Protein 2E3G (pdb70)

InterPro domains:
  IPR001542 Defensin, invertebrate/fungal [PF01097] (70-101)
  IPR001542 Defensin, invertebrate/fungal [PS51378] (62-102)
  IPR036574 Knottin, scorpion toxin-like superfamily [G3DSA:3.30.30.10] (63-102)
  IPR036574 Knottin, scorpion toxin-like superfamily [SSF57095] (63-102)

Foldseek 3Di:
DAADDCPVYHCWVVPQQVVLVVVVAPGFDQPHVSDGDGHD

Structure (mmCIF, N/CA/C/O backbone):
data_2E3G
#
_entry.id   2E3G
#
loop_
_atom_site.group_PDB
_atom_site.id
_atom_site.type_symbol
_atom_site.label_atom_id
_atom_site.label_alt_id
_atom_site.label_comp_id
_atom_site.label_asym_id
_atom_site.label_entity_id
_atom_site.label_seq_id
_atom_site.pdbx_PDB_ins_code
_atom_site.Cartn_x
_atom_site.Cartn_y
_atom_site.Cartn_z
_atom_site.occupancy
_atom_site.B_iso_or_equiv
_atom_site.auth_seq_id
_atom_site.auth_comp_id
_atom_site.auth_asym_id
_atom_site.auth_atom_id
_atom_site.pdbx_PDB_model_num
ATOM 1 N N . ALA A 1 1 ? 0.711 9.137 -12.645 1.00 0.00 1 ALA A N 1
ATOM 2 C CA . ALA A 1 1 ? 1.545 9.299 -11.434 1.00 0.00 1 ALA A CA 1
ATOM 3 C C . ALA A 1 1 ? 1.242 10.623 -10.747 1.00 0.00 1 ALA A C 1
ATOM 4 O O . ALA A 1 1 ? 2.094 11.512 -10.685 1.00 0.00 1 ALA A O 1
ATOM 13 N N . THR A 1 2 ? 0.020 10.746 -10.243 1.00 0.00 2 THR A N 1
ATOM 14 C CA . THR A 1 2 ? -0.420 11.954 -9.559 1.00 0.00 2 THR A CA 1
ATOM 15 C C . THR A 1 2 ? 0.396 12.192 -8.290 1.00 0.00 2 THR A C 1
ATOM 16 O O . THR A 1 2 ? 0.077 11.661 -7.224 1.00 0.00 2 THR A O 1
ATOM 27 N N . CYS A 1 3 ? 1.444 12.992 -8.416 1.00 0.00 3 CYS A N 1
ATOM 28 C CA . CYS A 1 3 ? 2.322 13.317 -7.297 1.00 0.00 3 CYS A CA 1
ATOM 29 C C . CYS A 1 3 ? 3.395 14.295 -7.747 1.00 0.00 3 CYS A C 1
ATOM 30 O O . CYS A 1 3 ? 3.732 15.238 -7.029 1.00 0.00 3 CYS A O 1
ATOM 37 N N . ASP A 1 4 ? 3.919 14.064 -8.948 1.00 0.00 4 ASP A N 1
ATOM 38 C CA . ASP A 1 4 ? 4.956 14.919 -9.524 1.00 0.00 4 ASP A CA 1
ATOM 39 C C . ASP A 1 4 ? 5.296 14.449 -10.935 1.00 0.00 4 ASP A C 1
ATOM 40 O O . ASP A 1 4 ? 5.376 15.253 -11.864 1.00 0.00 4 ASP A O 1
ATOM 49 N N . LEU A 1 5 ? 5.464 13.133 -11.082 1.00 0.00 5 LEU A N 1
ATOM 50 C CA . LEU A 1 5 ? 5.771 12.512 -12.376 1.00 0.00 5 LEU A CA 1
ATOM 51 C C . LEU A 1 5 ? 7.108 13.010 -12.949 1.00 0.00 5 LEU A C 1
ATOM 52 O O . LEU A 1 5 ? 7.216 13.328 -14.134 1.00 0.00 5 LEU A O 1
ATOM 68 N N . ALA A 1 6 ? 8.134 13.061 -12.105 1.00 0.00 6 ALA A N 1
ATOM 69 C CA . ALA A 1 6 ? 9.456 13.501 -12.545 1.00 0.00 6 ALA A CA 1
ATOM 70 C C . ALA A 1 6 ? 10.125 12.408 -13.369 1.00 0.00 6 ALA A C 1
ATOM 71 O O . ALA A 1 6 ? 10.737 12.668 -14.404 1.00 0.00 6 ALA A O 1
ATOM 78 N N . SER A 1 7 ? 9.989 11.179 -12.896 1.00 0.00 7 SER A N 1
ATOM 79 C CA . SER A 1 7 ? 10.554 10.013 -13.558 1.00 0.00 7 SER A CA 1
ATOM 80 C C . SER A 1 7 ? 9.707 8.795 -13.213 1.00 0.00 7 SER A C 1
ATOM 81 O O . SER A 1 7 ? 9.961 8.114 -12.217 1.00 0.00 7 SER A O 1
ATOM 89 N N . LYS A 1 8 ? 8.659 8.579 -14.015 1.00 0.00 8 LYS A N 1
ATOM 90 C CA . LYS A 1 8 ? 7.687 7.495 -13.816 1.00 0.00 8 LYS A CA 1
ATOM 91 C C . LYS A 1 8 ? 6.771 7.845 -12.651 1.00 0.00 8 LYS A C 1
ATOM 92 O O . LYS A 1 8 ? 5.553 7.853 -12.793 1.00 0.00 8 LYS A O 1
ATOM 111 N N . TRP A 1 9 ? 7.377 8.183 -11.524 1.00 0.00 9 TRP A N 1
ATOM 112 C CA . TRP A 1 9 ? 6.660 8.600 -10.333 1.00 0.00 9 TRP A CA 1
ATOM 113 C C . TRP A 1 9 ? 7.632 9.129 -9.291 1.00 0.00 9 TRP A C 1
ATOM 114 O O . TRP A 1 9 ? 8.275 8.364 -8.573 1.00 0.00 9 TRP A O 1
ATOM 135 N N . ASN A 1 10 ? 7.720 10.455 -9.210 1.00 0.00 10 ASN A N 1
ATOM 136 C CA . ASN A 1 10 ? 8.593 11.115 -8.240 1.00 0.00 10 ASN A CA 1
ATOM 137 C C . ASN A 1 10 ? 8.076 10.806 -6.842 1.00 0.00 10 ASN A C 1
ATOM 138 O O . ASN A 1 10 ? 6.936 10.353 -6.714 1.00 0.00 10 ASN A O 1
ATOM 149 N N . TRP A 1 11 ? 8.902 10.993 -5.807 1.00 0.00 11 TRP A N 1
ATOM 150 C CA . TRP A 1 11 ? 8.477 10.661 -4.453 1.00 0.00 11 TRP A CA 1
ATOM 151 C C . TRP A 1 11 ? 8.362 9.133 -4.421 1.00 0.00 11 TRP A C 1
ATOM 152 O O . TRP A 1 11 ? 9.365 8.452 -4.637 1.00 0.00 11 TRP A O 1
ATOM 173 N N . ASN A 1 12 ? 7.164 8.596 -4.245 1.00 0.00 12 ASN A N 1
ATOM 174 C CA . ASN A 1 12 ? 6.948 7.153 -4.285 1.00 0.00 12 ASN A CA 1
ATOM 175 C C . ASN A 1 12 ? 7.942 6.380 -3.396 1.00 0.00 12 ASN A C 1
ATOM 176 O O . ASN A 1 12 ? 7.759 6.288 -2.175 1.00 0.00 12 ASN A O 1
ATOM 187 N N . HIS A 1 13 ? 8.983 5.822 -4.026 1.00 0.00 13 HIS A N 1
ATOM 188 C CA . HIS A 1 13 ? 10.019 5.034 -3.361 1.00 0.00 13 HIS A CA 1
ATOM 189 C C . HIS A 1 13 ? 10.707 5.818 -2.257 1.00 0.00 13 HIS A C 1
ATOM 190 O O . HIS A 1 13 ? 11.322 5.224 -1.373 1.00 0.00 13 HIS A O 1
ATOM 205 N N . THR A 1 14 ? 10.637 7.145 -2.348 1.00 0.00 14 THR A N 1
ATOM 206 C CA . THR A 1 14 ? 11.286 8.034 -1.395 1.00 0.00 14 THR A CA 1
ATOM 207 C C . THR A 1 14 ? 11.172 7.544 0.051 1.00 0.00 14 THR A C 1
ATOM 208 O O . THR A 1 14 ? 12.168 7.480 0.773 1.00 0.00 14 THR A O 1
ATOM 219 N N . LEU A 1 15 ? 9.965 7.180 0.460 1.00 0.00 15 LEU A N 1
ATOM 220 C CA . LEU A 1 15 ? 9.739 6.687 1.812 1.00 0.00 15 LEU A CA 1
ATOM 221 C C . LEU A 1 15 ? 8.372 6.036 1.925 1.00 0.00 15 LEU A C 1
ATOM 222 O O . LEU A 1 15 ? 8.200 5.053 2.639 1.00 0.00 15 LEU A O 1
ATOM 238 N N . CYS A 1 16 ? 7.401 6.596 1.222 1.00 0.00 16 CYS A N 1
ATOM 239 C CA . CYS A 1 16 ? 6.043 6.077 1.253 1.00 0.00 16 CYS A CA 1
ATOM 240 C C . CYS A 1 16 ? 6.006 4.645 0.715 1.00 0.00 16 CYS A C 1
ATOM 241 O O . CYS A 1 16 ? 5.466 3.744 1.358 1.00 0.00 16 CYS A O 1
ATOM 248 N N . ALA A 1 17 ? 6.599 4.433 -0.457 1.00 0.00 17 ALA A N 1
ATOM 249 C CA . ALA A 1 17 ? 6.632 3.105 -1.060 1.00 0.00 17 ALA A CA 1
ATOM 250 C C . ALA A 1 17 ? 7.527 2.165 -0.270 1.00 0.00 17 ALA A C 1
ATOM 251 O O . ALA A 1 17 ? 7.301 0.958 -0.254 1.00 0.00 17 ALA A O 1
ATOM 258 N N . ALA A 1 18 ? 8.544 2.732 0.384 1.00 0.00 18 ALA A N 1
ATOM 259 C CA . ALA A 1 18 ? 9.486 1.951 1.185 1.00 0.00 18 ALA A CA 1
ATOM 260 C C . ALA A 1 18 ? 8.754 1.065 2.190 1.00 0.00 18 ALA A C 1
ATOM 261 O O . ALA A 1 18 ? 9.176 -0.062 2.460 1.00 0.00 18 ALA A O 1
ATOM 268 N N . HIS A 1 19 ? 7.642 1.570 2.719 1.00 0.00 19 HIS A N 1
ATOM 269 C CA . HIS A 1 19 ? 6.833 0.817 3.670 1.00 0.00 19 HIS A CA 1
ATOM 270 C C . HIS A 1 19 ? 6.295 -0.452 3.012 1.00 0.00 19 HIS A C 1
ATOM 271 O O . HIS A 1 19 ? 6.353 -1.540 3.583 1.00 0.00 19 HIS A O 1
ATOM 286 N N . CYS A 1 20 ? 5.780 -0.299 1.801 1.00 0.00 20 CYS A N 1
ATOM 287 C CA . CYS A 1 20 ? 5.236 -1.421 1.051 1.00 0.00 20 CYS A CA 1
ATOM 288 C C . CYS A 1 20 ? 6.346 -2.387 0.646 1.00 0.00 20 CYS A C 1
ATOM 289 O O . CYS A 1 20 ? 6.134 -3.602 0.608 1.00 0.00 20 CYS A O 1
ATOM 296 N N . ILE A 1 21 ? 7.526 -1.841 0.358 1.00 0.00 21 ILE A N 1
ATOM 297 C CA . ILE A 1 21 ? 8.676 -2.653 -0.029 1.00 0.00 21 ILE A CA 1
ATOM 298 C C . ILE A 1 21 ? 9.055 -3.593 1.109 1.00 0.00 21 ILE A C 1
ATOM 299 O O . ILE A 1 21 ? 9.307 -4.779 0.891 1.00 0.00 21 ILE A O 1
ATOM 315 N N . ALA A 1 22 ? 9.070 -3.053 2.325 1.00 0.00 22 ALA A N 1
ATOM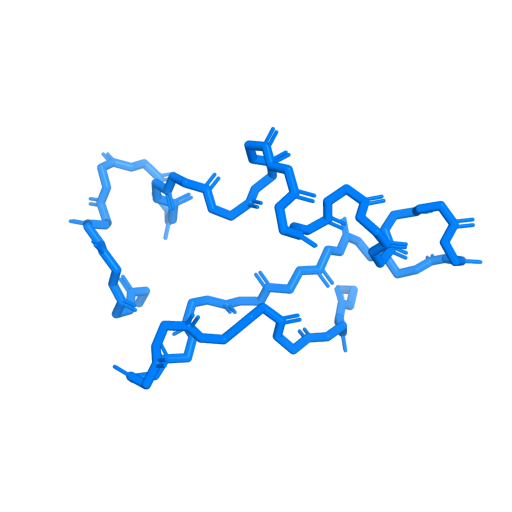 316 C CA . ALA A 1 22 ? 9.393 -3.836 3.511 1.00 0.00 22 ALA A CA 1
ATOM 317 C C . ALA A 1 22 ? 8.365 -4.943 3.699 1.00 0.00 22 ALA A C 1
ATOM 318 O O . ALA A 1 22 ? 8.685 -6.040 4.158 1.00 0.00 22 ALA A O 1
ATOM 325 N N . ARG A 1 23 ? 7.131 -4.638 3.323 1.00 0.00 23 ARG A N 1
ATOM 326 C CA . ARG A 1 23 ? 6.040 -5.591 3.422 1.00 0.00 23 ARG A CA 1
ATOM 327 C C . ARG A 1 23 ? 6.286 -6.762 2.473 1.00 0.00 23 ARG A C 1
ATOM 328 O O . ARG A 1 23 ? 6.411 -7.902 2.922 1.00 0.00 23 ARG A O 1
ATOM 349 N N . ARG A 1 24 ? 6.388 -6.454 1.171 1.00 0.00 24 ARG A N 1
ATOM 350 C CA . ARG A 1 24 ? 6.656 -7.453 0.121 1.00 0.00 24 ARG A CA 1
ATOM 351 C C . ARG A 1 24 ? 6.330 -6.890 -1.261 1.00 0.00 24 ARG A C 1
ATOM 352 O O . ARG A 1 24 ? 6.755 -7.433 -2.278 1.00 0.00 24 ARG A O 1
ATOM 373 N N . TYR A 1 25 ? 5.557 -5.812 -1.291 1.00 0.00 25 TYR A N 1
ATOM 374 C CA . TYR A 1 25 ? 5.157 -5.185 -2.545 1.00 0.00 25 TYR A CA 1
ATOM 375 C C . TYR A 1 25 ? 6.290 -4.367 -3.140 1.00 0.00 25 TYR A C 1
ATOM 376 O O . TYR A 1 25 ? 7.247 -4.021 -2.448 1.00 0.00 25 TYR A O 1
ATOM 394 N N . ARG A 1 26 ? 6.154 -4.034 -4.421 1.00 0.00 26 ARG A N 1
ATOM 395 C CA . ARG A 1 26 ? 7.148 -3.222 -5.106 1.00 0.00 26 ARG A CA 1
ATOM 396 C C . ARG A 1 26 ? 7.222 -1.863 -4.446 1.00 0.00 26 ARG A C 1
ATOM 397 O O . ARG A 1 26 ? 8.298 -1.309 -4.231 1.00 0.00 26 ARG A O 1
ATOM 418 N N . GLY A 1 27 ? 6.056 -1.344 -4.142 1.00 0.00 27 GLY A N 1
ATOM 419 C CA . GLY A 1 27 ? 5.935 -0.060 -3.519 1.00 0.00 27 GLY A CA 1
ATOM 420 C C . GLY A 1 27 ? 4.503 0.385 -3.547 1.00 0.00 27 GLY A C 1
ATOM 421 O O . GLY A 1 27 ? 3.625 -0.313 -3.043 1.00 0.00 27 GLY A O 1
ATOM 425 N N . GLY A 1 28 ? 4.258 1.512 -4.168 1.00 0.00 28 GLY A N 1
ATOM 426 C CA . GLY A 1 28 ? 2.915 2.012 -4.281 1.00 0.00 28 GLY A CA 1
ATOM 427 C C . GLY A 1 28 ? 2.840 3.153 -5.255 1.00 0.00 28 GLY A C 1
ATOM 428 O O . GLY A 1 28 ? 3.630 4.088 -5.173 1.00 0.00 28 GLY A O 1
ATOM 432 N N . TYR A 1 29 ? 1.902 3.069 -6.186 1.00 0.00 29 TYR A N 1
ATOM 433 C CA . TYR A 1 29 ? 1.734 4.101 -7.198 1.00 0.00 29 TYR A CA 1
ATOM 434 C C . TYR A 1 29 ? 1.282 5.418 -6.562 1.00 0.00 29 TYR A C 1
ATOM 435 O O . TYR A 1 29 ? 0.806 5.437 -5.423 1.00 0.00 29 TYR A O 1
ATOM 453 N N . CYS A 1 30 ? 1.418 6.508 -7.297 1.00 0.00 30 CYS A N 1
ATOM 454 C CA . CYS A 1 30 ? 1.011 7.815 -6.802 1.00 0.00 30 CYS A CA 1
ATOM 455 C C . CYS A 1 30 ? -0.501 7.995 -6.904 1.00 0.00 30 CYS A C 1
ATOM 456 O O . CYS A 1 30 ? -1.025 8.283 -7.983 1.00 0.00 30 CYS A O 1
ATOM 463 N N . ASN A 1 31 ? -1.198 7.855 -5.783 1.00 0.00 31 ASN A N 1
ATOM 464 C CA . ASN A 1 31 ? -2.647 8.042 -5.761 1.00 0.00 31 ASN A CA 1
ATOM 465 C C . ASN A 1 31 ? -2.939 9.527 -5.931 1.00 0.00 31 ASN A C 1
ATOM 466 O O . ASN A 1 31 ? -2.100 10.362 -5.590 1.00 0.00 31 ASN A O 1
ATOM 477 N N . SER A 1 32 ? -4.114 9.858 -6.439 1.00 0.00 32 SER A N 1
ATOM 478 C CA . SER A 1 32 ? -4.496 11.249 -6.629 1.00 0.00 32 SER A CA 1
ATOM 479 C C . SER A 1 32 ? -4.385 12.011 -5.310 1.00 0.00 32 SER A C 1
ATOM 480 O O . SER A 1 32 ? -3.951 13.162 -5.270 1.00 0.00 32 SER A O 1
ATOM 488 N N . LYS A 1 33 ? -4.764 11.338 -4.235 1.00 0.00 33 LYS A N 1
ATOM 489 C CA . LYS A 1 33 ? -4.710 11.910 -2.894 1.00 0.00 33 LYS A CA 1
ATOM 490 C C . LYS A 1 33 ? -3.339 11.707 -2.237 1.00 0.00 33 LYS A C 1
ATOM 491 O O . LYS A 1 33 ? -3.230 11.680 -1.011 1.00 0.00 33 LYS A O 1
ATOM 510 N N . ALA A 1 34 ? -2.302 11.588 -3.066 1.00 0.00 34 ALA A N 1
ATOM 511 C CA . ALA A 1 34 ? -0.919 11.413 -2.605 1.00 0.00 34 ALA A CA 1
ATOM 512 C C . ALA A 1 34 ? -0.762 10.231 -1.646 1.00 0.00 34 ALA A C 1
ATOM 513 O O . ALA A 1 34 ? -0.117 10.345 -0.601 1.00 0.00 34 ALA A O 1
ATOM 520 N N . VAL A 1 35 ? -1.337 9.093 -2.008 1.00 0.00 35 VAL A N 1
ATOM 521 C CA . VAL A 1 35 ? -1.242 7.895 -1.183 1.00 0.00 35 VAL A CA 1
ATOM 522 C C . VAL A 1 35 ? -0.494 6.794 -1.929 1.00 0.00 35 VAL A C 1
ATOM 523 O O . VAL A 1 35 ? -0.776 6.525 -3.095 1.00 0.00 35 VAL A O 1
ATOM 536 N N . CYS A 1 36 ? 0.455 6.163 -1.259 1.00 0.00 36 CYS A N 1
ATOM 537 C CA . CYS A 1 36 ? 1.233 5.094 -1.866 1.00 0.00 36 CYS A CA 1
ATOM 538 C C . CYS A 1 36 ? 0.569 3.744 -1.626 1.00 0.00 36 CYS A C 1
ATOM 539 O O . CYS A 1 36 ? 0.929 3.014 -0.701 1.00 0.00 36 CYS A O 1
ATOM 546 N N . VAL A 1 37 ? -0.409 3.417 -2.457 1.00 0.00 37 VAL A N 1
ATOM 547 C CA . VAL A 1 37 ? -1.119 2.154 -2.332 1.00 0.00 37 VAL A CA 1
ATOM 548 C C . VAL A 1 37 ? -0.180 1.000 -2.657 1.00 0.00 37 VAL A C 1
ATOM 549 O O . VAL A 1 37 ? 0.316 0.904 -3.779 1.00 0.00 37 VAL A O 1
ATOM 562 N N . CYS A 1 38 ? 0.065 0.142 -1.668 1.00 0.00 38 CYS A N 1
ATOM 563 C CA . CYS A 1 38 ? 0.958 -1.002 -1.832 1.00 0.00 38 CYS A CA 1
ATOM 564 C C . CYS A 1 38 ? 0.598 -1.810 -3.062 1.00 0.00 38 CYS A C 1
ATOM 565 O O . CYS A 1 38 ? -0.530 -2.297 -3.201 1.00 0.00 38 CYS A O 1
ATOM 572 N N . ARG A 1 39 ? 1.565 -1.935 -3.959 1.00 0.00 39 ARG A N 1
ATOM 573 C CA . ARG A 1 39 ? 1.370 -2.663 -5.191 1.00 0.00 39 ARG A CA 1
ATOM 574 C C . ARG A 1 39 ? 2.712 -3.060 -5.771 1.00 0.00 39 ARG A C 1
ATOM 575 O O . ARG A 1 39 ? 3.717 -2.373 -5.575 1.00 0.00 39 ARG A O 1
ATOM 596 N N . ASN A 1 40 ? 2.719 -4.160 -6.479 1.00 0.00 40 ASN A N 1
ATOM 597 C CA . ASN A 1 40 ? 3.926 -4.653 -7.109 1.00 0.00 40 ASN A CA 1
ATOM 598 C C . ASN A 1 40 ? 3.890 -4.336 -8.599 1.00 0.00 40 ASN A C 1
ATOM 599 O O . ASN A 1 40 ? 3.228 -5.080 -9.350 1.00 0.00 40 ASN A O 1
ATOM 611 N N . ALA A 1 1 ? 2.112 8.071 -14.388 1.00 0.00 1 ALA A N 2
ATOM 612 C CA . ALA A 1 1 ? 2.687 8.440 -13.074 1.00 0.00 1 ALA A CA 2
ATOM 613 C C . ALA A 1 1 ? 2.205 9.818 -12.654 1.00 0.00 1 ALA A C 2
ATOM 614 O O . ALA A 1 1 ? 2.214 10.759 -13.445 1.00 0.00 1 ALA A O 2
ATOM 623 N N . THR A 1 2 ? 1.769 9.922 -11.414 1.00 0.00 2 THR A N 2
ATOM 624 C CA . THR A 1 2 ? 1.266 11.174 -10.878 1.00 0.00 2 THR A CA 2
ATOM 625 C C . THR A 1 2 ? 2.285 11.821 -9.943 1.00 0.00 2 THR A C 2
ATOM 626 O O . THR A 1 2 ? 3.445 11.403 -9.891 1.00 0.00 2 THR A O 2
ATOM 637 N N . CYS A 1 3 ? 1.822 12.817 -9.189 1.00 0.00 3 CYS A N 2
ATOM 638 C CA . CYS A 1 3 ? 2.638 13.521 -8.205 1.00 0.00 3 CYS A CA 2
ATOM 639 C C . CYS A 1 3 ? 3.840 14.229 -8.831 1.00 0.00 3 CYS A C 2
ATOM 640 O O . CYS A 1 3 ? 4.895 14.327 -8.209 1.00 0.00 3 CYS A O 2
ATOM 647 N N . ASP A 1 4 ? 3.658 14.749 -10.047 1.00 0.00 4 ASP A N 2
ATOM 648 C CA . ASP A 1 4 ? 4.712 15.487 -10.757 1.00 0.00 4 ASP A CA 2
ATOM 649 C C . ASP A 1 4 ? 5.951 14.626 -11.010 1.00 0.00 4 ASP A C 2
ATOM 650 O O . ASP A 1 4 ? 7.047 14.998 -10.601 1.00 0.00 4 ASP A O 2
ATOM 659 N N . LEU A 1 5 ? 5.743 13.486 -11.677 1.00 0.00 5 LEU A N 2
ATOM 660 C CA . LEU A 1 5 ? 6.788 12.504 -12.025 1.00 0.00 5 LEU A CA 2
ATOM 661 C C . LEU A 1 5 ? 8.146 13.101 -12.442 1.00 0.00 5 LEU A C 2
ATOM 662 O O . LEU A 1 5 ? 8.482 13.148 -13.625 1.00 0.00 5 LEU A O 2
ATOM 678 N N . ALA A 1 6 ? 8.936 13.517 -11.463 1.00 0.00 6 ALA A N 2
ATOM 679 C CA . ALA A 1 6 ? 10.263 14.066 -11.731 1.00 0.00 6 ALA A CA 2
ATOM 680 C C . ALA A 1 6 ? 11.141 12.981 -12.343 1.00 0.00 6 ALA A C 2
ATOM 681 O O . ALA A 1 6 ? 11.765 13.174 -13.383 1.00 0.00 6 ALA A O 2
ATOM 688 N N . SER A 1 7 ? 11.130 11.824 -11.703 1.00 0.00 7 SER A N 2
ATOM 689 C CA . SER A 1 7 ? 11.863 10.664 -12.174 1.00 0.00 7 SER A CA 2
ATOM 690 C C . SER A 1 7 ? 10.861 9.711 -12.821 1.00 0.00 7 SER A C 2
ATOM 691 O O . SER A 1 7 ? 10.086 10.129 -13.684 1.00 0.00 7 SER A O 2
ATOM 699 N N . LYS A 1 8 ? 10.818 8.461 -12.369 1.00 0.00 8 LYS A N 2
ATOM 700 C CA . LYS A 1 8 ? 9.835 7.518 -12.885 1.00 0.00 8 LYS A CA 2
ATOM 701 C C . LYS A 1 8 ? 8.479 7.968 -12.382 1.00 0.00 8 LYS A C 2
ATOM 702 O O . LYS A 1 8 ? 7.486 7.979 -13.105 1.00 0.00 8 LYS A O 2
ATOM 721 N N . TRP A 1 9 ? 8.499 8.393 -11.133 1.00 0.00 9 TRP A N 2
ATOM 722 C CA . TRP A 1 9 ? 7.347 8.927 -10.442 1.00 0.00 9 TRP A CA 2
ATOM 723 C C . TRP A 1 9 ? 7.839 9.609 -9.179 1.00 0.00 9 TRP A C 2
ATOM 724 O O . TRP A 1 9 ? 8.399 8.965 -8.289 1.00 0.00 9 TRP A O 2
ATOM 745 N N . ASN A 1 10 ? 7.665 10.923 -9.142 1.00 0.00 10 ASN A N 2
ATOM 746 C CA . ASN A 1 10 ? 8.111 11.746 -8.017 1.00 0.00 10 ASN A CA 2
ATOM 747 C C . ASN A 1 10 ? 7.559 11.219 -6.700 1.00 0.00 10 ASN A C 2
ATOM 748 O O . ASN A 1 10 ? 6.445 10.689 -6.664 1.00 0.00 10 ASN A O 2
ATOM 759 N N . TRP A 1 11 ? 8.357 11.337 -5.631 1.00 0.00 11 TRP A N 2
ATOM 760 C CA . TRP A 1 11 ? 7.960 10.840 -4.321 1.00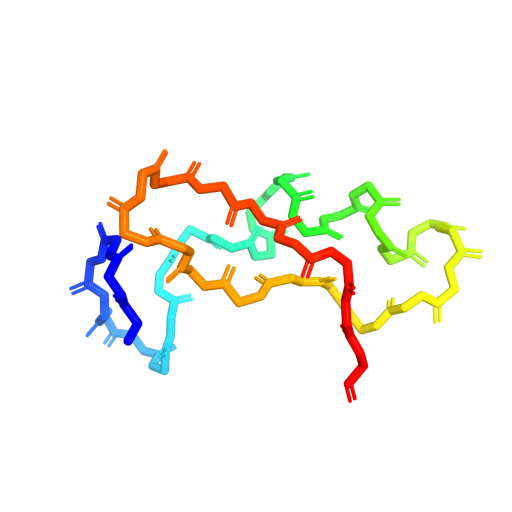 0.00 11 TRP A CA 2
ATOM 761 C C . TRP A 1 11 ? 7.920 9.311 -4.404 1.00 0.00 11 TRP A C 2
ATOM 762 O O . TRP A 1 11 ? 8.945 8.690 -4.706 1.00 0.00 11 TRP A O 2
ATOM 783 N N . ASN A 1 12 ? 6.761 8.709 -4.192 1.00 0.00 12 ASN A N 2
ATOM 784 C CA . ASN A 1 12 ? 6.619 7.264 -4.299 1.00 0.00 12 ASN A CA 2
ATOM 785 C C . ASN A 1 12 ? 7.583 6.524 -3.349 1.00 0.00 12 ASN A C 2
ATOM 786 O O . ASN A 1 12 ? 7.475 6.632 -2.125 1.00 0.00 12 ASN A O 2
ATOM 797 N N . HIS A 1 13 ? 8.511 5.763 -3.913 1.00 0.00 13 HIS A N 2
ATOM 798 C CA . HIS A 1 13 ? 9.480 4.976 -3.149 1.00 0.00 13 HIS A CA 2
ATOM 799 C C . HIS A 1 13 ? 10.402 5.817 -2.270 1.00 0.00 13 HIS A C 2
ATOM 800 O O . HIS A 1 13 ? 11.294 5.270 -1.626 1.00 0.00 13 HIS A O 2
ATOM 815 N N . THR A 1 14 ? 10.186 7.125 -2.212 1.00 0.00 14 THR A N 2
ATOM 816 C CA . THR A 1 14 ? 11.007 7.974 -1.369 1.00 0.00 14 THR A CA 2
ATOM 817 C C . THR A 1 14 ? 10.845 7.556 0.092 1.00 0.00 14 THR A C 2
ATOM 818 O O . THR A 1 14 ? 11.800 7.562 0.869 1.00 0.00 14 THR A O 2
ATOM 829 N N . LEU A 1 15 ? 9.625 7.159 0.448 1.00 0.00 15 LEU A N 2
ATOM 830 C CA . LEU A 1 15 ? 9.332 6.711 1.803 1.00 0.00 15 LEU A CA 2
ATOM 831 C C . LEU A 1 15 ? 7.986 5.989 1.870 1.00 0.00 15 LEU A C 2
ATOM 832 O O . LEU A 1 15 ? 7.826 5.036 2.631 1.00 0.00 15 LEU A O 2
ATOM 848 N N . CYS A 1 16 ? 7.014 6.452 1.091 1.00 0.00 16 CYS A N 2
ATOM 849 C CA . CYS A 1 16 ? 5.686 5.847 1.103 1.00 0.00 16 CYS A CA 2
ATOM 850 C C . CYS A 1 16 ? 5.709 4.426 0.534 1.00 0.00 16 CYS A C 2
ATOM 851 O O . CYS A 1 16 ? 5.208 3.491 1.162 1.00 0.00 16 CYS A O 2
ATOM 858 N N . ALA A 1 17 ? 6.295 4.257 -0.648 1.00 0.00 17 ALA A N 2
ATOM 859 C CA . ALA A 1 17 ? 6.364 2.941 -1.272 1.00 0.00 17 ALA A CA 2
ATOM 860 C C . ALA A 1 17 ? 7.356 2.052 -0.540 1.00 0.00 17 ALA A C 2
ATOM 861 O O . ALA A 1 17 ? 7.239 0.828 -0.561 1.00 0.00 17 ALA A O 2
ATOM 868 N N . ALA A 1 18 ? 8.325 2.684 0.121 1.00 0.00 18 ALA A N 2
ATOM 869 C CA . ALA A 1 18 ? 9.339 1.964 0.884 1.00 0.00 18 ALA A CA 2
ATOM 870 C C . ALA A 1 18 ? 8.681 1.081 1.938 1.00 0.00 18 ALA A C 2
ATOM 871 O O . ALA A 1 18 ? 9.149 -0.023 2.222 1.00 0.00 18 ALA A O 2
ATOM 878 N N . HIS A 1 19 ? 7.576 1.573 2.495 1.00 0.00 19 HIS A N 2
ATOM 879 C CA . HIS A 1 19 ? 6.821 0.832 3.498 1.00 0.00 19 HIS A CA 2
ATOM 880 C C . HIS A 1 19 ? 6.313 -0.473 2.897 1.00 0.00 19 HIS A C 2
ATOM 881 O O . HIS A 1 19 ? 6.390 -1.534 3.514 1.00 0.00 19 HIS A O 2
ATOM 896 N N . CYS A 1 20 ? 5.802 -0.375 1.679 1.00 0.00 20 CYS A N 2
ATOM 897 C CA . CYS A 1 20 ? 5.283 -1.530 0.970 1.00 0.00 20 CYS A CA 2
ATOM 898 C C . CYS A 1 20 ? 6.411 -2.496 0.633 1.00 0.00 20 CYS A C 2
ATOM 899 O O . CYS A 1 20 ? 6.270 -3.705 0.805 1.00 0.00 20 CYS A O 2
ATOM 906 N N . ILE A 1 21 ? 7.534 -1.953 0.169 1.00 0.00 21 ILE A N 2
ATOM 907 C CA . ILE A 1 21 ? 8.697 -2.764 -0.181 1.00 0.00 21 ILE A CA 2
ATOM 908 C C . ILE A 1 21 ? 9.125 -3.617 1.011 1.00 0.00 21 ILE A C 2
ATOM 909 O O . ILE A 1 21 ? 9.451 -4.797 0.860 1.00 0.00 21 ILE A O 2
ATOM 925 N N . ALA A 1 22 ? 9.095 -3.017 2.194 1.00 0.00 22 ALA A N 2
ATOM 926 C CA . ALA A 1 22 ? 9.455 -3.712 3.423 1.00 0.00 22 ALA A CA 2
ATOM 927 C C . ALA A 1 22 ? 8.493 -4.865 3.694 1.00 0.00 22 ALA A C 2
ATOM 928 O O . ALA A 1 22 ? 8.897 -5.932 4.157 1.00 0.00 22 ALA A O 2
ATOM 935 N N . ARG A 1 23 ? 7.216 -4.646 3.390 1.00 0.00 23 ARG A N 2
ATOM 936 C CA . ARG A 1 23 ? 6.186 -5.665 3.590 1.00 0.00 23 ARG A CA 2
ATOM 937 C C . ARG A 1 23 ? 6.161 -6.669 2.437 1.00 0.00 23 ARG A C 2
ATOM 938 O O . ARG A 1 23 ? 5.184 -7.400 2.262 1.00 0.00 23 ARG A O 2
ATOM 959 N N . ARG A 1 24 ? 7.252 -6.705 1.672 1.00 0.00 24 ARG A N 2
ATOM 960 C CA . ARG A 1 24 ? 7.404 -7.617 0.536 1.00 0.00 24 ARG A CA 2
ATOM 961 C C . ARG A 1 24 ? 6.486 -7.256 -0.631 1.00 0.00 24 ARG A C 2
ATOM 962 O O . ARG A 1 24 ? 5.863 -8.125 -1.243 1.00 0.00 24 ARG A O 2
ATOM 983 N N . TYR A 1 25 ? 6.441 -5.975 -0.957 1.00 0.00 25 TYR A N 2
ATOM 984 C CA . TYR A 1 25 ? 5.645 -5.491 -2.076 1.00 0.00 25 TYR A CA 2
ATOM 985 C C . TYR A 1 25 ? 6.557 -4.775 -3.059 1.00 0.00 25 TYR A C 2
ATOM 986 O O . TYR A 1 25 ? 7.615 -4.280 -2.671 1.00 0.00 25 TYR A O 2
ATOM 1004 N N . ARG A 1 26 ? 6.140 -4.709 -4.320 1.00 0.00 26 ARG A N 2
ATOM 1005 C CA . ARG A 1 26 ? 6.916 -4.026 -5.353 1.00 0.00 26 ARG A CA 2
ATOM 1006 C C . ARG A 1 26 ? 7.132 -2.576 -4.952 1.00 0.00 26 ARG A C 2
ATOM 1007 O O . ARG A 1 26 ? 8.208 -2.002 -5.133 1.00 0.00 26 ARG A O 2
ATOM 1028 N N . GLY A 1 27 ? 6.084 -2.004 -4.409 1.00 0.00 27 GLY A N 2
ATOM 1029 C CA . GLY A 1 27 ? 6.106 -0.638 -3.972 1.00 0.00 27 GLY A CA 2
ATOM 1030 C C . GLY A 1 27 ? 4.701 -0.131 -3.847 1.00 0.00 27 GLY A C 2
ATOM 1031 O O . GLY A 1 27 ? 3.843 -0.816 -3.289 1.00 0.00 27 GLY A O 2
ATOM 1035 N N . GLY A 1 28 ? 4.447 1.035 -4.388 1.00 0.00 28 GLY A N 2
ATOM 1036 C CA . GLY A 1 28 ? 3.121 1.585 -4.336 1.00 0.00 28 GLY A CA 2
ATOM 1037 C C . GLY A 1 28 ? 2.983 2.781 -5.235 1.00 0.00 28 GLY A C 2
ATOM 1038 O O . GLY A 1 28 ? 3.809 3.688 -5.192 1.00 0.00 28 GLY A O 2
ATOM 1042 N N . TYR A 1 29 ? 1.944 2.783 -6.052 1.00 0.00 29 TYR A N 2
ATOM 1043 C CA . TYR A 1 29 ? 1.703 3.888 -6.961 1.00 0.00 29 TYR A CA 2
ATOM 1044 C C . TYR A 1 29 ? 1.258 5.108 -6.162 1.00 0.00 29 TYR A C 2
ATOM 1045 O O . TYR A 1 29 ? 0.510 4.980 -5.191 1.00 0.00 29 TYR A O 2
ATOM 1063 N N . CYS A 1 30 ? 1.728 6.282 -6.546 1.00 0.00 30 CYS A N 2
ATOM 1064 C CA . CYS A 1 30 ? 1.365 7.492 -5.834 1.00 0.00 30 CYS A CA 2
ATOM 1065 C C . CYS A 1 30 ? 0.113 8.108 -6.452 1.00 0.00 30 CYS A C 2
ATOM 1066 O O . CYS A 1 30 ? 0.018 8.285 -7.669 1.00 0.00 30 CYS A O 2
ATOM 1073 N N . ASN A 1 31 ? -0.844 8.418 -5.605 1.00 0.00 31 ASN A N 2
ATOM 1074 C CA . ASN A 1 31 ? -2.096 9.017 -6.026 1.00 0.00 31 ASN A CA 2
ATOM 1075 C C . ASN A 1 31 ? -1.924 10.520 -6.106 1.00 0.00 31 ASN A C 2
ATOM 1076 O O . ASN A 1 31 ? -1.136 11.091 -5.352 1.00 0.00 31 ASN A O 2
ATOM 1087 N N . SER A 1 32 ? -2.656 11.156 -7.007 1.00 0.00 32 SER A N 2
ATOM 1088 C CA . SER A 1 32 ? -2.580 12.602 -7.174 1.00 0.00 32 SER A CA 2
ATOM 1089 C C . SER A 1 32 ? -2.877 13.313 -5.848 1.00 0.00 32 SER A C 2
ATOM 1090 O O . SER A 1 32 ? -2.382 14.410 -5.593 1.00 0.00 32 SER A O 2
ATOM 1098 N N . LYS A 1 33 ? -3.681 12.670 -5.004 1.00 0.00 33 LYS A N 2
ATOM 1099 C CA . LYS A 1 33 ? -4.045 13.228 -3.704 1.00 0.00 33 LYS A CA 2
ATOM 1100 C C . LYS A 1 33 ? -2.999 12.896 -2.632 1.00 0.00 33 LYS A C 2
ATOM 1101 O O . LYS A 1 33 ? -3.296 12.958 -1.437 1.00 0.00 33 LYS A O 2
ATOM 1120 N N . ALA A 1 34 ? -1.783 12.555 -3.067 1.00 0.00 34 ALA A N 2
ATOM 1121 C CA . ALA A 1 34 ? -0.682 12.220 -2.160 1.00 0.00 34 ALA A CA 2
ATOM 1122 C C . ALA A 1 34 ? -0.985 10.967 -1.335 1.00 0.00 34 ALA A C 2
ATOM 1123 O O . ALA A 1 34 ? -0.911 10.979 -0.103 1.00 0.00 34 ALA A O 2
ATOM 1130 N N . VAL A 1 35 ? -1.312 9.882 -2.028 1.00 0.00 35 VAL A N 2
ATOM 1131 C CA . VAL A 1 35 ? -1.616 8.602 -1.387 1.00 0.00 35 VAL A CA 2
ATOM 1132 C C . VAL A 1 35 ? -0.781 7.498 -2.024 1.00 0.00 35 VAL A C 2
ATOM 1133 O O . VAL A 1 35 ? -0.532 7.535 -3.218 1.00 0.00 35 VAL A O 2
ATOM 1146 N N . CYS A 1 36 ? -0.340 6.527 -1.246 1.00 0.00 36 CYS A N 2
ATOM 1147 C CA . CYS A 1 36 ? 0.458 5.446 -1.791 1.00 0.00 36 CYS A CA 2
ATOM 1148 C C . CYS A 1 36 ? -0.123 4.089 -1.432 1.00 0.00 36 CYS A C 2
ATOM 1149 O O . CYS A 1 36 ? -0.098 3.670 -0.273 1.00 0.00 36 CYS A O 2
ATOM 1156 N N . VAL A 1 37 ? -0.637 3.406 -2.441 1.00 0.00 37 VAL A N 2
ATOM 1157 C CA . VAL A 1 37 ? -1.217 2.086 -2.260 1.00 0.00 37 VAL A CA 2
ATOM 1158 C C . VAL A 1 37 ? -0.212 1.014 -2.669 1.00 0.00 37 VAL A C 2
ATOM 1159 O O . VAL A 1 37 ? 0.324 1.053 -3.778 1.00 0.00 37 VAL A O 2
ATOM 1172 N N . CYS A 1 38 ? 0.035 0.067 -1.772 1.00 0.00 38 CYS A N 2
ATOM 1173 C CA . CYS A 1 38 ? 0.974 -1.022 -2.020 1.00 0.00 38 CYS A CA 2
ATOM 1174 C C . CYS A 1 38 ? 0.569 -1.832 -3.238 1.00 0.00 38 CYS A C 2
ATOM 1175 O O . CYS A 1 38 ? -0.610 -2.136 -3.434 1.00 0.00 38 CYS A O 2
ATOM 1182 N N . ARG A 1 39 ? 1.548 -2.177 -4.063 1.00 0.00 39 ARG A N 2
ATOM 1183 C CA . ARG A 1 39 ? 1.280 -2.945 -5.258 1.00 0.00 39 ARG A CA 2
ATOM 1184 C C . ARG A 1 39 ? 2.436 -3.877 -5.560 1.00 0.00 39 ARG A C 2
ATOM 1185 O O . ARG A 1 39 ? 3.599 -3.525 -5.366 1.00 0.00 39 ARG A O 2
ATOM 1206 N N . ASN A 1 40 ? 2.101 -5.058 -6.033 1.00 0.00 40 ASN A N 2
ATOM 1207 C CA . ASN A 1 40 ? 3.092 -6.062 -6.394 1.00 0.00 40 ASN A CA 2
ATOM 1208 C C . ASN A 1 40 ? 3.213 -6.155 -7.906 1.00 0.00 40 ASN A C 2
ATOM 1209 O O . ASN A 1 40 ? 2.847 -5.175 -8.585 1.00 0.00 40 ASN A O 2
ATOM 1221 N N . ALA A 1 1 ? 0.279 7.912 -10.559 1.00 0.00 1 ALA A N 3
ATOM 1222 C CA . ALA A 1 1 ? 1.355 8.931 -10.543 1.00 0.00 1 ALA A CA 3
ATOM 1223 C C . ALA A 1 1 ? 0.755 10.332 -10.541 1.00 0.00 1 ALA A C 3
ATOM 1224 O O . ALA A 1 1 ? 1.167 11.205 -11.302 1.00 0.00 1 ALA A O 3
ATOM 1233 N N . THR A 1 2 ? -0.236 10.534 -9.687 1.00 0.00 2 THR A N 3
ATOM 1234 C CA . THR A 1 2 ? -0.922 11.814 -9.587 1.00 0.00 2 THR A CA 3
ATOM 1235 C C . THR A 1 2 ? -0.392 12.643 -8.416 1.00 0.00 2 THR A C 3
ATOM 1236 O O . THR A 1 2 ? -1.165 13.130 -7.590 1.00 0.00 2 THR A O 3
ATOM 1247 N N . CYS A 1 3 ? 0.918 12.803 -8.333 1.00 0.00 3 CYS A N 3
ATOM 1248 C CA . CYS A 1 3 ? 1.499 13.571 -7.241 1.00 0.00 3 CYS A CA 3
ATOM 1249 C C . CYS A 1 3 ? 2.659 14.427 -7.718 1.00 0.00 3 CYS A C 3
ATOM 1250 O O . CYS A 1 3 ? 3.791 13.948 -7.830 1.00 0.00 3 CYS A O 3
ATOM 1257 N N . ASP A 1 4 ? 2.354 15.698 -7.987 1.00 0.00 4 ASP A N 3
ATOM 1258 C CA . ASP A 1 4 ? 3.333 16.703 -8.448 1.00 0.00 4 ASP A CA 3
ATOM 1259 C C . ASP A 1 4 ? 3.866 16.417 -9.851 1.00 0.00 4 ASP A C 3
ATOM 1260 O O . ASP A 1 4 ? 4.010 17.334 -10.659 1.00 0.00 4 ASP A O 3
ATOM 1269 N N . LEU A 1 5 ? 4.166 15.151 -10.123 1.00 0.00 5 LEU A N 3
ATOM 1270 C CA . LEU A 1 5 ? 4.696 14.712 -11.410 1.00 0.00 5 LEU A CA 3
ATOM 1271 C C . LEU A 1 5 ? 6.093 15.285 -11.655 1.00 0.00 5 LEU A C 3
ATOM 1272 O O . LEU A 1 5 ? 6.527 15.410 -12.799 1.00 0.00 5 LEU A O 3
ATOM 1288 N N . ALA A 1 6 ? 6.810 15.604 -10.572 1.00 0.00 6 ALA A N 3
ATOM 1289 C CA . ALA A 1 6 ? 8.170 16.129 -10.691 1.00 0.00 6 ALA A CA 3
ATOM 1290 C C . ALA A 1 6 ? 9.007 15.132 -11.476 1.00 0.00 6 ALA A C 3
ATOM 1291 O O . ALA A 1 6 ? 9.670 15.472 -12.457 1.00 0.00 6 ALA A O 3
ATOM 1298 N N . SER A 1 7 ? 8.901 13.886 -11.063 1.00 0.00 7 SER A N 3
ATOM 1299 C CA . SER A 1 7 ? 9.565 12.786 -11.727 1.00 0.00 7 SER A CA 3
ATOM 1300 C C . SER A 1 7 ? 8.500 11.992 -12.465 1.00 0.00 7 SER A C 3
ATOM 1301 O O . SER A 1 7 ? 8.569 11.778 -13.674 1.00 0.00 7 SER A O 3
ATOM 1309 N N . LYS A 1 8 ? 7.489 11.616 -11.698 1.00 0.00 8 LYS A N 3
ATOM 1310 C CA . LYS A 1 8 ? 6.328 10.888 -12.180 1.00 0.00 8 LYS A CA 3
ATOM 1311 C C . LYS A 1 8 ? 5.330 10.772 -11.037 1.00 0.00 8 LYS A C 3
ATOM 1312 O O . LYS A 1 8 ? 4.148 11.053 -11.197 1.00 0.00 8 LYS A O 3
ATOM 1331 N N . TRP A 1 9 ? 5.825 10.411 -9.861 1.00 0.00 9 TRP A N 3
ATOM 1332 C CA . TRP A 1 9 ? 4.983 10.312 -8.677 1.00 0.00 9 TRP A CA 3
ATOM 1333 C C . TRP A 1 9 ? 5.695 10.921 -7.475 1.00 0.00 9 TRP A C 3
ATOM 1334 O O . TRP A 1 9 ? 5.540 10.471 -6.339 1.00 0.00 9 TRP A O 3
ATOM 1355 N N . ASN A 1 10 ? 6.455 11.970 -7.768 1.00 0.00 10 ASN A N 3
ATOM 1356 C CA . ASN A 1 10 ? 7.215 12.733 -6.780 1.00 0.00 10 ASN A CA 3
ATOM 1357 C C . ASN A 1 10 ? 8.085 11.841 -5.886 1.00 0.00 10 ASN A C 3
ATOM 1358 O O . ASN A 1 10 ? 8.921 11.088 -6.386 1.00 0.00 10 ASN A O 3
ATOM 1369 N N . TRP A 1 11 ? 7.914 11.961 -4.570 1.00 0.00 11 TRP A N 3
ATOM 1370 C CA . TRP A 1 11 ? 8.709 11.204 -3.611 1.00 0.00 11 TRP A CA 3
ATOM 1371 C C . TRP A 1 11 ? 8.464 9.691 -3.735 1.00 0.00 11 TRP A C 3
ATOM 1372 O O . TRP A 1 11 ? 9.384 8.943 -4.053 1.00 0.00 11 TRP A O 3
ATOM 1393 N N . ASN A 1 12 ? 7.228 9.257 -3.518 1.00 0.00 12 ASN A N 3
ATOM 1394 C CA . ASN A 1 12 ? 6.846 7.848 -3.630 1.00 0.00 12 ASN A CA 3
ATOM 1395 C C . ASN A 1 12 ? 7.755 6.905 -2.818 1.00 0.00 12 ASN A C 3
ATOM 1396 O O . ASN A 1 12 ? 7.518 6.676 -1.629 1.00 0.00 12 ASN A O 3
ATOM 1407 N N . HIS A 1 13 ? 8.782 6.346 -3.474 1.00 0.00 13 HIS A N 3
ATOM 1408 C CA . HIS A 1 13 ? 9.713 5.411 -2.849 1.00 0.00 13 HIS A CA 3
ATOM 1409 C C . HIS A 1 13 ? 10.570 6.085 -1.804 1.00 0.00 13 HIS A C 3
ATOM 1410 O O . HIS A 1 13 ? 11.288 5.415 -1.063 1.00 0.00 13 HIS A O 3
ATOM 1425 N N . THR A 1 14 ? 10.507 7.405 -1.759 1.00 0.00 14 THR A N 3
ATOM 1426 C CA . THR A 1 14 ? 11.294 8.161 -0.815 1.00 0.00 14 THR A CA 3
ATOM 1427 C C . THR A 1 14 ? 11.070 7.674 0.620 1.00 0.00 14 THR A C 3
ATOM 1428 O O . THR A 1 14 ? 12.003 7.633 1.424 1.00 0.00 14 THR A O 3
ATOM 1439 N N . LEU A 1 15 ? 9.833 7.290 0.929 1.00 0.00 15 LEU A N 3
ATOM 1440 C CA . LEU A 1 15 ? 9.501 6.798 2.262 1.00 0.00 15 LEU A CA 3
ATOM 1441 C C . LEU A 1 15 ? 8.146 6.095 2.280 1.00 0.00 15 LEU A C 3
ATOM 1442 O O . LEU A 1 15 ? 7.948 5.136 3.026 1.00 0.00 15 LEU A O 3
ATOM 1458 N N . CYS A 1 16 ? 7.213 6.579 1.468 1.00 0.00 16 CYS A N 3
ATOM 1459 C CA . CYS A 1 16 ? 5.875 6.007 1.413 1.00 0.00 16 CYS A CA 3
ATOM 1460 C C . CYS A 1 16 ? 5.899 4.592 0.832 1.00 0.00 16 CYS A C 3
ATOM 1461 O O . CYS A 1 16 ? 5.381 3.654 1.438 1.00 0.00 16 CYS A O 3
ATOM 1468 N N . ALA A 1 17 ? 6.511 4.440 -0.342 1.00 0.00 17 ALA A N 3
ATOM 1469 C CA . ALA A 1 17 ? 6.591 3.135 -0.994 1.00 0.00 17 ALA A CA 3
ATOM 1470 C C . ALA A 1 17 ? 7.501 2.189 -0.230 1.00 0.00 17 ALA A C 3
ATOM 1471 O O . ALA A 1 17 ? 7.370 0.970 -0.342 1.00 0.00 17 ALA A O 3
ATOM 1478 N N . ALA A 1 18 ? 8.413 2.756 0.553 1.00 0.00 18 ALA A N 3
ATOM 1479 C CA . ALA A 1 18 ? 9.341 1.963 1.349 1.00 0.00 18 ALA A CA 3
ATOM 1480 C C . ALA A 1 18 ? 8.572 1.034 2.277 1.00 0.00 18 ALA A C 3
ATOM 1481 O O . ALA A 1 18 ? 8.978 -0.100 2.515 1.00 0.00 18 ALA A O 3
ATOM 1488 N N . HIS A 1 19 ? 7.439 1.520 2.773 1.00 0.00 19 HIS A N 3
ATOM 1489 C CA . HIS A 1 19 ? 6.580 0.736 3.653 1.00 0.00 19 HIS A CA 3
ATOM 1490 C C . HIS A 1 19 ? 6.045 -0.488 2.912 1.00 0.00 19 HIS A C 3
ATOM 1491 O O . HIS A 1 19 ? 5.947 -1.579 3.474 1.00 0.00 19 HIS A O 3
ATOM 1506 N N . CYS A 1 20 ? 5.710 -0.298 1.643 1.00 0.00 20 CYS A N 3
ATOM 1507 C CA . CYS A 1 20 ? 5.195 -1.377 0.816 1.00 0.00 20 CYS A CA 3
ATOM 1508 C C . CYS A 1 20 ? 6.309 -2.368 0.470 1.00 0.00 20 CYS A C 3
ATOM 1509 O O . CYS A 1 20 ? 6.117 -3.585 0.537 1.00 0.00 20 CYS A O 3
ATOM 1516 N N . ILE A 1 21 ? 7.469 -1.837 0.100 1.00 0.00 21 ILE A N 3
ATOM 1517 C CA . ILE A 1 21 ? 8.618 -2.662 -0.262 1.00 0.00 21 ILE A CA 3
ATOM 1518 C C . ILE A 1 21 ? 9.118 -3.462 0.940 1.00 0.00 21 ILE A C 3
ATOM 1519 O O . ILE A 1 21 ? 9.511 -4.623 0.802 1.00 0.00 21 ILE A O 3
ATOM 1535 N N . ALA A 1 22 ? 9.090 -2.838 2.118 1.00 0.00 22 ALA A N 3
ATOM 1536 C CA . ALA A 1 22 ? 9.530 -3.487 3.349 1.00 0.00 22 ALA A CA 3
ATOM 1537 C C . ALA A 1 22 ? 8.794 -4.806 3.549 1.00 0.00 22 ALA A C 3
ATOM 1538 O O . ALA A 1 22 ? 9.393 -5.812 3.933 1.00 0.00 22 ALA A O 3
ATOM 1545 N N . ARG A 1 23 ? 7.497 -4.800 3.262 1.00 0.00 23 ARG A N 3
ATOM 1546 C CA . ARG A 1 23 ? 6.686 -6.000 3.383 1.00 0.00 23 ARG A CA 3
ATOM 1547 C C . ARG A 1 23 ? 7.014 -6.971 2.252 1.00 0.00 23 ARG A C 3
ATOM 1548 O O . ARG A 1 23 ? 7.872 -7.841 2.406 1.00 0.00 23 ARG A O 3
ATOM 1569 N N . ARG A 1 24 ? 6.344 -6.807 1.112 1.00 0.00 24 ARG A N 3
ATOM 1570 C CA . ARG A 1 24 ? 6.578 -7.670 -0.045 1.00 0.00 24 ARG A CA 3
ATOM 1571 C C . ARG A 1 24 ? 5.823 -7.164 -1.273 1.00 0.00 24 ARG A C 3
ATOM 1572 O O . ARG A 1 24 ? 5.333 -7.950 -2.086 1.00 0.00 24 ARG A O 3
ATOM 1593 N N . TYR A 1 25 ? 5.741 -5.852 -1.414 1.00 0.00 25 TYR A N 3
ATOM 1594 C CA . TYR A 1 25 ? 5.058 -5.259 -2.555 1.00 0.00 25 TYR A CA 3
ATOM 1595 C C . TYR A 1 25 ? 6.073 -4.629 -3.496 1.00 0.00 25 TYR A C 3
ATOM 1596 O O . TYR A 1 25 ? 7.253 -4.519 -3.159 1.00 0.00 25 TYR A O 3
ATOM 1614 N N . ARG A 1 26 ? 5.610 -4.194 -4.660 1.00 0.00 26 ARG A N 3
ATOM 1615 C CA . ARG A 1 26 ? 6.480 -3.542 -5.630 1.00 0.00 26 ARG A CA 3
ATOM 1616 C C . ARG A 1 26 ? 6.840 -2.168 -5.106 1.00 0.00 26 ARG A C 3
ATOM 1617 O O . ARG A 1 26 ? 7.990 -1.730 -5.151 1.00 0.00 26 ARG A O 3
ATOM 1638 N N . GLY A 1 27 ? 5.822 -1.509 -4.604 1.00 0.00 27 GLY A N 3
ATOM 1639 C CA . GLY A 1 27 ? 5.958 -0.193 -4.055 1.00 0.00 27 GLY A CA 3
ATOM 1640 C C . GLY A 1 27 ? 4.596 0.387 -3.796 1.00 0.00 27 GLY A C 3
ATOM 1641 O O . GLY A 1 27 ? 3.706 -0.319 -3.316 1.00 0.00 27 GLY A O 3
ATOM 1645 N N . GLY A 1 28 ? 4.414 1.640 -4.139 1.00 0.00 28 GLY A N 3
ATOM 1646 C CA . GLY A 1 28 ? 3.133 2.264 -3.947 1.00 0.00 28 GLY A CA 3
ATOM 1647 C C . GLY A 1 28 ? 2.926 3.406 -4.900 1.00 0.00 28 GLY A C 3
ATOM 1648 O O . GLY A 1 28 ? 3.360 4.523 -4.631 1.00 0.00 28 GLY A O 3
ATOM 1652 N N . TYR A 1 29 ? 2.265 3.132 -6.018 1.00 0.00 29 TYR A N 3
ATOM 1653 C CA . TYR A 1 29 ? 2.012 4.164 -7.007 1.00 0.00 29 TYR A CA 3
ATOM 1654 C C . TYR A 1 29 ? 1.180 5.278 -6.370 1.00 0.00 29 TYR A C 3
ATOM 1655 O O . TYR A 1 29 ? 0.218 5.011 -5.649 1.00 0.00 29 TYR A O 3
ATOM 1673 N N . CYS A 1 30 ? 1.589 6.515 -6.593 1.00 0.00 30 CYS A N 3
ATOM 1674 C CA . CYS A 1 30 ? 0.911 7.662 -6.003 1.00 0.00 30 CYS A CA 3
ATOM 1675 C C . CYS A 1 30 ? -0.391 7.972 -6.730 1.00 0.00 30 CYS A C 3
ATOM 1676 O O . CYS A 1 30 ? -0.390 8.274 -7.928 1.00 0.00 30 CYS A O 3
ATOM 1683 N N . ASN A 1 31 ? -1.496 7.900 -5.995 1.00 0.00 31 ASN A N 3
ATOM 1684 C CA . ASN A 1 31 ? -2.816 8.178 -6.552 1.00 0.00 31 ASN A CA 3
ATOM 1685 C C . ASN A 1 31 ? -3.123 9.676 -6.509 1.00 0.00 31 ASN A C 3
ATOM 1686 O O . ASN A 1 31 ? -2.231 10.490 -6.276 1.00 0.00 31 ASN A O 3
ATOM 1697 N N . SER A 1 32 ? -4.380 10.036 -6.741 1.00 0.00 32 SER A N 3
ATOM 1698 C CA . SER A 1 32 ? -4.799 11.435 -6.742 1.00 0.00 32 SER A CA 3
ATOM 1699 C C . SER A 1 32 ? -4.779 12.031 -5.334 1.00 0.00 32 SER A C 3
ATOM 1700 O O . SER A 1 32 ? -4.596 13.238 -5.165 1.00 0.00 32 SER A O 3
ATOM 1708 N N . LYS A 1 33 ? -4.975 11.189 -4.327 1.00 0.00 33 LYS A N 3
ATOM 1709 C CA . LYS A 1 33 ? -4.988 11.643 -2.939 1.00 0.00 33 LYS A CA 3
ATOM 1710 C C . LYS A 1 33 ? -3.574 11.740 -2.367 1.00 0.00 33 LYS A C 3
ATOM 1711 O O . LYS A 1 33 ? -3.398 11.929 -1.160 1.00 0.00 33 LYS A O 3
ATOM 1730 N N . ALA A 1 34 ? -2.577 11.619 -3.244 1.00 0.00 34 ALA A N 3
ATOM 1731 C CA . ALA A 1 34 ? -1.171 11.696 -2.857 1.00 0.00 34 ALA A CA 3
ATOM 1732 C C . ALA A 1 34 ? -0.809 10.610 -1.846 1.00 0.00 34 ALA A C 3
ATOM 1733 O O . ALA A 1 34 ? -0.087 10.855 -0.874 1.00 0.00 34 ALA A O 3
ATOM 1740 N N . VAL A 1 35 ? -1.313 9.407 -2.087 1.00 0.00 35 VAL A N 3
ATOM 1741 C CA . VAL A 1 35 ? -1.053 8.270 -1.218 1.00 0.00 35 VAL A CA 3
ATOM 1742 C C . VAL A 1 35 ? -0.441 7.128 -2.023 1.00 0.00 35 VAL A C 3
ATOM 1743 O O . VAL A 1 35 ? -0.857 6.867 -3.153 1.00 0.00 35 VAL A O 3
ATOM 1756 N N . CYS A 1 36 ? 0.542 6.454 -1.445 1.00 0.00 36 CYS A N 3
ATOM 1757 C CA . CYS A 1 36 ? 1.195 5.340 -2.116 1.00 0.00 36 CYS A CA 3
ATOM 1758 C C . CYS A 1 36 ? 0.384 4.060 -1.921 1.00 0.00 36 CYS A C 3
ATOM 1759 O O . CYS A 1 36 ? 0.146 3.624 -0.791 1.00 0.00 36 CYS A O 3
ATOM 1766 N N . VAL A 1 37 ? -0.059 3.471 -3.020 1.00 0.00 37 VAL A N 3
ATOM 1767 C CA . VAL A 1 37 ? -0.856 2.253 -2.961 1.00 0.00 37 VAL A CA 3
ATOM 1768 C C . VAL A 1 37 ? 0.032 1.012 -2.960 1.00 0.00 37 VAL A C 3
ATOM 1769 O O . VAL A 1 37 ? 0.631 0.673 -3.982 1.00 0.00 37 VAL A O 3
ATOM 1782 N N . CYS A 1 38 ? 0.103 0.331 -1.821 1.00 0.00 38 CYS A N 3
ATOM 1783 C CA . CYS A 1 38 ? 0.909 -0.880 -1.706 1.00 0.00 38 CYS A CA 3
ATOM 1784 C C . CYS A 1 38 ? 0.361 -1.974 -2.603 1.00 0.00 38 CYS A C 3
ATOM 1785 O O . CYS A 1 38 ? -0.771 -2.431 -2.423 1.00 0.00 38 CYS A O 3
ATOM 1792 N N . ARG A 1 39 ? 1.171 -2.401 -3.559 1.00 0.00 39 ARG A N 3
ATOM 1793 C CA . ARG A 1 39 ? 0.779 -3.452 -4.474 1.00 0.00 39 ARG A CA 3
ATOM 1794 C C . ARG A 1 39 ? 1.990 -3.950 -5.239 1.00 0.00 39 ARG A C 3
ATOM 1795 O O . ARG A 1 39 ? 2.922 -3.190 -5.513 1.00 0.00 39 ARG A O 3
ATOM 1816 N N . ASN A 1 40 ? 1.970 -5.221 -5.581 1.00 0.00 40 ASN A N 3
ATOM 1817 C CA . ASN A 1 40 ? 3.059 -5.821 -6.334 1.00 0.00 40 ASN A CA 3
ATOM 1818 C C . ASN A 1 40 ? 2.893 -5.496 -7.812 1.00 0.00 40 ASN A C 3
ATOM 1819 O O . ASN A 1 40 ? 3.817 -5.783 -8.596 1.00 0.00 40 ASN A O 3
ATOM 1831 N N . ALA A 1 1 ? 3.259 8.572 -13.158 1.00 0.00 1 ALA A N 4
ATOM 1832 C CA . ALA A 1 1 ? 2.917 8.891 -11.754 1.00 0.00 1 ALA A CA 4
ATOM 1833 C C . ALA A 1 1 ? 2.184 10.223 -11.668 1.00 0.00 1 ALA A C 4
ATOM 1834 O O . ALA A 1 1 ? 2.704 11.258 -12.082 1.00 0.00 1 ALA A O 4
ATOM 1843 N N . THR A 1 2 ? 0.972 10.185 -11.135 1.00 0.00 2 THR A N 4
ATOM 1844 C CA . THR A 1 2 ? 0.143 11.376 -10.997 1.00 0.00 2 THR A CA 4
ATOM 1845 C C . THR A 1 2 ? 0.742 12.374 -9.998 1.00 0.00 2 THR A C 4
ATOM 1846 O O . THR A 1 2 ? 0.452 13.568 -10.053 1.00 0.00 2 THR A O 4
ATOM 1857 N N . CYS A 1 3 ? 1.571 11.876 -9.088 1.00 0.00 3 CYS A N 4
ATOM 1858 C CA . CYS A 1 3 ? 2.211 12.708 -8.070 1.00 0.00 3 CYS A CA 4
ATOM 1859 C C . CYS A 1 3 ? 3.303 13.615 -8.648 1.00 0.00 3 CYS A C 4
ATOM 1860 O O . CYS A 1 3 ? 4.472 13.499 -8.272 1.00 0.00 3 CYS A O 4
ATOM 1867 N N . ASP A 1 4 ? 2.912 14.518 -9.555 1.00 0.00 4 ASP A N 4
ATOM 1868 C CA . ASP A 1 4 ? 3.832 15.479 -10.192 1.00 0.00 4 ASP A CA 4
ATOM 1869 C C . ASP A 1 4 ? 4.825 14.808 -11.151 1.00 0.00 4 ASP A C 4
ATOM 1870 O O . ASP A 1 4 ? 5.337 15.455 -12.070 1.00 0.00 4 ASP A O 4
ATOM 1879 N N . LEU A 1 5 ? 5.090 13.524 -10.925 1.00 0.00 5 LEU A N 4
ATOM 1880 C CA . LEU A 1 5 ? 6.020 12.742 -11.740 1.00 0.00 5 LEU A CA 4
ATOM 1881 C C . LEU A 1 5 ? 7.451 13.217 -11.499 1.00 0.00 5 LEU A C 4
ATOM 1882 O O . LEU A 1 5 ? 8.302 13.176 -12.389 1.00 0.00 5 LEU A O 4
ATOM 1898 N N . ALA A 1 6 ? 7.716 13.654 -10.275 1.00 0.00 6 ALA A N 4
ATOM 1899 C CA . ALA A 1 6 ? 9.045 14.113 -9.912 1.00 0.00 6 ALA A CA 4
ATOM 1900 C C . ALA A 1 6 ? 10.001 12.931 -9.930 1.00 0.00 6 ALA A C 4
ATOM 1901 O O . ALA A 1 6 ? 9.852 11.999 -9.138 1.00 0.00 6 ALA A O 4
ATOM 1908 N N . SER A 1 7 ? 10.950 12.970 -10.865 1.00 0.00 7 SER A N 4
ATOM 1909 C CA . SER A 1 7 ? 11.934 11.902 -11.058 1.00 0.00 7 SER A CA 4
ATOM 1910 C C . SER A 1 7 ? 11.258 10.634 -11.589 1.00 0.00 7 SER A C 4
ATOM 1911 O O . SER A 1 7 ? 11.468 10.239 -12.738 1.00 0.00 7 SER A O 4
ATOM 1919 N N . LYS A 1 8 ? 10.418 10.026 -10.764 1.00 0.00 8 LYS A N 4
ATOM 1920 C CA . LYS A 1 8 ? 9.676 8.834 -11.142 1.00 0.00 8 LYS A CA 4
ATOM 1921 C C . LYS A 1 8 ? 8.269 8.924 -10.570 1.00 0.00 8 LYS A C 4
ATOM 1922 O O . LYS A 1 8 ? 7.287 8.858 -11.303 1.00 0.00 8 LYS A O 4
ATOM 1941 N N . TRP A 1 9 ? 8.183 9.108 -9.257 1.00 0.00 9 TRP A N 4
ATOM 1942 C CA . TRP A 1 9 ? 6.899 9.244 -8.580 1.00 0.00 9 TRP A CA 4
ATOM 1943 C C . TRP A 1 9 ? 7.048 10.072 -7.309 1.00 0.00 9 TRP A C 4
ATOM 1944 O O . TRP A 1 9 ? 6.537 9.705 -6.249 1.00 0.00 9 TRP A O 4
ATOM 1965 N N . ASN A 1 10 ? 7.751 11.193 -7.437 1.00 0.00 10 ASN A N 4
ATOM 1966 C CA . ASN A 1 10 ? 7.984 12.112 -6.325 1.00 0.00 10 ASN A CA 4
ATOM 1967 C C . ASN A 1 10 ? 8.743 11.406 -5.195 1.00 0.00 10 ASN A C 4
ATOM 1968 O O . ASN A 1 10 ? 9.704 10.677 -5.459 1.00 0.00 10 ASN A O 4
ATOM 1979 N N . TRP A 1 11 ? 8.323 11.617 -3.947 1.00 0.00 11 TRP A N 4
ATOM 1980 C CA . TRP A 1 11 ? 8.984 10.995 -2.809 1.00 0.00 11 TRP A CA 4
ATOM 1981 C C . TRP A 1 11 ? 8.826 9.473 -2.888 1.00 0.00 11 TRP A C 4
ATOM 1982 O O . TRP A 1 11 ? 9.806 8.735 -2.811 1.00 0.00 11 TRP A O 4
ATOM 2003 N N . ASN A 1 12 ? 7.593 9.031 -3.107 1.00 0.00 12 ASN A N 4
ATOM 2004 C CA . ASN A 1 12 ? 7.260 7.618 -3.271 1.00 0.00 12 ASN A CA 4
ATOM 2005 C C . ASN A 1 12 ? 7.946 6.697 -2.255 1.00 0.00 12 ASN A C 4
ATOM 2006 O O . ASN A 1 12 ? 7.524 6.580 -1.101 1.00 0.00 12 ASN A O 4
ATOM 2017 N N . HIS A 1 13 ? 8.984 6.012 -2.725 1.00 0.00 13 HIS A N 4
ATOM 2018 C CA . HIS A 1 13 ? 9.739 5.046 -1.932 1.00 0.00 13 HIS A CA 4
ATOM 2019 C C . HIS A 1 13 ? 10.683 5.688 -0.927 1.00 0.00 13 HIS A C 4
ATOM 2020 O O . HIS A 1 13 ? 11.620 5.041 -0.468 1.00 0.00 13 HIS A O 4
ATOM 2035 N N . THR A 1 14 ? 10.432 6.928 -0.551 1.00 0.00 14 THR A N 4
ATOM 2036 C CA . THR A 1 14 ? 11.271 7.573 0.431 1.00 0.00 14 THR A CA 4
ATOM 2037 C C . THR A 1 14 ? 10.916 7.049 1.815 1.00 0.00 14 THR A C 4
ATOM 2038 O O . THR A 1 14 ? 11.773 6.908 2.690 1.00 0.00 14 THR A O 4
ATOM 2049 N N . LEU A 1 15 ? 9.629 6.763 1.997 1.00 0.00 15 LEU A N 4
ATOM 2050 C CA . LEU A 1 15 ? 9.125 6.257 3.264 1.00 0.00 15 LEU A CA 4
ATOM 2051 C C . LEU A 1 15 ? 7.767 5.580 3.085 1.00 0.00 15 LEU A C 4
ATOM 2052 O O . LEU A 1 15 ? 7.519 4.513 3.642 1.00 0.00 15 LEU A O 4
ATOM 2068 N N . CYS A 1 16 ? 6.890 6.217 2.318 1.00 0.00 16 CYS A N 4
ATOM 2069 C CA . CYS A 1 16 ? 5.548 5.700 2.086 1.00 0.00 16 CYS A CA 4
ATOM 2070 C C . CYS A 1 16 ? 5.576 4.381 1.320 1.00 0.00 16 CYS A C 4
ATOM 2071 O O . CYS A 1 16 ? 5.027 3.376 1.773 1.00 0.00 16 CYS A O 4
ATOM 2078 N N . ALA A 1 17 ? 6.213 4.388 0.157 1.00 0.00 17 ALA A N 4
ATOM 2079 C CA . ALA A 1 17 ? 6.295 3.191 -0.667 1.00 0.00 17 ALA A CA 4
ATOM 2080 C C . ALA A 1 17 ? 7.335 2.215 -0.133 1.00 0.00 17 ALA A C 4
ATOM 2081 O O . ALA A 1 17 ? 7.168 1.002 -0.242 1.00 0.00 17 ALA A O 4
ATOM 2088 N N . ALA A 1 18 ? 8.414 2.759 0.430 1.00 0.00 18 ALA A N 4
ATOM 2089 C CA . ALA A 1 18 ? 9.507 1.951 0.974 1.00 0.00 18 ALA A CA 4
ATOM 2090 C C . ALA A 1 18 ? 9.000 0.909 1.963 1.00 0.00 18 ALA A C 4
ATOM 2091 O O . ALA A 1 18 ? 9.405 -0.253 1.918 1.00 0.00 18 ALA A O 4
ATOM 2098 N N . HIS A 1 19 ? 8.106 1.335 2.846 1.00 0.00 19 HIS A N 4
ATOM 2099 C CA . HIS A 1 19 ? 7.525 0.450 3.849 1.00 0.00 19 HIS A CA 4
ATOM 2100 C C . HIS A 1 19 ? 6.849 -0.752 3.193 1.00 0.00 19 HIS A C 4
ATOM 2101 O O . HIS A 1 19 ? 6.970 -1.883 3.660 1.00 0.00 19 HIS A O 4
ATOM 2116 N N . CYS A 1 20 ? 6.128 -0.490 2.117 1.00 0.00 20 CYS A N 4
ATOM 2117 C CA . CYS A 1 20 ? 5.412 -1.527 1.399 1.00 0.00 20 CYS A CA 4
ATOM 2118 C C . CYS A 1 20 ? 6.365 -2.431 0.622 1.00 0.00 20 CYS A C 4
ATOM 2119 O O . CYS A 1 20 ? 6.148 -3.643 0.543 1.00 0.00 20 CYS A O 4
ATOM 2126 N N . ILE A 1 21 ? 7.433 -1.851 0.083 1.00 0.00 21 ILE A N 4
ATOM 2127 C CA . ILE A 1 21 ? 8.430 -2.628 -0.649 1.00 0.00 21 ILE A CA 4
ATOM 2128 C C . ILE A 1 21 ? 9.101 -3.616 0.297 1.00 0.00 21 ILE A C 4
ATOM 2129 O O . ILE A 1 21 ? 9.267 -4.794 -0.021 1.00 0.00 21 ILE A O 4
ATOM 2145 N N . ALA A 1 22 ? 9.476 -3.111 1.468 1.00 0.00 22 ALA A N 4
ATOM 2146 C CA . ALA A 1 22 ? 10.131 -3.912 2.492 1.00 0.00 22 ALA A CA 4
ATOM 2147 C C . ALA A 1 22 ? 9.265 -5.089 2.924 1.00 0.00 22 ALA A C 4
ATOM 2148 O O . ALA A 1 22 ? 9.776 -6.170 3.222 1.00 0.00 22 ALA A O 4
ATOM 2155 N N . ARG A 1 23 ? 7.956 -4.873 2.965 1.00 0.00 23 ARG A N 4
ATOM 2156 C CA . ARG A 1 23 ? 7.021 -5.917 3.367 1.00 0.00 23 ARG A CA 4
ATOM 2157 C C . ARG A 1 23 ? 6.960 -7.034 2.325 1.00 0.00 23 AR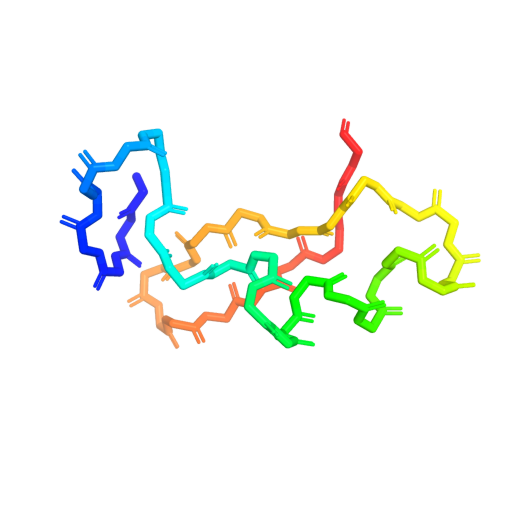G A C 4
ATOM 2158 O O . ARG A 1 23 ? 7.603 -8.071 2.488 1.00 0.00 23 ARG A O 4
ATOM 2179 N N . ARG A 1 24 ? 6.190 -6.816 1.259 1.00 0.00 24 ARG A N 4
ATOM 2180 C CA . ARG A 1 24 ? 6.042 -7.806 0.189 1.00 0.00 24 ARG A CA 4
ATOM 2181 C C . ARG A 1 24 ? 5.159 -7.264 -0.932 1.00 0.00 24 ARG A C 4
ATOM 2182 O O . ARG A 1 24 ? 4.238 -7.928 -1.401 1.00 0.00 24 ARG A O 4
ATOM 2203 N N . TYR A 1 25 ? 5.460 -6.054 -1.375 1.00 0.00 25 TYR A N 4
ATOM 2204 C CA . TYR A 1 25 ? 4.717 -5.423 -2.442 1.00 0.00 25 TYR A CA 4
ATOM 2205 C C . TYR A 1 25 ? 5.705 -4.783 -3.382 1.00 0.00 25 TYR A C 4
ATOM 2206 O O . TYR A 1 25 ? 6.889 -4.697 -3.059 1.00 0.00 25 TYR A O 4
ATOM 2224 N N . ARG A 1 26 ? 5.247 -4.322 -4.528 1.00 0.00 26 ARG A N 4
ATOM 2225 C CA . ARG A 1 26 ? 6.163 -3.694 -5.451 1.00 0.00 26 ARG A CA 4
ATOM 2226 C C . ARG A 1 26 ? 6.548 -2.320 -4.929 1.00 0.00 26 ARG A C 4
ATOM 2227 O O . ARG A 1 26 ? 7.634 -1.812 -5.207 1.00 0.00 26 ARG A O 4
ATOM 2248 N N . GLY A 1 27 ? 5.649 -1.735 -4.155 1.00 0.00 27 GLY A N 4
ATOM 2249 C CA . GLY A 1 27 ? 5.890 -0.439 -3.577 1.00 0.00 27 GLY A CA 4
ATOM 2250 C C . GLY A 1 27 ? 4.607 0.273 -3.256 1.00 0.00 27 GLY A C 4
ATOM 2251 O O . GLY A 1 27 ? 3.676 -0.332 -2.726 1.00 0.00 27 GLY A O 4
ATOM 2255 N N . GLY A 1 28 ? 4.556 1.549 -3.582 1.00 0.00 28 GLY A N 4
ATOM 2256 C CA . GLY A 1 28 ? 3.377 2.337 -3.320 1.00 0.00 28 GLY A CA 4
ATOM 2257 C C . GLY A 1 28 ? 3.291 3.536 -4.231 1.00 0.00 28 GLY A C 4
ATOM 2258 O O . GLY A 1 28 ? 3.499 4.668 -3.798 1.00 0.00 28 GLY A O 4
ATOM 2262 N N . TYR A 1 29 ? 2.992 3.284 -5.498 1.00 0.00 29 TYR A N 4
ATOM 2263 C CA . TYR A 1 29 ? 2.871 4.347 -6.486 1.00 0.00 29 TYR A CA 4
ATOM 2264 C C . TYR A 1 29 ? 1.731 5.284 -6.090 1.00 0.00 29 TYR A C 4
ATOM 2265 O O . TYR A 1 29 ? 0.681 4.832 -5.633 1.00 0.00 29 TYR A O 4
ATOM 2283 N N . CYS A 1 30 ? 1.938 6.577 -6.240 1.00 0.00 30 CYS A N 4
ATOM 2284 C CA . CYS A 1 30 ? 0.914 7.542 -5.877 1.00 0.00 30 CYS A CA 4
ATOM 2285 C C . CYS A 1 30 ? -0.217 7.532 -6.898 1.00 0.00 30 CYS A C 4
ATOM 2286 O O . CYS A 1 30 ? 0.018 7.690 -8.097 1.00 0.00 30 CYS A O 4
ATOM 2293 N N . ASN A 1 31 ? -1.439 7.342 -6.419 1.00 0.00 31 ASN A N 4
ATOM 2294 C CA . ASN A 1 31 ? -2.610 7.313 -7.293 1.00 0.00 31 ASN A CA 4
ATOM 2295 C C . ASN A 1 31 ? -2.988 8.727 -7.739 1.00 0.00 31 ASN A C 4
ATOM 2296 O O . ASN A 1 31 ? -2.196 9.657 -7.592 1.00 0.00 31 ASN A O 4
ATOM 2307 N N . SER A 1 32 ? -4.192 8.891 -8.276 1.00 0.00 32 SER A N 4
ATOM 2308 C CA . SER A 1 32 ? -4.657 10.193 -8.747 1.00 0.00 32 SER A CA 4
ATOM 2309 C C . SER A 1 32 ? -5.049 11.133 -7.595 1.00 0.00 32 SER A C 4
ATOM 2310 O O . SER A 1 32 ? -6.037 11.864 -7.695 1.00 0.00 32 SER A O 4
ATOM 2318 N N . LYS A 1 33 ? -4.267 11.123 -6.515 1.00 0.00 33 LYS A N 4
ATOM 2319 C CA . LYS A 1 33 ? -4.523 11.986 -5.360 1.00 0.00 33 LYS A CA 4
ATOM 2320 C C . LYS A 1 33 ? -3.416 11.862 -4.311 1.00 0.00 33 LYS A C 4
ATOM 2321 O O . LYS A 1 33 ? -3.693 11.868 -3.111 1.00 0.00 33 LYS A O 4
ATOM 2340 N N . ALA A 1 34 ? -2.168 11.789 -4.780 1.00 0.00 34 ALA A N 4
ATOM 2341 C CA . ALA A 1 34 ? -0.971 11.711 -3.919 1.00 0.00 34 ALA A CA 4
ATOM 2342 C C . ALA A 1 34 ? -0.843 10.405 -3.121 1.00 0.00 34 ALA A C 4
ATOM 2343 O O . ALA A 1 34 ? 0.265 9.901 -2.953 1.00 0.00 34 ALA A O 4
ATOM 2350 N N . VAL A 1 35 ? -1.953 9.888 -2.608 1.00 0.00 35 VAL A N 4
ATOM 2351 C CA . VAL A 1 35 ? -1.955 8.663 -1.798 1.00 0.00 35 VAL A CA 4
ATOM 2352 C C . VAL A 1 35 ? -1.154 7.527 -2.448 1.00 0.00 35 VAL A C 4
ATOM 2353 O O . VAL A 1 35 ? -1.373 7.179 -3.610 1.00 0.00 35 VAL A O 4
ATOM 2366 N N . CYS A 1 36 ? -0.228 6.960 -1.685 1.00 0.00 36 CYS A N 4
ATOM 2367 C CA . CYS A 1 36 ? 0.611 5.863 -2.160 1.00 0.00 36 CYS A CA 4
ATOM 2368 C C . CYS A 1 36 ? -0.175 4.553 -2.142 1.00 0.00 36 CYS A C 4
ATOM 2369 O O . CYS A 1 36 ? -0.607 4.099 -1.080 1.00 0.00 36 CYS A O 4
ATOM 2376 N N . VAL A 1 37 ? -0.360 3.949 -3.308 1.00 0.00 37 VAL A N 4
ATOM 2377 C CA . VAL A 1 37 ? -1.088 2.691 -3.406 1.00 0.00 37 VAL A CA 4
ATOM 2378 C C . VAL A 1 37 ? -0.121 1.516 -3.356 1.00 0.00 37 VAL A C 4
ATOM 2379 O O . VAL A 1 37 ? 0.610 1.251 -4.314 1.00 0.00 37 VAL A O 4
ATOM 2392 N N . CYS A 1 38 ? -0.112 0.827 -2.232 1.00 0.00 38 CYS A N 4
ATOM 2393 C CA . CYS A 1 38 ? 0.767 -0.311 -2.036 1.00 0.00 38 CYS A CA 4
ATOM 2394 C C . CYS A 1 38 ? 0.134 -1.587 -2.534 1.00 0.00 38 CYS A C 4
ATOM 2395 O O . CYS A 1 38 ? -0.976 -1.946 -2.143 1.00 0.00 38 CYS A O 4
ATOM 2402 N N . ARG A 1 39 ? 0.861 -2.264 -3.404 1.00 0.00 39 ARG A N 4
ATOM 2403 C CA . ARG A 1 39 ? 0.409 -3.506 -3.984 1.00 0.00 39 ARG A CA 4
ATOM 2404 C C . ARG A 1 39 ? 1.537 -4.114 -4.779 1.00 0.00 39 ARG A C 4
ATOM 2405 O O . ARG A 1 39 ? 2.659 -3.613 -4.758 1.00 0.00 39 ARG A O 4
ATOM 2426 N N . ASN A 1 40 ? 1.230 -5.177 -5.472 1.00 0.00 40 ASN A N 4
ATOM 2427 C CA . ASN A 1 40 ? 2.204 -5.876 -6.295 1.00 0.00 40 ASN A CA 4
ATOM 2428 C C . ASN A 1 40 ? 1.887 -5.687 -7.772 1.00 0.00 40 ASN A C 4
ATOM 2429 O O . ASN A 1 40 ? 2.189 -6.596 -8.570 1.00 0.00 40 ASN A O 4
ATOM 2441 N N . ALA A 1 1 ? 2.502 8.253 -13.276 1.0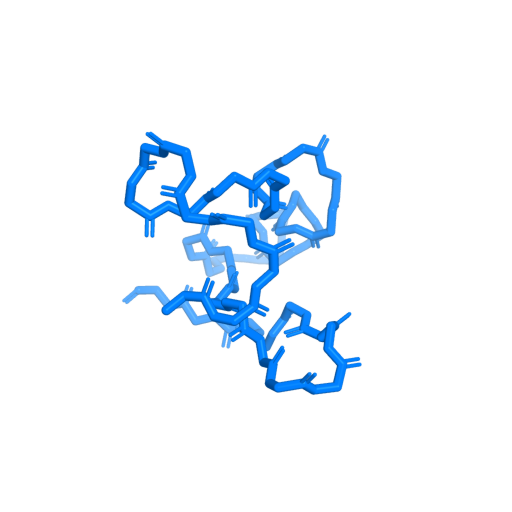0 0.00 1 ALA A N 5
ATOM 2442 C CA . ALA A 1 1 ? 2.903 8.928 -12.024 1.00 0.00 1 ALA A CA 5
ATOM 2443 C C . ALA A 1 1 ? 1.683 9.236 -11.164 1.00 0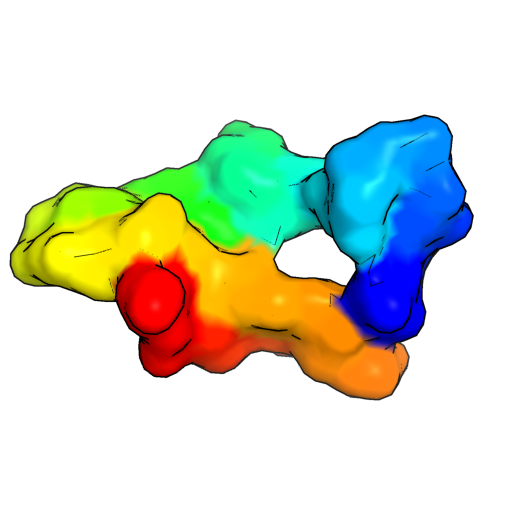.00 1 ALA A C 5
ATOM 2444 O O . ALA A 1 1 ? 1.587 8.771 -10.028 1.00 0.00 1 ALA A O 5
ATOM 2453 N N . THR A 1 2 ? 0.756 10.012 -11.728 1.00 0.00 2 THR A N 5
ATOM 2454 C CA . THR A 1 2 ? -0.478 10.394 -11.046 1.00 0.00 2 THR A CA 5
ATOM 2455 C C . THR A 1 2 ? -0.188 10.960 -9.652 1.00 0.00 2 THR A C 5
ATOM 2456 O O . THR A 1 2 ? -0.805 10.565 -8.664 1.00 0.00 2 THR A O 5
ATOM 2467 N N . CYS A 1 3 ? 0.769 11.877 -9.576 1.00 0.00 3 CYS A N 5
ATOM 2468 C CA . CYS A 1 3 ? 1.153 12.471 -8.301 1.00 0.00 3 CYS A CA 5
ATOM 2469 C C . CYS A 1 3 ? 1.843 13.815 -8.530 1.00 0.00 3 CYS A C 5
ATOM 2470 O O . CYS A 1 3 ? 2.869 14.100 -7.925 1.00 0.00 3 CYS A O 5
ATOM 2477 N N . ASP A 1 4 ? 1.271 14.626 -9.423 1.00 0.00 4 ASP A N 5
ATOM 2478 C CA . ASP A 1 4 ? 1.808 15.954 -9.778 1.00 0.00 4 ASP A CA 5
ATOM 2479 C C . ASP A 1 4 ? 3.005 15.841 -10.724 1.00 0.00 4 ASP A C 5
ATOM 2480 O O . ASP A 1 4 ? 3.237 16.734 -11.543 1.00 0.00 4 ASP A O 5
ATOM 2489 N N . LEU A 1 5 ? 3.744 14.736 -10.608 1.00 0.00 5 LEU A N 5
ATOM 2490 C CA . LEU A 1 5 ? 4.914 14.455 -11.444 1.00 0.00 5 LEU A CA 5
ATOM 2491 C C . LEU A 1 5 ? 6.097 15.356 -11.086 1.00 0.00 5 LEU A C 5
ATOM 2492 O O . LEU A 1 5 ? 6.783 15.888 -11.961 1.00 0.00 5 LEU A O 5
ATOM 2508 N N . ALA A 1 6 ? 6.350 15.511 -9.794 1.00 0.00 6 ALA A N 5
ATOM 2509 C CA . ALA A 1 6 ? 7.469 16.328 -9.337 1.00 0.00 6 ALA A CA 5
ATOM 2510 C C . ALA A 1 6 ? 8.788 15.659 -9.709 1.00 0.00 6 ALA A C 5
ATOM 2511 O O . ALA A 1 6 ? 9.712 16.305 -10.204 1.00 0.00 6 ALA A O 5
ATOM 2518 N N . SER A 1 7 ? 8.844 14.353 -9.479 1.00 0.00 7 SER A N 5
ATOM 2519 C CA . SER A 1 7 ? 10.013 13.534 -9.787 1.00 0.00 7 SER A CA 5
ATOM 2520 C C . SER A 1 7 ? 9.592 12.071 -9.781 1.00 0.00 7 SER A C 5
ATOM 2521 O O . SER A 1 7 ? 9.369 11.499 -8.711 1.00 0.00 7 SER A O 5
ATOM 2529 N N . LYS A 1 8 ? 9.438 11.495 -10.979 1.00 0.00 8 LYS A N 5
ATOM 2530 C CA . LYS A 1 8 ? 8.991 10.104 -11.153 1.00 0.00 8 LYS A CA 5
ATOM 2531 C C . LYS A 1 8 ? 7.504 9.993 -10.804 1.00 0.00 8 LYS A C 5
ATOM 2532 O O . LYS A 1 8 ? 6.686 9.602 -11.636 1.00 0.00 8 LYS A O 5
ATOM 2551 N N . TRP A 1 9 ? 7.165 10.399 -9.590 1.00 0.00 9 TRP A N 5
ATOM 2552 C CA . TRP A 1 9 ? 5.791 10.421 -9.118 1.00 0.00 9 TRP A CA 5
ATOM 2553 C C . TRP A 1 9 ? 5.602 11.728 -8.363 1.00 0.00 9 TRP A C 5
ATOM 2554 O O . TRP A 1 9 ? 4.937 12.643 -8.838 1.00 0.00 9 TRP A O 5
ATOM 2575 N N . ASN A 1 10 ? 6.259 11.814 -7.209 1.00 0.00 10 ASN A N 5
ATOM 2576 C CA . ASN A 1 10 ? 6.245 13.007 -6.362 1.00 0.00 10 ASN A CA 5
ATOM 2577 C C . ASN A 1 10 ? 7.181 12.791 -5.185 1.00 0.00 10 ASN A C 5
ATOM 2578 O O . ASN A 1 10 ? 8.122 13.554 -4.974 1.00 0.00 10 ASN A O 5
ATOM 2589 N N . TRP A 1 11 ? 6.941 11.713 -4.454 1.00 0.00 11 TRP A N 5
ATOM 2590 C CA . TRP A 1 11 ? 7.780 11.347 -3.323 1.00 0.00 11 TRP A CA 5
ATOM 2591 C C . TRP A 1 11 ? 7.941 9.829 -3.316 1.00 0.00 11 TRP A C 5
ATOM 2592 O O . TRP A 1 11 ? 9.055 9.320 -3.276 1.00 0.00 11 TRP A O 5
ATOM 2613 N N . ASN A 1 12 ? 6.812 9.133 -3.428 1.00 0.00 12 ASN A N 5
ATOM 2614 C CA . ASN A 1 12 ? 6.752 7.670 -3.507 1.00 0.00 12 ASN A CA 5
ATOM 2615 C C . ASN A 1 12 ? 7.710 6.932 -2.550 1.00 0.00 12 ASN A C 5
ATOM 2616 O O . ASN A 1 12 ? 7.335 6.613 -1.417 1.00 0.00 12 ASN A O 5
ATOM 2627 N N . HIS A 1 13 ? 8.936 6.640 -3.011 1.00 0.00 13 HIS A N 5
ATOM 2628 C CA . HIS A 1 13 ? 9.925 5.916 -2.215 1.00 0.00 13 HIS A CA 5
ATOM 2629 C C . HIS A 1 13 ? 10.538 6.785 -1.139 1.00 0.00 13 HIS A C 5
ATOM 2630 O O . HIS A 1 13 ? 11.531 6.402 -0.524 1.00 0.00 13 HIS A O 5
ATOM 2645 N N . THR A 1 14 ? 9.954 7.947 -0.902 1.00 0.00 14 THR A N 5
ATOM 2646 C CA . THR A 1 14 ? 10.476 8.826 0.112 1.00 0.00 14 THR A CA 5
ATOM 2647 C C . THR A 1 14 ? 10.354 8.171 1.487 1.00 0.00 14 THR A C 5
ATOM 2648 O O . THR A 1 14 ? 11.216 8.330 2.350 1.00 0.00 14 THR A O 5
ATOM 2659 N N . LEU A 1 15 ? 9.285 7.403 1.662 1.00 0.00 15 LEU A N 5
ATOM 2660 C CA . LEU A 1 15 ? 9.042 6.690 2.907 1.00 0.00 15 LEU A CA 5
ATOM 2661 C C . LEU A 1 15 ? 7.923 5.672 2.717 1.00 0.00 15 LEU A C 5
ATOM 2662 O O . LEU A 1 15 ? 7.987 4.558 3.235 1.00 0.00 15 LEU A O 5
ATOM 2678 N N . CYS A 1 16 ? 6.898 6.075 1.977 1.00 0.00 16 CYS A N 5
ATOM 2679 C CA . CYS A 1 16 ? 5.742 5.225 1.721 1.00 0.00 16 CYS A CA 5
ATOM 2680 C C . CYS A 1 16 ? 6.102 3.940 0.992 1.00 0.00 16 CYS A C 5
ATOM 2681 O O . CYS A 1 16 ? 5.802 2.848 1.469 1.00 0.00 16 CYS A O 5
ATOM 2688 N N . ALA A 1 17 ? 6.717 4.069 -0.182 1.00 0.00 17 ALA A N 5
ATOM 2689 C CA . ALA A 1 17 ? 7.062 2.897 -0.971 1.00 0.00 17 ALA A CA 5
ATOM 2690 C C . ALA A 1 17 ? 7.966 1.949 -0.195 1.00 0.00 17 ALA A C 5
ATOM 2691 O O . ALA A 1 17 ? 7.792 0.736 -0.256 1.00 0.00 17 ALA A O 5
ATOM 2698 N N . ALA A 1 18 ? 8.923 2.513 0.544 1.00 0.00 18 ALA A N 5
ATOM 2699 C CA . ALA A 1 18 ? 9.847 1.712 1.344 1.00 0.00 18 ALA A CA 5
ATOM 2700 C C . ALA A 1 18 ? 9.077 0.834 2.325 1.00 0.00 18 ALA A C 5
ATOM 2701 O O . ALA A 1 18 ? 9.395 -0.342 2.514 1.00 0.00 18 ALA A O 5
ATOM 2708 N N . HIS A 1 19 ? 8.043 1.417 2.919 1.00 0.00 19 HIS A N 5
ATOM 2709 C CA . HIS A 1 19 ? 7.182 0.717 3.863 1.00 0.00 19 HIS A CA 5
ATOM 2710 C C . HIS A 1 19 ? 6.531 -0.486 3.182 1.00 0.00 19 HIS A C 5
ATOM 2711 O O . HIS A 1 19 ? 6.413 -1.566 3.761 1.00 0.00 19 HIS A O 5
ATOM 2726 N N . CYS A 1 20 ? 6.110 -0.279 1.944 1.00 0.00 20 CYS A N 5
ATOM 2727 C CA . CYS A 1 20 ? 5.466 -1.320 1.156 1.00 0.00 20 CYS A CA 5
ATOM 2728 C C . CYS A 1 20 ? 6.461 -2.401 0.744 1.00 0.00 20 CYS A C 5
ATOM 2729 O O . CYS A 1 20 ? 6.137 -3.586 0.768 1.00 0.00 20 CYS A O 5
ATOM 2736 N N . ILE A 1 21 ? 7.667 -1.983 0.357 1.00 0.00 21 ILE A N 5
ATOM 2737 C CA . ILE A 1 21 ? 8.713 -2.914 -0.072 1.00 0.00 21 ILE A CA 5
ATOM 2738 C C . ILE A 1 21 ? 9.005 -3.942 1.018 1.00 0.00 21 ILE A C 5
ATOM 2739 O O . ILE A 1 21 ? 9.240 -5.121 0.733 1.00 0.00 21 ILE A O 5
ATOM 2755 N N . ALA A 1 22 ? 8.966 -3.494 2.268 1.00 0.00 22 ALA A N 5
ATOM 2756 C CA . ALA A 1 22 ? 9.199 -4.376 3.402 1.00 0.00 22 ALA A CA 5
ATOM 2757 C C . ALA A 1 22 ? 8.126 -5.458 3.448 1.00 0.00 22 ALA A C 5
ATOM 2758 O O . ALA A 1 22 ? 8.383 -6.594 3.840 1.00 0.00 22 ALA A O 5
ATOM 2765 N N . ARG A 1 23 ? 6.923 -5.095 3.022 1.00 0.00 23 ARG A N 5
ATOM 2766 C CA . ARG A 1 23 ? 5.798 -6.019 2.990 1.00 0.00 23 ARG A CA 5
ATOM 2767 C C . ARG A 1 23 ? 5.772 -6.831 1.693 1.00 0.00 23 ARG A C 5
ATOM 2768 O O . ARG A 1 23 ? 4.710 -7.296 1.282 1.00 0.00 23 ARG A O 5
ATOM 2789 N N . ARG A 1 24 ? 6.938 -6.995 1.059 1.00 0.00 24 ARG A N 5
ATOM 2790 C CA . ARG A 1 24 ? 7.073 -7.755 -0.196 1.00 0.00 24 ARG A CA 5
ATOM 2791 C C . ARG A 1 24 ? 6.553 -6.976 -1.420 1.00 0.00 24 ARG A C 5
ATOM 2792 O O . ARG A 1 24 ? 6.943 -7.260 -2.554 1.00 0.00 24 ARG A O 5
ATOM 2813 N N . TYR A 1 25 ? 5.686 -5.995 -1.187 1.00 0.00 25 TYR A N 5
ATOM 2814 C CA . TYR A 1 25 ? 5.125 -5.178 -2.269 1.00 0.00 25 TYR A CA 5
ATOM 2815 C C . TYR A 1 25 ? 6.236 -4.503 -3.073 1.00 0.00 25 TYR A C 5
ATOM 2816 O O . TYR A 1 25 ? 7.301 -4.203 -2.533 1.00 0.00 25 TYR A O 5
ATOM 2834 N N . ARG A 1 26 ? 5.987 -4.265 -4.364 1.00 0.00 26 ARG A N 5
ATOM 2835 C CA . ARG A 1 26 ? 6.981 -3.624 -5.224 1.00 0.00 26 ARG A CA 5
ATOM 2836 C C . ARG A 1 26 ? 7.305 -2.237 -4.699 1.00 0.00 26 ARG A C 5
ATOM 2837 O O . ARG A 1 26 ? 8.438 -1.768 -4.786 1.00 0.00 26 ARG A O 5
ATOM 2858 N N . GLY A 1 27 ? 6.292 -1.592 -4.157 1.00 0.00 27 GLY A N 5
ATOM 2859 C CA . GLY A 1 27 ? 6.444 -0.269 -3.624 1.00 0.00 27 GLY A CA 5
ATOM 2860 C C . GLY A 1 27 ? 5.107 0.406 -3.498 1.00 0.00 27 GLY A C 5
ATOM 2861 O O . GLY A 1 27 ? 4.151 -0.192 -3.002 1.00 0.00 27 GLY A O 5
ATOM 2865 N N . GLY A 1 28 ? 5.024 1.630 -3.971 1.00 0.00 28 GLY A N 5
ATOM 2866 C CA . GLY A 1 28 ? 3.783 2.355 -3.911 1.00 0.00 28 GLY A CA 5
ATOM 2867 C C . GLY A 1 28 ? 3.463 3.050 -5.213 1.00 0.00 28 GLY A C 5
ATOM 2868 O O . GLY A 1 28 ? 4.361 3.376 -5.989 1.00 0.00 28 GLY A O 5
ATOM 2872 N N . TYR A 1 29 ? 2.187 3.283 -5.446 1.00 0.00 29 TYR A N 5
ATOM 2873 C CA . TYR A 1 29 ? 1.734 3.960 -6.644 1.00 0.00 29 TYR A CA 5
ATOM 2874 C C . TYR A 1 29 ? 0.767 5.060 -6.233 1.00 0.00 29 TYR A C 5
ATOM 2875 O O . TYR A 1 29 ? -0.083 4.849 -5.366 1.00 0.00 29 TYR A O 5
ATOM 2893 N N . CYS A 1 30 ? 0.907 6.229 -6.824 1.00 0.00 30 CYS A N 5
ATOM 2894 C CA . CYS A 1 30 ? 0.040 7.344 -6.486 1.00 0.00 30 CYS A CA 5
ATOM 2895 C C . CYS A 1 30 ? -1.281 7.273 -7.235 1.00 0.00 30 CYS A C 5
ATOM 2896 O O . 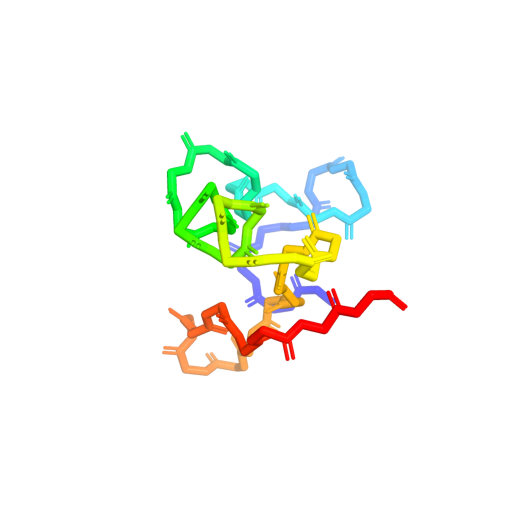CYS A 1 30 ? -1.305 7.271 -8.464 1.00 0.00 30 CYS A O 5
ATOM 2903 N N . ASN A 1 31 ? -2.382 7.260 -6.493 1.00 0.00 31 ASN A N 5
ATOM 2904 C CA . ASN A 1 31 ? -3.704 7.253 -7.107 1.00 0.00 31 ASN A CA 5
ATOM 2905 C C . ASN A 1 31 ? -4.035 8.669 -7.547 1.00 0.00 31 ASN A C 5
ATOM 2906 O O . ASN A 1 31 ? -3.222 9.574 -7.361 1.00 0.00 31 ASN A O 5
ATOM 2917 N N . SER A 1 32 ? -5.217 8.878 -8.111 1.00 0.00 32 SER A N 5
ATOM 2918 C CA . SER A 1 32 ? -5.626 10.211 -8.559 1.00 0.00 32 SER A CA 5
ATOM 2919 C C . SER A 1 32 ? -5.945 11.134 -7.373 1.00 0.00 32 SER A C 5
ATOM 2920 O O . SER A 1 32 ? -6.844 11.973 -7.444 1.00 0.00 32 SER A O 5
ATOM 2928 N N . LYS A 1 33 ? -5.188 10.981 -6.291 1.00 0.00 33 LYS A N 5
ATOM 2929 C CA . LYS A 1 33 ? -5.354 11.788 -5.092 1.00 0.00 33 LYS A CA 5
ATOM 2930 C C . LYS A 1 33 ? -4.012 11.940 -4.382 1.00 0.00 33 LYS A C 5
ATOM 2931 O O . LYS A 1 33 ? -3.973 12.285 -3.201 1.00 0.00 33 LYS A O 5
ATOM 2950 N N . ALA A 1 34 ? -2.917 11.677 -5.107 1.00 0.00 34 ALA A N 5
ATOM 2951 C CA . ALA A 1 34 ? -1.569 11.778 -4.546 1.00 0.00 34 ALA A CA 5
ATOM 2952 C C . ALA A 1 34 ? -1.435 10.931 -3.281 1.00 0.00 34 ALA A C 5
ATOM 2953 O O . ALA A 1 34 ? -1.051 11.425 -2.223 1.00 0.00 34 ALA A O 5
ATOM 2960 N N . VAL A 1 35 ? -1.769 9.650 -3.391 1.00 0.00 35 VAL A N 5
ATOM 2961 C CA . VAL A 1 35 ? -1.695 8.742 -2.253 1.00 0.00 35 VAL A CA 5
ATOM 2962 C C . VAL A 1 35 ? -0.718 7.602 -2.531 1.00 0.00 35 VAL A C 5
ATOM 2963 O O . VAL A 1 35 ? -0.794 6.952 -3.571 1.00 0.00 35 VAL A O 5
ATOM 2976 N N . CYS A 1 36 ? 0.193 7.371 -1.592 1.00 0.00 36 CYS A N 5
ATOM 2977 C CA . CYS A 1 36 ? 1.196 6.311 -1.707 1.00 0.00 36 CYS A CA 5
ATOM 2978 C C . CYS A 1 36 ? 0.621 4.945 -1.330 1.00 0.00 36 CYS A C 5
ATOM 2979 O O . CYS A 1 36 ? 0.846 4.443 -0.226 1.00 0.00 36 CYS A O 5
ATOM 2986 N N . VAL A 1 37 ? -0.123 4.347 -2.250 1.00 0.00 37 VAL A N 5
ATOM 2987 C CA . VAL A 1 37 ? -0.726 3.041 -2.015 1.00 0.00 37 VAL A CA 5
ATOM 2988 C C . VAL A 1 37 ? 0.242 1.922 -2.397 1.00 0.00 37 VAL A C 5
ATOM 2989 O O . VAL A 1 37 ? 0.829 1.945 -3.476 1.00 0.00 37 VAL A O 5
ATOM 3002 N N . CYS A 1 38 ? 0.397 0.954 -1.506 1.00 0.00 38 CYS A N 5
ATOM 3003 C CA . CYS A 1 38 ? 1.285 -0.185 -1.730 1.00 0.00 38 CYS A CA 5
ATOM 3004 C C . CYS A 1 38 ? 0.746 -1.100 -2.820 1.00 0.00 38 CYS A C 5
ATOM 3005 O O . CYS A 1 38 ? -0.463 -1.328 -2.903 1.00 0.00 38 CYS A O 5
ATOM 3012 N N . ARG A 1 39 ? 1.636 -1.642 -3.648 1.00 0.00 39 ARG A N 5
ATOM 3013 C CA . ARG A 1 39 ? 1.214 -2.543 -4.705 1.00 0.00 39 ARG A CA 5
ATOM 3014 C C . ARG A 1 39 ? 2.265 -3.615 -4.937 1.00 0.00 39 ARG A C 5
ATOM 3015 O O . ARG A 1 39 ? 3.460 -3.330 -5.000 1.00 0.00 39 ARG A O 5
ATOM 3036 N N . ASN A 1 40 ? 1.807 -4.844 -5.046 1.00 0.00 40 ASN A N 5
ATOM 3037 C CA . ASN A 1 40 ? 2.688 -5.982 -5.269 1.00 0.00 40 ASN A CA 5
ATOM 3038 C C . ASN A 1 40 ? 3.181 -5.990 -6.705 1.00 0.00 40 ASN A C 5
ATOM 3039 O O . ASN A 1 40 ? 4.382 -5.756 -6.925 1.00 0.00 40 ASN A O 5
ATOM 3051 N N . ALA A 1 1 ? 2.155 9.722 -11.475 1.00 0.00 1 ALA A N 6
ATOM 3052 C CA . ALA A 1 1 ? 2.888 10.524 -10.470 1.00 0.00 1 ALA A CA 6
ATOM 3053 C C . ALA A 1 1 ? 2.026 11.674 -9.967 1.00 0.00 1 ALA A C 6
ATOM 3054 O O . ALA A 1 1 ? 2.509 12.794 -9.780 1.00 0.00 1 ALA A O 6
ATOM 3063 N N . THR A 1 2 ? 0.750 11.386 -9.730 1.00 0.00 2 THR A N 6
ATOM 3064 C CA . THR A 1 2 ? -0.192 12.381 -9.230 1.00 0.00 2 THR A CA 6
ATOM 3065 C C . THR A 1 2 ? 0.022 12.605 -7.731 1.00 0.00 2 THR A C 6
ATOM 3066 O O . THR A 1 2 ? -0.919 12.601 -6.937 1.00 0.00 2 THR A O 6
ATOM 3077 N N . CYS A 1 3 ? 1.277 12.779 -7.349 1.00 0.00 3 CYS A N 6
ATOM 3078 C CA . CYS A 1 3 ? 1.633 12.988 -5.959 1.00 0.00 3 CYS A CA 6
ATOM 3079 C C . CYS A 1 3 ? 1.692 14.476 -5.646 1.00 0.00 3 CYS A C 6
ATOM 3080 O O . CYS A 1 3 ? 1.335 14.904 -4.549 1.00 0.00 3 CYS A O 6
ATOM 3087 N N . ASP A 1 4 ? 2.147 15.256 -6.622 1.00 0.00 4 ASP A N 6
ATOM 3088 C CA . ASP A 1 4 ? 2.261 16.703 -6.465 1.00 0.00 4 ASP A CA 6
ATOM 3089 C C . ASP A 1 4 ? 2.649 17.359 -7.785 1.00 0.00 4 ASP A C 6
ATOM 3090 O O . ASP A 1 4 ? 2.199 18.465 -8.091 1.00 0.00 4 ASP A O 6
ATOM 3099 N N . LEU A 1 5 ? 3.486 16.681 -8.571 1.00 0.00 5 LEU A N 6
ATOM 3100 C CA . LEU A 1 5 ? 3.916 17.230 -9.850 1.00 0.00 5 LEU A CA 6
ATOM 3101 C C . LEU A 1 5 ? 4.200 16.131 -10.870 1.00 0.00 5 LEU A C 6
ATOM 3102 O O . LEU A 1 5 ? 3.342 15.819 -11.700 1.00 0.00 5 LEU A O 6
ATOM 3118 N N . ALA A 1 6 ? 5.398 15.547 -10.810 1.00 0.00 6 ALA A N 6
ATOM 3119 C CA . ALA A 1 6 ? 5.786 14.494 -11.739 1.00 0.00 6 ALA A CA 6
ATOM 3120 C C . ALA A 1 6 ? 7.154 13.950 -11.370 1.00 0.00 6 ALA A C 6
ATOM 3121 O O . ALA A 1 6 ? 7.243 13.013 -10.586 1.00 0.00 6 ALA A O 6
ATOM 3128 N N . SER A 1 7 ? 8.216 14.554 -11.924 1.00 0.00 7 SER A N 6
ATOM 3129 C CA . SER A 1 7 ? 9.591 14.135 -11.637 1.00 0.00 7 SER A CA 6
ATOM 3130 C C . SER A 1 7 ? 9.765 12.646 -11.898 1.00 0.00 7 SER A C 6
ATOM 3131 O O . SER A 1 7 ? 10.476 11.968 -11.150 1.00 0.00 7 SER A O 6
ATOM 3139 N N . LYS A 1 8 ? 9.048 12.138 -12.908 1.00 0.00 8 LYS A N 6
ATOM 3140 C CA . LYS A 1 8 ? 9.019 10.706 -13.236 1.00 0.00 8 LYS A CA 6
ATOM 3141 C C . LYS A 1 8 ? 8.152 10.026 -12.179 1.00 0.00 8 LYS A C 6
ATOM 3142 O O . LYS A 1 8 ? 7.182 9.346 -12.500 1.00 0.00 8 LYS A O 6
ATOM 3161 N N . TRP A 1 9 ? 8.499 10.315 -10.928 1.00 0.00 9 TRP A N 6
ATOM 3162 C CA . TRP A 1 9 ? 7.816 9.880 -9.720 1.00 0.00 9 TRP A CA 6
ATOM 3163 C C . TRP A 1 9 ? 8.200 10.870 -8.633 1.00 0.00 9 TRP A C 6
ATOM 3164 O O . TRP A 1 9 ? 9.376 10.997 -8.293 1.00 0.00 9 TRP A O 6
ATOM 3185 N N . ASN A 1 10 ? 7.208 11.632 -8.174 1.00 0.00 10 ASN A N 6
ATOM 3186 C CA . ASN A 1 10 ? 7.419 12.705 -7.200 1.00 0.00 10 ASN A CA 6
ATOM 3187 C C . ASN A 1 10 ? 8.329 12.280 -6.050 1.00 0.00 10 ASN A C 6
ATOM 3188 O O . ASN A 1 10 ? 9.346 12.918 -5.782 1.00 0.00 10 ASN A O 6
ATOM 3199 N N . TRP A 1 11 ? 7.978 11.184 -5.394 1.00 0.00 11 TRP A N 6
ATOM 3200 C CA . TRP A 1 11 ? 8.780 10.657 -4.298 1.00 0.00 11 TRP A CA 6
ATOM 3201 C C . TRP A 1 11 ? 8.571 9.157 -4.218 1.00 0.00 11 TRP A C 6
ATOM 3202 O O . TRP A 1 11 ? 9.525 8.390 -4.293 1.00 0.00 11 TRP A O 6
ATOM 3223 N N . ASN A 1 12 ? 7.309 8.761 -4.125 1.00 0.00 12 ASN A N 6
ATOM 3224 C CA . ASN A 1 12 ? 6.911 7.362 -4.091 1.00 0.00 12 ASN A CA 6
ATOM 3225 C C . ASN A 1 12 ? 7.750 6.515 -3.129 1.00 0.00 12 ASN A C 6
ATOM 3226 O O . ASN A 1 12 ? 7.446 6.418 -1.938 1.00 0.00 12 ASN A O 6
ATOM 3237 N N . HIS A 1 13 ? 8.800 5.891 -3.667 1.00 0.00 13 HIS A N 6
ATOM 3238 C CA . HIS A 1 13 ? 9.692 5.026 -2.903 1.00 0.00 13 HIS A CA 6
ATOM 3239 C C . HIS A 1 13 ? 10.592 5.803 -1.961 1.00 0.00 13 HIS A C 6
ATOM 3240 O O . HIS A 1 13 ? 11.490 5.222 -1.354 1.00 0.00 13 HIS A O 6
ATOM 3255 N N . THR A 1 14 ? 10.362 7.100 -1.832 1.00 0.00 14 THR A N 6
ATOM 3256 C CA . THR A 1 14 ? 11.176 7.904 -0.949 1.00 0.00 14 THR A CA 6
ATOM 3257 C C . THR A 1 14 ? 11.055 7.395 0.488 1.00 0.00 14 THR A C 6
ATOM 3258 O O . THR A 1 14 ? 12.058 7.179 1.168 1.00 0.00 14 THR A O 6
ATOM 3269 N N . LEU A 1 15 ? 9.818 7.179 0.925 1.00 0.00 15 LEU A N 6
ATOM 3270 C CA . LEU A 1 15 ? 9.539 6.673 2.268 1.00 0.00 15 LEU A CA 6
ATOM 3271 C C . LEU A 1 15 ? 8.215 5.914 2.282 1.00 0.00 15 LEU A C 6
ATOM 3272 O O . LEU A 1 15 ? 8.100 4.847 2.885 1.00 0.00 15 LEU A O 6
ATOM 3288 N N . CYS A 1 16 ? 7.214 6.486 1.624 1.00 0.00 16 CYS A N 6
ATOM 3289 C CA . CYS A 1 16 ? 5.879 5.895 1.562 1.00 0.00 16 CYS A CA 6
ATOM 3290 C C . CYS A 1 16 ? 5.917 4.497 0.943 1.00 0.00 16 CYS A C 6
ATOM 3291 O O . CYS A 1 16 ? 5.493 3.521 1.564 1.00 0.00 16 CYS A O 6
ATOM 3298 N N . ALA A 1 17 ? 6.425 4.402 -0.283 1.00 0.00 17 ALA A N 6
ATOM 3299 C CA . ALA A 1 17 ? 6.499 3.121 -0.975 1.00 0.00 17 ALA A CA 6
ATOM 3300 C C . ALA A 1 17 ? 7.546 2.208 -0.356 1.00 0.00 17 ALA A C 6
ATOM 3301 O O . ALA A 1 17 ? 7.518 0.997 -0.566 1.00 0.00 17 ALA A O 6
ATOM 3308 N N . ALA A 1 18 ? 8.457 2.787 0.423 1.00 0.00 18 ALA A N 6
ATOM 3309 C CA . ALA A 1 18 ? 9.491 2.004 1.089 1.00 0.00 18 ALA A CA 6
ATOM 3310 C C . ALA A 1 18 ? 8.837 1.022 2.052 1.00 0.00 18 ALA A C 6
ATOM 3311 O O . ALA A 1 18 ? 9.246 -0.134 2.156 1.00 0.00 18 ALA A O 6
ATOM 3318 N N . HIS A 1 19 ? 7.789 1.491 2.724 1.00 0.00 19 HIS A N 6
ATOM 3319 C CA . HIS A 1 19 ? 7.039 0.663 3.657 1.00 0.00 19 HIS A CA 6
ATOM 3320 C C . HIS A 1 19 ? 6.421 -0.520 2.916 1.00 0.00 19 HIS A C 6
ATOM 3321 O O . HIS A 1 19 ? 6.368 -1.637 3.432 1.00 0.00 19 HIS A O 6
ATOM 3336 N N . CYS A 1 20 ? 5.972 -0.267 1.692 1.00 0.00 20 CYS A N 6
ATOM 3337 C CA . CYS A 1 20 ? 5.379 -1.304 0.863 1.00 0.00 20 CYS A CA 6
ATOM 3338 C C . CYS A 1 20 ? 6.425 -2.368 0.541 1.00 0.00 20 CYS A C 6
ATOM 3339 O O . CYS A 1 20 ? 6.139 -3.568 0.571 1.00 0.00 20 CYS A O 6
ATOM 3346 N N . ILE A 1 21 ? 7.643 -1.913 0.249 1.00 0.00 21 ILE A N 6
ATOM 3347 C CA . ILE A 1 21 ? 8.752 -2.808 -0.063 1.00 0.00 21 ILE A CA 6
ATOM 3348 C C . ILE A 1 21 ? 9.078 -3.674 1.146 1.00 0.00 21 ILE A C 6
ATOM 3349 O O . ILE A 1 21 ? 9.324 -4.876 1.017 1.00 0.00 21 ILE A O 6
ATOM 3365 N N . ALA A 1 22 ? 9.060 -3.051 2.322 1.00 0.00 22 ALA A N 6
ATOM 3366 C CA . ALA A 1 22 ? 9.336 -3.750 3.571 1.00 0.00 22 ALA A CA 6
ATOM 3367 C C . ALA A 1 22 ? 8.368 -4.910 3.746 1.00 0.00 22 ALA A C 6
ATOM 3368 O O . ALA A 1 22 ? 8.762 -6.011 4.131 1.00 0.00 22 ALA A O 6
ATOM 3375 N N . ARG A 1 23 ? 7.100 -4.660 3.431 1.00 0.00 23 ARG A N 6
ATOM 3376 C CA . ARG A 1 23 ? 6.070 -5.683 3.520 1.00 0.00 23 ARG A CA 6
ATOM 3377 C C . ARG A 1 23 ? 6.330 -6.772 2.490 1.00 0.00 23 ARG A C 6
ATOM 3378 O O . ARG A 1 23 ? 6.873 -7.826 2.827 1.00 0.00 23 ARG A O 6
ATOM 3399 N N . ARG A 1 24 ? 5.964 -6.505 1.237 1.00 0.00 24 ARG A N 6
ATOM 3400 C CA . ARG A 1 24 ? 6.171 -7.455 0.142 1.00 0.00 24 ARG A CA 6
ATOM 3401 C C . ARG A 1 24 ? 5.576 -6.927 -1.160 1.00 0.00 24 ARG A C 6
ATOM 3402 O O . ARG A 1 24 ? 4.936 -7.661 -1.906 1.00 0.00 24 ARG A O 6
ATOM 3423 N N . TYR A 1 25 ? 5.793 -5.648 -1.432 1.00 0.00 25 TYR A N 6
ATOM 3424 C CA . TYR A 1 25 ? 5.276 -5.033 -2.647 1.00 0.00 25 TYR A CA 6
ATOM 3425 C C . TYR A 1 25 ? 6.388 -4.311 -3.391 1.00 0.00 25 TYR A C 6
ATOM 3426 O O . TYR A 1 25 ? 7.453 -4.061 -2.825 1.00 0.00 25 TYR A O 6
ATOM 3444 N N . ARG A 1 26 ? 6.136 -3.970 -4.652 1.00 0.00 26 ARG A N 6
ATOM 3445 C CA . ARG A 1 26 ? 7.122 -3.260 -5.464 1.00 0.00 26 ARG A CA 6
ATOM 3446 C C . ARG A 1 26 ? 7.341 -1.866 -4.902 1.00 0.00 26 ARG A C 6
ATOM 3447 O O . ARG A 1 26 ? 8.420 -1.281 -5.001 1.00 0.00 26 ARG A O 6
ATOM 3468 N N . GLY A 1 27 ? 6.275 -1.343 -4.348 1.00 0.00 27 GLY A N 6
ATOM 3469 C CA . GLY A 1 27 ? 6.266 -0.026 -3.795 1.00 0.00 27 GLY A CA 6
ATOM 3470 C C . GLY A 1 27 ? 4.856 0.481 -3.796 1.00 0.00 27 GLY A C 6
ATOM 3471 O O . GLY A 1 27 ? 3.957 -0.203 -3.309 1.00 0.00 27 GLY A O 6
ATOM 3475 N N . GLY A 1 28 ? 4.638 1.636 -4.379 1.00 0.00 28 GLY A N 6
ATOM 3476 C CA . GLY A 1 28 ? 3.306 2.160 -4.447 1.00 0.00 28 GLY A CA 6
ATOM 3477 C C . GLY A 1 28 ? 3.218 3.426 -5.252 1.00 0.00 28 GLY A C 6
ATOM 3478 O O . GLY A 1 28 ? 3.899 4.411 -4.954 1.00 0.00 28 GLY A O 6
ATOM 3482 N N . TYR A 1 29 ? 2.359 3.411 -6.255 1.00 0.00 29 TYR A N 6
ATOM 3483 C CA . TYR A 1 29 ? 2.150 4.580 -7.080 1.00 0.00 29 TYR A CA 6
ATOM 3484 C C . TYR A 1 29 ? 1.190 5.510 -6.346 1.00 0.00 29 TYR A C 6
ATOM 3485 O O . TYR A 1 29 ? 0.355 5.042 -5.570 1.00 0.00 29 TYR A O 6
ATOM 3503 N N . CYS A 1 30 ? 1.314 6.807 -6.552 1.00 0.00 30 CYS A N 6
ATOM 3504 C CA . CYS A 1 30 ? 0.446 7.757 -5.867 1.00 0.00 30 CYS A CA 6
ATOM 3505 C C . CYS A 1 30 ? -0.973 7.715 -6.423 1.00 0.00 30 CYS A C 6
ATOM 3506 O O . CYS A 1 30 ? -1.176 7.808 -7.635 1.00 0.00 30 CYS A O 6
ATOM 3513 N N . ASN A 1 31 ? -1.956 7.590 -5.541 1.00 0.00 31 ASN A N 6
ATOM 3514 C CA . ASN A 1 31 ? -3.349 7.567 -5.964 1.00 0.00 31 ASN A CA 6
ATOM 3515 C C . ASN A 1 31 ? -3.892 8.990 -6.078 1.00 0.00 31 ASN A C 6
ATOM 3516 O O . ASN A 1 31 ? -3.129 9.934 -6.293 1.00 0.00 31 ASN A O 6
ATOM 3527 N N . SER A 1 32 ? -5.201 9.143 -5.947 1.00 0.00 32 SER A N 6
ATOM 3528 C CA . SER A 1 32 ? -5.833 10.450 -6.060 1.00 0.00 32 SER A CA 6
ATOM 3529 C C . SER A 1 32 ? -5.393 11.409 -4.952 1.00 0.00 32 SER A C 6
ATOM 3530 O O . SER A 1 32 ? -5.255 12.609 -5.188 1.00 0.00 32 SER A O 6
ATOM 3538 N N . LYS A 1 33 ? -5.169 10.888 -3.749 1.00 0.00 33 LYS A N 6
ATOM 3539 C CA . LYS A 1 33 ? -4.745 11.727 -2.631 1.00 0.00 33 LYS A CA 6
ATOM 3540 C C . LYS A 1 33 ? -3.234 11.647 -2.408 1.00 0.00 33 LYS A C 6
ATOM 3541 O O . LYS A 1 33 ? -2.754 11.803 -1.283 1.00 0.00 33 LYS A O 6
ATOM 3560 N N . ALA A 1 34 ? -2.497 11.430 -3.499 1.00 0.00 34 ALA A N 6
ATOM 3561 C CA . ALA A 1 34 ? -1.032 11.355 -3.470 1.00 0.00 34 ALA A CA 6
ATOM 3562 C C . ALA A 1 34 ? -0.505 10.281 -2.517 1.00 0.00 34 ALA A C 6
ATOM 3563 O O . ALA A 1 34 ? 0.661 10.313 -2.124 1.00 0.00 34 ALA A O 6
ATOM 3570 N N . VAL A 1 35 ? -1.346 9.325 -2.152 1.00 0.00 35 VAL A N 6
ATOM 3571 C CA . VAL A 1 35 ? -0.920 8.259 -1.257 1.00 0.00 35 VAL A CA 6
ATOM 3572 C C . VAL A 1 35 ? -0.382 7.091 -2.069 1.00 0.00 35 VAL A C 6
ATOM 3573 O O . VAL A 1 35 ? -0.961 6.723 -3.089 1.00 0.00 35 VAL A O 6
ATOM 3586 N N . CYS A 1 36 ? 0.729 6.523 -1.626 1.00 0.00 36 CYS A N 6
ATOM 3587 C CA . CYS A 1 36 ? 1.335 5.405 -2.330 1.00 0.00 36 CYS A CA 6
ATOM 3588 C C . CYS A 1 36 ? 0.507 4.134 -2.137 1.00 0.00 36 CYS A C 6
ATOM 3589 O O . CYS A 1 36 ? 0.188 3.751 -1.012 1.00 0.00 36 CYS A O 6
ATOM 3596 N N . VAL A 1 37 ? 0.150 3.490 -3.237 1.00 0.00 37 VAL A N 6
ATOM 3597 C CA . VAL A 1 37 ? -0.641 2.271 -3.181 1.00 0.00 37 VAL A CA 6
ATOM 3598 C C . VAL A 1 37 ? 0.260 1.042 -3.223 1.00 0.00 37 VAL A C 6
ATOM 3599 O O . VAL A 1 37 ? 0.739 0.654 -4.291 1.00 0.00 37 VAL A O 6
ATOM 3612 N N . CYS A 1 38 ? 0.486 0.432 -2.065 1.00 0.00 38 CYS A N 6
ATOM 3613 C CA . CYS A 1 38 ? 1.330 -0.755 -1.976 1.00 0.00 38 CYS A CA 6
ATOM 3614 C C . CYS A 1 38 ? 0.713 -1.909 -2.750 1.00 0.00 38 CYS A C 6
ATOM 3615 O O . CYS A 1 38 ? -0.380 -2.374 -2.417 1.00 0.00 38 CYS A O 6
ATOM 3622 N N . ARG A 1 39 ? 1.418 -2.376 -3.777 1.00 0.00 39 ARG A N 6
ATOM 3623 C CA . ARG A 1 39 ? 0.935 -3.481 -4.583 1.00 0.00 39 ARG A CA 6
ATOM 3624 C C . ARG A 1 39 ? 1.990 -3.908 -5.581 1.00 0.00 39 ARG A C 6
ATOM 3625 O O . ARG A 1 39 ? 2.786 -3.095 -6.048 1.00 0.00 39 ARG A O 6
ATOM 3646 N N . ASN A 1 40 ? 1.987 -5.183 -5.900 1.00 0.00 40 ASN A N 6
ATOM 3647 C CA . ASN A 1 40 ? 2.932 -5.736 -6.859 1.00 0.00 40 ASN A CA 6
ATOM 3648 C C . ASN A 1 40 ? 2.366 -5.641 -8.266 1.00 0.00 40 ASN A C 6
ATOM 3649 O O . ASN A 1 40 ? 1.155 -5.363 -8.401 1.00 0.00 40 ASN A O 6
ATOM 3661 N N . ALA A 1 1 ? 3.286 9.661 -11.690 1.00 0.00 1 ALA A N 7
ATOM 3662 C CA . ALA A 1 1 ? 4.421 10.235 -10.932 1.00 0.00 1 ALA A CA 7
ATOM 3663 C C . ALA A 1 1 ? 4.128 11.671 -10.526 1.00 0.00 1 ALA A C 7
ATOM 3664 O O . ALA A 1 1 ? 5.007 12.532 -10.577 1.00 0.00 1 ALA A O 7
ATOM 3673 N N . THR A 1 2 ? 2.893 11.918 -10.107 1.00 0.00 2 THR A N 7
ATOM 3674 C CA . THR A 1 2 ? 2.483 13.238 -9.666 1.00 0.00 2 THR A CA 7
ATOM 3675 C C . THR A 1 2 ? 3.069 13.505 -8.267 1.00 0.00 2 THR A C 7
ATOM 3676 O O . THR A 1 2 ? 4.281 13.710 -8.151 1.00 0.00 2 THR A O 7
ATOM 3687 N N . CYS A 1 3 ? 2.231 13.449 -7.222 1.00 0.00 3 CYS A N 7
ATOM 3688 C CA . CYS A 1 3 ? 2.660 13.630 -5.830 1.00 0.00 3 CYS A CA 7
ATOM 3689 C C . CYS A 1 3 ? 3.785 14.660 -5.667 1.00 0.00 3 CYS A C 7
ATOM 3690 O O . CYS A 1 3 ? 3.567 15.858 -5.853 1.00 0.00 3 CYS A O 7
ATOM 3697 N N . ASP A 1 4 ? 4.977 14.175 -5.314 1.00 0.00 4 ASP A N 7
ATOM 3698 C CA . ASP A 1 4 ? 6.154 15.020 -5.115 1.00 0.00 4 ASP A CA 7
ATOM 3699 C C . ASP A 1 4 ? 6.445 15.865 -6.351 1.00 0.00 4 ASP A C 7
ATOM 3700 O O . ASP A 1 4 ? 6.077 17.042 -6.405 1.00 0.00 4 ASP A O 7
ATOM 3709 N N . LEU A 1 5 ? 7.092 15.253 -7.340 1.00 0.00 5 LEU A N 7
ATOM 3710 C CA . LEU A 1 5 ? 7.445 15.920 -8.587 1.00 0.00 5 LEU A CA 7
ATOM 3711 C C . LEU A 1 5 ? 8.341 15.005 -9.409 1.00 0.00 5 LEU A C 7
ATOM 3712 O O . LEU A 1 5 ? 7.856 14.178 -10.179 1.00 0.00 5 LEU A O 7
ATOM 3728 N N . ALA A 1 6 ? 9.649 15.149 -9.220 1.00 0.00 6 ALA A N 7
ATOM 3729 C CA . ALA A 1 6 ? 10.629 14.339 -9.926 1.00 0.00 6 ALA A CA 7
ATOM 3730 C C . ALA A 1 6 ? 12.012 14.529 -9.318 1.00 0.00 6 ALA A C 7
ATOM 3731 O O . ALA A 1 6 ? 12.998 14.676 -10.039 1.00 0.00 6 ALA A O 7
ATOM 3738 N N . SER A 1 7 ? 12.075 14.533 -7.989 1.00 0.00 7 SER A N 7
ATOM 3739 C CA . SER A 1 7 ? 13.337 14.709 -7.274 1.00 0.00 7 SER A CA 7
ATOM 3740 C C . SER A 1 7 ? 14.283 13.534 -7.557 1.00 0.00 7 SER A C 7
ATOM 3741 O O . SER A 1 7 ? 15.003 13.538 -8.559 1.00 0.00 7 SER A O 7
ATOM 3749 N N . LYS A 1 8 ? 14.256 12.512 -6.708 1.00 0.00 8 LYS A N 7
ATOM 3750 C CA . LYS A 1 8 ? 15.086 11.330 -6.924 1.00 0.00 8 LYS A CA 7
ATOM 3751 C C . LYS A 1 8 ? 14.481 10.532 -8.069 1.00 0.00 8 LYS A C 7
ATOM 3752 O O . LYS A 1 8 ? 15.174 9.864 -8.837 1.00 0.00 8 LYS A O 7
ATOM 3771 N N . TRP A 1 9 ? 13.168 10.651 -8.162 1.00 0.00 9 TRP A N 7
ATOM 3772 C CA . TRP A 1 9 ? 12.364 10.003 -9.184 1.00 0.00 9 TRP A CA 7
ATOM 3773 C C . TRP A 1 9 ? 10.956 10.593 -9.079 1.00 0.00 9 TRP A C 7
ATOM 3774 O O . TRP A 1 9 ? 10.254 10.757 -10.077 1.00 0.00 9 TRP A O 7
ATOM 3795 N N . ASN A 1 10 ? 10.626 10.957 -7.830 1.00 0.00 10 ASN A N 7
ATOM 3796 C CA . ASN A 1 10 ? 9.377 11.603 -7.394 1.00 0.00 10 ASN A CA 7
ATOM 3797 C C . ASN A 1 10 ? 9.082 11.074 -5.993 1.00 0.00 10 ASN A C 7
ATOM 3798 O O . ASN A 1 10 ? 10.019 10.693 -5.297 1.00 0.00 10 ASN A O 7
ATOM 3809 N N . TRP A 1 11 ? 7.825 11.013 -5.579 1.00 0.00 11 TRP A N 7
ATOM 3810 C CA . TRP A 1 11 ? 7.494 10.480 -4.259 1.00 0.00 11 TRP A CA 7
ATOM 3811 C C . TRP A 1 11 ? 7.632 8.956 -4.304 1.00 0.00 11 TRP A C 7
ATOM 3812 O O . TRP A 1 11 ? 8.724 8.449 -4.567 1.00 0.00 11 TRP A O 7
ATOM 3833 N N . ASN A 1 12 ? 6.553 8.220 -4.077 1.00 0.00 12 ASN A N 7
ATOM 3834 C CA . ASN A 1 12 ? 6.609 6.765 -4.127 1.00 0.00 12 ASN A CA 7
ATOM 3835 C C . ASN A 1 12 ? 7.630 6.208 -3.138 1.00 0.00 12 ASN A C 7
ATOM 3836 O O . ASN A 1 12 ? 7.349 6.088 -1.941 1.00 0.00 12 ASN A O 7
ATOM 3847 N N . HIS A 1 13 ? 8.811 5.862 -3.653 1.00 0.00 13 HIS A N 7
ATOM 3848 C CA . HIS A 1 13 ? 9.894 5.291 -2.860 1.00 0.00 13 HIS A CA 7
ATOM 3849 C C . HIS A 1 13 ? 10.426 6.251 -1.813 1.00 0.00 13 HIS A C 7
ATOM 3850 O O . HIS A 1 13 ? 11.329 5.896 -1.058 1.00 0.00 13 HIS A O 7
ATOM 3865 N N . THR A 1 14 ? 9.883 7.459 -1.770 1.00 0.00 14 THR A N 7
ATOM 3866 C CA . THR A 1 14 ? 10.334 8.442 -0.813 1.00 0.00 14 THR A CA 7
ATOM 3867 C C . THR A 1 14 ? 10.294 7.880 0.609 1.00 0.00 14 THR A C 7
ATOM 3868 O O . THR A 1 14 ? 11.296 7.924 1.323 1.00 0.00 14 THR A O 7
ATOM 3879 N N . LEU A 1 15 ? 9.152 7.314 0.990 1.00 0.00 15 LEU A N 7
ATOM 3880 C CA . LEU A 1 15 ? 8.981 6.708 2.313 1.00 0.00 15 LEU A CA 7
ATOM 3881 C C . LEU A 1 15 ? 7.791 5.755 2.307 1.00 0.00 15 LEU A C 7
ATOM 3882 O O . LEU A 1 15 ? 7.870 4.633 2.813 1.00 0.00 15 LEU A O 7
ATOM 3898 N N . CYS A 1 16 ? 6.687 6.231 1.748 1.00 0.00 16 CYS A N 7
ATOM 3899 C CA . CYS A 1 16 ? 5.443 5.470 1.687 1.00 0.00 16 CYS A CA 7
ATOM 3900 C C . CYS A 1 16 ? 5.628 4.127 0.987 1.00 0.00 16 CYS A C 7
ATOM 3901 O O . CYS A 1 16 ? 5.248 3.084 1.524 1.00 0.00 16 CYS A O 7
ATOM 3908 N N . ALA A 1 17 ? 6.212 4.143 -0.207 1.00 0.00 17 ALA A N 7
ATOM 3909 C CA . ALA A 1 17 ? 6.423 2.906 -0.945 1.00 0.00 17 ALA A CA 7
ATOM 3910 C C . ALA A 1 17 ? 7.479 2.048 -0.272 1.00 0.00 17 ALA A C 7
ATOM 3911 O O . ALA A 1 17 ? 7.346 0.831 -0.221 1.00 0.00 17 ALA A O 7
ATOM 3918 N N . ALA A 1 18 ? 8.526 2.696 0.238 1.00 0.00 18 ALA A N 7
ATOM 3919 C CA . ALA A 1 18 ? 9.624 2.000 0.909 1.00 0.00 18 ALA A CA 7
ATOM 3920 C C . ALA A 1 18 ? 9.103 1.049 1.981 1.00 0.00 18 ALA A C 7
ATOM 3921 O O . ALA A 1 18 ? 9.520 -0.111 2.055 1.00 0.00 18 ALA A O 7
ATOM 3928 N N . HIS A 1 19 ? 8.177 1.546 2.792 1.00 0.00 19 HIS A N 7
ATOM 3929 C CA . HIS A 1 19 ? 7.569 0.757 3.857 1.00 0.00 19 HIS A CA 7
ATOM 3930 C C . HIS A 1 19 ? 6.893 -0.490 3.288 1.00 0.00 19 HIS A C 7
ATOM 3931 O O . HIS A 1 19 ? 7.075 -1.596 3.792 1.00 0.00 19 HIS A O 7
ATOM 3946 N N . CYS A 1 20 ? 6.107 -0.297 2.244 1.00 0.00 20 CYS A N 7
ATOM 3947 C CA . CYS A 1 20 ? 5.386 -1.391 1.614 1.00 0.00 20 CYS A CA 7
ATOM 3948 C C . CYS A 1 20 ? 6.320 -2.335 0.855 1.00 0.00 20 CYS A C 7
ATOM 3949 O O . CYS A 1 20 ? 6.074 -3.540 0.809 1.00 0.00 20 CYS A O 7
ATOM 3956 N N . ILE A 1 21 ? 7.403 -1.806 0.289 1.00 0.00 21 ILE A N 7
ATOM 3957 C CA . ILE A 1 21 ? 8.371 -2.640 -0.427 1.00 0.00 21 ILE A CA 7
ATOM 3958 C C . ILE A 1 21 ? 8.952 -3.679 0.527 1.00 0.00 21 ILE A C 7
ATOM 3959 O O . ILE A 1 21 ? 9.116 -4.853 0.175 1.00 0.00 21 ILE A O 7
ATOM 3975 N N . ALA A 1 22 ? 9.237 -3.238 1.748 1.00 0.00 22 ALA A N 7
ATOM 3976 C CA . ALA A 1 22 ? 9.777 -4.111 2.782 1.00 0.00 22 ALA A CA 7
ATOM 3977 C C . ALA A 1 22 ? 8.753 -5.170 3.177 1.00 0.00 22 ALA A C 7
ATOM 3978 O O . ALA A 1 22 ? 9.107 -6.266 3.607 1.00 0.00 22 ALA A O 7
ATOM 3985 N N . ARG A 1 23 ? 7.478 -4.832 3.018 1.00 0.00 23 ARG A N 7
ATOM 3986 C CA . ARG A 1 23 ? 6.384 -5.744 3.345 1.00 0.00 23 ARG A CA 7
ATOM 3987 C C . ARG A 1 23 ? 6.159 -6.752 2.217 1.00 0.00 23 ARG A C 7
ATOM 3988 O O . ARG A 1 23 ? 5.136 -7.439 2.180 1.00 0.00 23 ARG A O 7
ATOM 4009 N N . ARG A 1 24 ? 7.141 -6.832 1.315 1.00 0.00 24 ARG A N 7
ATOM 4010 C CA . ARG A 1 24 ? 7.125 -7.744 0.164 1.00 0.00 24 ARG A CA 7
ATOM 4011 C C . ARG A 1 24 ? 6.179 -7.261 -0.936 1.00 0.00 24 ARG A C 7
ATOM 4012 O O . ARG A 1 24 ? 5.699 -8.054 -1.745 1.00 0.00 24 ARG A O 7
ATOM 4033 N N . TYR A 1 25 ? 5.948 -5.957 -0.988 1.00 0.00 25 TYR A N 7
ATOM 4034 C CA . TYR A 1 25 ? 5.096 -5.369 -2.017 1.00 0.00 25 TYR A CA 7
ATOM 4035 C C . TYR A 1 25 ? 5.965 -4.635 -3.031 1.00 0.00 25 TYR A C 7
ATOM 4036 O O . TYR A 1 25 ? 7.132 -4.353 -2.756 1.00 0.00 25 TYR A O 7
ATOM 4054 N N . ARG A 1 26 ? 5.397 -4.306 -4.186 1.00 0.00 26 ARG A N 7
ATOM 4055 C CA . ARG A 1 26 ? 6.131 -3.574 -5.214 1.00 0.00 26 ARG A CA 7
ATOM 4056 C C . ARG A 1 26 ? 6.519 -2.211 -4.667 1.00 0.00 26 ARG A C 7
ATOM 4057 O O . ARG A 1 26 ? 7.629 -1.724 -4.873 1.00 0.00 26 ARG A O 7
ATOM 4078 N N . GLY A 1 27 ? 5.574 -1.612 -3.968 1.00 0.00 27 GLY A N 7
ATOM 4079 C CA . GLY A 1 27 ? 5.781 -0.315 -3.383 1.00 0.00 27 GLY A CA 7
ATOM 4080 C C . GLY A 1 27 ? 4.466 0.368 -3.119 1.00 0.00 27 GLY A C 7
ATOM 4081 O O . GLY A 1 27 ? 3.610 -0.173 -2.422 1.00 0.00 27 GLY A O 7
ATOM 4085 N N . GLY A 1 28 ? 4.305 1.540 -3.698 1.00 0.00 28 GLY A N 7
ATOM 4086 C CA . GLY A 1 28 ? 3.087 2.301 -3.546 1.00 0.00 28 GLY A CA 7
ATOM 4087 C C . GLY A 1 28 ? 3.103 3.515 -4.441 1.00 0.00 28 GLY A C 7
ATOM 4088 O O . GLY A 1 28 ? 3.697 4.536 -4.092 1.00 0.00 28 GLY A O 7
ATOM 4092 N N . TYR A 1 29 ? 2.481 3.397 -5.606 1.00 0.00 29 TYR A N 7
ATOM 4093 C CA . TYR A 1 29 ? 2.458 4.487 -6.570 1.00 0.00 29 TYR A CA 7
ATOM 4094 C C . TYR A 1 29 ? 1.515 5.610 -6.139 1.00 0.00 29 TYR A C 7
ATOM 4095 O O . TYR A 1 29 ? 0.478 5.363 -5.517 1.00 0.00 29 TYR A O 7
ATOM 4113 N N . CYS A 1 30 ? 1.896 6.838 -6.472 1.00 0.00 30 CYS A N 7
ATOM 4114 C CA . CYS A 1 30 ? 1.107 8.020 -6.138 1.00 0.00 30 CYS A CA 7
ATOM 4115 C C . CYS A 1 30 ? -0.193 8.033 -6.932 1.00 0.00 30 CYS A C 7
ATOM 4116 O O . CYS A 1 30 ? -0.159 8.132 -8.161 1.00 0.00 30 CYS A O 7
ATOM 4123 N N . ASN A 1 31 ? -1.332 7.972 -6.260 1.00 0.00 31 ASN A N 7
ATOM 4124 C CA . ASN A 1 31 ? -2.601 8.029 -6.974 1.00 0.00 31 ASN A CA 7
ATOM 4125 C C . ASN A 1 31 ? -3.081 9.478 -7.051 1.00 0.00 31 ASN A C 7
ATOM 4126 O O . ASN A 1 31 ? -2.301 10.404 -6.811 1.00 0.00 31 ASN A O 7
ATOM 4137 N N . SER A 1 32 ? -4.348 9.682 -7.382 1.00 0.00 32 SER A N 7
ATOM 4138 C CA . SER A 1 32 ? -4.900 11.026 -7.491 1.00 0.00 32 SER A CA 7
ATOM 4139 C C . SER A 1 32 ? -5.017 11.692 -6.120 1.00 0.00 32 SER A C 7
ATOM 4140 O O . SER A 1 32 ? -4.811 12.899 -5.983 1.00 0.00 32 SER A O 7
ATOM 4148 N N . LYS A 1 33 ? -5.349 10.904 -5.105 1.00 0.00 33 LYS A N 7
ATOM 4149 C CA . LYS A 1 33 ? -5.504 11.419 -3.744 1.00 0.00 33 LYS A CA 7
ATOM 4150 C C . LYS A 1 33 ? -4.157 11.558 -3.033 1.00 0.00 33 LYS A C 7
ATOM 4151 O O . LYS A 1 33 ? -4.113 11.709 -1.809 1.00 0.00 33 LYS A O 7
ATOM 4170 N N . ALA A 1 34 ? -3.068 11.509 -3.801 1.00 0.00 34 ALA A N 7
ATOM 4171 C CA . ALA A 1 34 ? -1.716 11.627 -3.257 1.00 0.00 34 ALA A CA 7
ATOM 4172 C C . ALA A 1 34 ? -1.445 10.545 -2.211 1.00 0.00 34 ALA A C 7
ATOM 4173 O O . ALA A 1 34 ? -0.786 10.788 -1.198 1.00 0.00 34 ALA A O 7
ATOM 4180 N N . VAL A 1 35 ? -1.956 9.351 -2.471 1.00 0.00 35 VAL A N 7
ATOM 4181 C CA . VAL A 1 35 ? -1.778 8.217 -1.574 1.00 0.00 35 VAL A CA 7
ATOM 4182 C C . VAL A 1 35 ? -0.982 7.130 -2.286 1.00 0.00 35 VAL A C 7
ATOM 4183 O O . VAL A 1 35 ? -1.213 6.868 -3.467 1.00 0.00 35 VAL A O 7
ATOM 4196 N N . CYS A 1 36 ? -0.044 6.506 -1.584 1.00 0.00 36 CYS A N 7
ATOM 4197 C CA . CYS A 1 36 ? 0.760 5.455 -2.187 1.00 0.00 36 CYS A CA 7
ATOM 4198 C C . CYS A 1 36 ? -0.034 4.152 -2.201 1.00 0.00 36 CYS A C 7
ATOM 4199 O O . CYS A 1 36 ? -0.366 3.597 -1.152 1.00 0.00 36 CYS A O 7
ATOM 4206 N N . VAL A 1 37 ? -0.363 3.679 -3.393 1.00 0.00 37 VAL A N 7
ATOM 4207 C CA . VAL A 1 37 ? -1.131 2.452 -3.530 1.00 0.00 37 VAL A CA 7
ATOM 4208 C C . VAL A 1 37 ? -0.215 1.247 -3.393 1.00 0.00 37 VAL A C 7
ATOM 4209 O O . VAL A 1 37 ? 0.412 0.812 -4.361 1.00 0.00 37 VAL A O 7
ATOM 4222 N N . CYS A 1 38 ? -0.130 0.728 -2.182 1.00 0.00 38 CYS A N 7
ATOM 4223 C CA . CYS A 1 38 ? 0.718 -0.413 -1.896 1.00 0.00 38 CYS A CA 7
ATOM 4224 C C . CYS A 1 38 ? 0.120 -1.694 -2.444 1.00 0.00 38 CYS A C 7
ATOM 4225 O O . CYS A 1 38 ? -1.011 -2.062 -2.126 1.00 0.00 38 CYS A O 7
ATOM 4232 N N . ARG A 1 39 ? 0.899 -2.365 -3.274 1.00 0.00 39 ARG A N 7
ATOM 4233 C CA . ARG A 1 39 ? 0.487 -3.611 -3.892 1.00 0.00 39 ARG A CA 7
ATOM 4234 C C . ARG A 1 39 ? 1.717 -4.356 -4.385 1.00 0.00 39 ARG A C 7
ATOM 4235 O O . ARG A 1 39 ? 2.689 -3.740 -4.818 1.00 0.00 39 ARG A O 7
ATOM 4256 N N . ASN A 1 40 ? 1.681 -5.671 -4.287 1.00 0.00 40 ASN A N 7
ATOM 4257 C CA . ASN A 1 40 ? 2.801 -6.506 -4.706 1.00 0.00 40 ASN A CA 7
ATOM 4258 C C . ASN A 1 40 ? 2.893 -6.545 -6.227 1.00 0.00 40 ASN A C 7
ATOM 4259 O O . ASN A 1 40 ? 3.995 -6.305 -6.756 1.00 0.00 40 ASN A O 7
ATOM 4271 N N . ALA A 1 1 ? 0.629 9.452 -11.731 1.00 0.00 1 ALA A N 8
ATOM 4272 C CA . ALA A 1 1 ? 1.451 10.230 -10.779 1.00 0.00 1 ALA A CA 8
ATOM 4273 C C . ALA A 1 1 ? 0.813 11.584 -10.486 1.00 0.00 1 ALA A C 8
ATOM 4274 O O . ALA A 1 1 ? 1.444 12.631 -10.653 1.00 0.00 1 ALA A O 8
ATOM 4283 N N . THR A 1 2 ? -0.445 11.550 -10.048 1.00 0.00 2 THR A N 8
ATOM 4284 C CA . THR A 1 2 ? -1.209 12.753 -9.726 1.00 0.00 2 THR A CA 8
ATOM 4285 C C . THR A 1 2 ? -0.484 13.638 -8.704 1.00 0.00 2 THR A C 8
ATOM 4286 O O . THR A 1 2 ? -0.748 14.839 -8.616 1.00 0.00 2 THR A O 8
ATOM 4297 N N . CYS A 1 3 ? 0.434 13.036 -7.946 1.00 0.00 3 CYS A N 8
ATOM 4298 C CA . CYS A 1 3 ? 1.218 13.748 -6.939 1.00 0.00 3 CYS A CA 8
ATOM 4299 C C . CYS A 1 3 ? 1.815 15.037 -7.512 1.00 0.00 3 CYS A C 8
ATOM 4300 O O . CYS A 1 3 ? 1.688 16.103 -6.906 1.00 0.00 3 CYS A O 8
ATOM 4307 N N . ASP A 1 4 ? 2.429 14.925 -8.694 1.00 0.00 4 ASP A N 8
ATOM 4308 C CA . ASP A 1 4 ? 3.028 16.067 -9.395 1.00 0.00 4 ASP A CA 8
ATOM 4309 C C . ASP A 1 4 ? 3.826 15.582 -10.596 1.00 0.00 4 ASP A C 8
ATOM 4310 O O . ASP A 1 4 ? 3.930 16.278 -11.605 1.00 0.00 4 ASP A O 8
ATOM 4319 N N . LEU A 1 5 ? 4.402 14.386 -10.453 1.00 0.00 5 LEU A N 8
ATOM 4320 C CA . LEU A 1 5 ? 5.224 13.763 -11.491 1.00 0.00 5 LEU A CA 8
ATOM 4321 C C . LEU A 1 5 ? 6.573 14.475 -11.587 1.00 0.00 5 LEU A C 8
ATOM 4322 O O . LEU A 1 5 ? 7.081 14.743 -12.673 1.00 0.00 5 LEU A O 8
ATOM 4338 N N . ALA A 1 6 ? 7.150 14.774 -10.429 1.00 0.00 6 ALA A N 8
ATOM 4339 C CA . ALA A 1 6 ? 8.441 15.452 -10.362 1.00 0.00 6 ALA A CA 8
ATOM 4340 C C . ALA A 1 6 ? 9.599 14.452 -10.408 1.00 0.00 6 ALA A C 8
ATOM 4341 O O . ALA A 1 6 ? 10.678 14.714 -9.876 1.00 0.00 6 ALA A O 8
ATOM 4348 N N . SER A 1 7 ? 9.358 13.318 -11.057 1.00 0.00 7 SER A N 8
ATOM 4349 C CA . SER A 1 7 ? 10.344 12.252 -11.210 1.00 0.00 7 SER A CA 8
ATOM 4350 C C . SER A 1 7 ? 9.657 11.073 -11.892 1.00 0.00 7 SER A C 8
ATOM 4351 O O . SER A 1 7 ? 8.828 11.277 -12.780 1.00 0.00 7 SER A O 8
ATOM 4359 N N . LYS A 1 8 ? 9.965 9.853 -11.458 1.00 0.00 8 LYS A N 8
ATOM 4360 C CA . LYS A 1 8 ? 9.332 8.668 -12.018 1.00 0.00 8 LYS A CA 8
ATOM 4361 C C . LYS A 1 8 ? 7.842 8.743 -11.723 1.00 0.00 8 LYS A C 8
ATOM 4362 O O . LYS A 1 8 ? 6.998 8.500 -12.589 1.00 0.0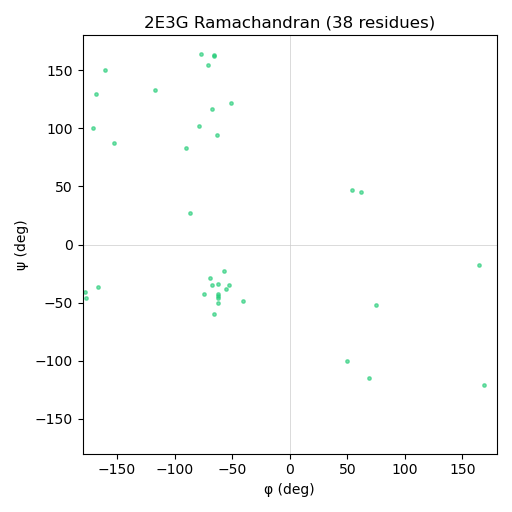0 8 LYS A O 8
ATOM 4381 N N . TRP A 1 9 ? 7.544 9.145 -10.495 1.00 0.00 9 TRP A N 8
ATOM 4382 C CA . TRP A 1 9 ? 6.179 9.339 -10.044 1.00 0.00 9 TRP A CA 8
ATOM 4383 C C . TRP A 1 9 ? 6.145 10.635 -9.247 1.00 0.00 9 TRP A C 8
ATOM 4384 O O . TRP A 1 9 ? 5.323 11.513 -9.506 1.00 0.00 9 TRP A O 8
ATOM 4405 N N . ASN A 1 10 ? 7.092 10.758 -8.307 1.00 0.00 10 ASN A N 8
ATOM 4406 C CA . ASN A 1 10 ? 7.240 11.959 -7.483 1.00 0.00 10 ASN A CA 8
ATOM 4407 C C . ASN A 1 10 ? 8.291 11.738 -6.398 1.00 0.00 10 ASN A C 8
ATOM 4408 O O . ASN A 1 10 ? 9.312 12.424 -6.363 1.00 0.00 10 ASN A O 8
ATOM 4419 N N . TRP A 1 11 ? 8.049 10.752 -5.542 1.00 0.00 11 TRP A N 8
ATOM 4420 C CA . TRP A 1 11 ? 8.984 10.403 -4.475 1.00 0.00 11 TRP A CA 8
ATOM 4421 C C . TRP A 1 11 ? 8.853 8.906 -4.200 1.00 0.00 11 TRP A C 8
ATOM 4422 O O . TRP A 1 11 ? 9.826 8.164 -4.298 1.00 0.00 11 TRP A O 8
ATOM 4443 N N . ASN A 1 12 ? 7.619 8.470 -3.940 1.00 0.00 12 ASN A N 8
ATOM 4444 C CA . ASN A 1 12 ? 7.288 7.057 -3.734 1.00 0.00 12 ASN A CA 8
ATOM 4445 C C . ASN A 1 12 ? 8.288 6.303 -2.870 1.00 0.00 12 ASN A C 8
ATOM 4446 O O . ASN A 1 12 ? 8.208 6.319 -1.641 1.00 0.00 12 ASN A O 8
ATOM 4457 N N . HIS A 1 13 ? 9.215 5.618 -3.547 1.00 0.00 13 HIS A N 8
ATOM 4458 C CA . HIS A 1 13 ? 10.250 4.801 -2.909 1.00 0.00 13 HIS A CA 8
ATOM 4459 C C . HIS A 1 13 ? 11.089 5.609 -1.940 1.00 0.00 13 HIS A C 8
ATOM 4460 O O . HIS A 1 13 ? 11.835 5.042 -1.143 1.00 0.00 13 HIS A O 8
ATOM 4475 N N . THR A 1 14 ? 10.964 6.925 -2.010 1.00 0.00 14 THR A N 8
ATOM 4476 C CA . THR A 1 14 ? 11.706 7.799 -1.135 1.00 0.00 14 THR A CA 8
ATOM 4477 C C . THR A 1 14 ? 11.488 7.420 0.335 1.00 0.00 14 THR A C 8
ATOM 4478 O O . THR A 1 14 ? 12.428 7.419 1.131 1.00 0.00 14 THR A O 8
ATOM 4489 N N . LEU A 1 15 ? 10.250 7.063 0.677 1.00 0.00 15 LEU A N 8
ATOM 4490 C CA . LEU A 1 15 ? 9.920 6.652 2.040 1.00 0.00 15 LEU A CA 8
ATOM 4491 C C . LEU A 1 15 ? 8.529 6.022 2.096 1.00 0.00 15 LEU A C 8
ATOM 4492 O O . LEU A 1 15 ? 8.303 5.063 2.830 1.00 0.00 15 LEU A O 8
ATOM 4508 N N . CYS A 1 16 ? 7.603 6.570 1.320 1.00 0.00 16 CYS A N 8
ATOM 4509 C CA . CYS A 1 16 ? 6.231 6.072 1.286 1.00 0.00 16 CYS A CA 8
ATOM 4510 C C . CYS A 1 16 ? 6.188 4.625 0.788 1.00 0.00 16 CYS A C 8
ATOM 4511 O O . CYS A 1 16 ? 5.577 3.755 1.410 1.00 0.00 16 CYS A O 8
ATOM 4518 N N . ALA A 1 17 ? 6.848 4.374 -0.338 1.00 0.00 17 ALA A N 8
ATOM 4519 C CA . ALA A 1 17 ? 6.883 3.040 -0.924 1.00 0.00 17 ALA A CA 8
ATOM 4520 C C . ALA A 1 17 ? 7.798 2.104 -0.146 1.00 0.00 17 ALA A C 8
ATOM 4521 O O . ALA A 1 17 ? 7.691 0.887 -0.278 1.00 0.00 17 ALA A O 8
ATOM 4528 N N . ALA A 1 18 ? 8.692 2.673 0.662 1.00 0.00 18 ALA A N 8
ATOM 4529 C CA . ALA A 1 18 ? 9.616 1.873 1.463 1.00 0.00 18 ALA A CA 8
ATOM 4530 C C . ALA A 1 18 ? 8.839 0.901 2.341 1.00 0.00 18 ALA A C 8
ATOM 4531 O O . ALA A 1 18 ? 9.198 -0.271 2.464 1.00 0.00 18 ALA A O 8
ATOM 4538 N N . HIS A 1 19 ? 7.751 1.399 2.921 1.00 0.00 19 HIS A N 8
ATOM 4539 C CA . HIS A 1 19 ? 6.882 0.591 3.767 1.00 0.00 19 HIS A CA 8
ATOM 4540 C C . HIS A 1 19 ? 6.305 -0.572 2.968 1.00 0.00 19 HIS A C 8
ATOM 4541 O O . HIS A 1 19 ? 6.212 -1.695 3.459 1.00 0.00 19 HIS A O 8
ATOM 4556 N N . CYS A 1 20 ? 5.927 -0.292 1.730 1.00 0.00 20 CYS A N 8
ATOM 4557 C CA . CYS A 1 20 ? 5.365 -1.308 0.855 1.00 0.00 20 CYS A CA 8
ATOM 4558 C C . CYS A 1 20 ? 6.410 -2.365 0.512 1.00 0.00 20 CYS A C 8
ATOM 4559 O O . CYS A 1 20 ? 6.128 -3.557 0.568 1.00 0.00 20 CYS A O 8
ATOM 4566 N N . ILE A 1 21 ? 7.617 -1.921 0.166 1.00 0.00 21 ILE A N 8
ATOM 4567 C CA . ILE A 1 21 ? 8.700 -2.838 -0.179 1.00 0.00 21 ILE A CA 8
ATOM 4568 C C . ILE A 1 21 ? 8.998 -3.775 0.987 1.00 0.00 21 ILE A C 8
ATOM 4569 O O . ILE A 1 21 ? 9.157 -4.984 0.801 1.00 0.00 21 ILE A O 8
ATOM 4585 N N . ALA A 1 22 ? 9.041 -3.212 2.190 1.00 0.00 22 ALA A N 8
ATOM 4586 C CA . ALA A 1 22 ? 9.287 -3.994 3.396 1.00 0.00 22 ALA A CA 8
ATOM 4587 C C . ALA A 1 22 ? 8.166 -5.007 3.605 1.00 0.00 22 ALA A C 8
ATOM 4588 O O . ALA A 1 22 ? 8.388 -6.118 4.091 1.00 0.00 22 ALA A O 8
ATOM 4595 N N . ARG A 1 23 ? 6.956 -4.615 3.219 1.00 0.00 23 ARG A N 8
ATOM 4596 C CA . ARG A 1 23 ? 5.787 -5.474 3.344 1.00 0.00 23 ARG A CA 8
ATOM 4597 C C . ARG A 1 23 ? 5.647 -6.417 2.148 1.00 0.00 23 ARG A C 8
ATOM 4598 O O . ARG A 1 23 ? 4.574 -6.979 1.926 1.00 0.00 23 ARG A O 8
ATOM 4619 N N . ARG A 1 24 ? 6.740 -6.595 1.402 1.00 0.00 24 ARG A N 8
ATOM 4620 C CA . ARG A 1 24 ? 6.772 -7.479 0.231 1.00 0.00 24 ARG A CA 8
ATOM 4621 C C . ARG A 1 24 ? 5.908 -6.938 -0.909 1.00 0.00 24 ARG A C 8
ATOM 4622 O O . ARG A 1 24 ? 4.951 -7.583 -1.341 1.00 0.00 24 ARG A O 8
ATOM 4643 N N . TYR A 1 25 ? 6.271 -5.767 -1.411 1.00 0.00 25 TYR A N 8
ATOM 4644 C CA . TYR A 1 25 ? 5.569 -5.136 -2.516 1.00 0.00 25 TYR A CA 8
ATOM 4645 C C . TYR A 1 25 ? 6.590 -4.399 -3.352 1.00 0.00 25 TYR A C 8
ATOM 4646 O O . TYR A 1 25 ? 7.722 -4.203 -2.908 1.00 0.00 25 TYR A O 8
ATOM 4664 N N . ARG A 1 26 ? 6.208 -3.990 -4.545 1.00 0.00 26 ARG A N 8
ATOM 4665 C CA . ARG A 1 26 ? 7.130 -3.271 -5.403 1.00 0.00 26 ARG A CA 8
ATOM 4666 C C . ARG A 1 26 ? 7.308 -1.860 -4.861 1.00 0.00 26 ARG A C 8
ATOM 4667 O O . ARG A 1 26 ? 8.379 -1.260 -4.944 1.00 0.00 26 ARG A O 8
ATOM 4688 N N . GLY A 1 27 ? 6.223 -1.348 -4.318 1.00 0.00 27 GLY A N 8
ATOM 4689 C CA . GLY A 1 27 ? 6.199 -0.024 -3.771 1.00 0.00 27 GLY A CA 8
ATOM 4690 C C . GLY A 1 27 ? 4.776 0.456 -3.678 1.00 0.00 27 GLY A C 8
ATOM 4691 O O . GLY A 1 27 ? 3.891 -0.315 -3.310 1.00 0.00 27 GLY A O 8
ATOM 4695 N N . GLY A 1 28 ? 4.543 1.696 -4.043 1.00 0.00 28 GLY A N 8
ATOM 4696 C CA . GLY A 1 28 ? 3.204 2.223 -4.006 1.00 0.00 28 GLY A CA 8
ATOM 4697 C C . GLY A 1 28 ? 3.007 3.315 -5.021 1.00 0.00 28 GLY A C 8
ATOM 4698 O O . GLY A 1 28 ? 3.740 4.304 -5.023 1.00 0.00 28 GLY A O 8
ATOM 4702 N N . TYR A 1 29 ? 2.018 3.140 -5.881 1.00 0.00 29 TYR A N 8
ATOM 4703 C CA . TYR A 1 29 ? 1.723 4.127 -6.903 1.00 0.00 29 TYR A CA 8
ATOM 4704 C C . TYR A 1 29 ? 0.954 5.291 -6.280 1.00 0.00 29 TYR A C 8
ATOM 4705 O O . TYR A 1 29 ? 0.185 5.094 -5.337 1.00 0.00 29 TYR A O 8
ATOM 4723 N N . CYS A 1 30 ? 1.160 6.491 -6.797 1.00 0.00 30 CYS A N 8
ATOM 4724 C CA . CYS A 1 30 ? 0.478 7.673 -6.284 1.00 0.00 30 CYS A CA 8
ATOM 4725 C C . CYS A 1 30 ? -0.943 7.741 -6.823 1.00 0.00 30 CYS A C 8
ATOM 4726 O O . CYS A 1 30 ? -1.172 7.532 -8.018 1.00 0.00 30 CYS A O 8
ATOM 4733 N N . ASN A 1 31 ? -1.891 8.056 -5.958 1.00 0.00 31 ASN A N 8
ATOM 4734 C CA . ASN A 1 31 ? -3.276 8.184 -6.379 1.00 0.00 31 ASN A CA 8
ATOM 4735 C C . ASN A 1 31 ? -3.641 9.669 -6.463 1.00 0.00 31 ASN A C 8
ATOM 4736 O O . ASN A 1 31 ? -2.755 10.518 -6.571 1.00 0.00 31 ASN A O 8
ATOM 4747 N N . SER A 1 32 ? -4.927 9.986 -6.415 1.00 0.00 32 SER A N 8
ATOM 4748 C CA . SER A 1 32 ? -5.373 11.372 -6.491 1.00 0.00 32 SER A CA 8
ATOM 4749 C C . SER A 1 32 ? -4.973 12.169 -5.245 1.00 0.00 32 SER A C 8
ATOM 4750 O O . SER A 1 32 ? -4.846 13.395 -5.295 1.00 0.00 32 SER A O 8
ATOM 4758 N N . LYS A 1 33 ? -4.795 11.479 -4.125 1.00 0.00 33 LYS A N 8
ATOM 4759 C CA . LYS A 1 33 ? -4.440 12.140 -2.873 1.00 0.00 33 LYS A CA 8
ATOM 4760 C C . LYS A 1 33 ? -3.004 11.852 -2.426 1.00 0.00 33 LYS A C 8
ATOM 4761 O O . LYS A 1 33 ? -2.703 11.908 -1.233 1.00 0.00 33 LYS A O 8
ATOM 4780 N N . ALA A 1 34 ? -2.116 11.579 -3.387 1.00 0.00 34 ALA A N 8
ATOM 4781 C CA . ALA A 1 34 ? -0.700 11.325 -3.108 1.00 0.00 34 ALA A CA 8
ATOM 4782 C C . ALA A 1 34 ? -0.463 10.156 -2.148 1.00 0.00 34 ALA A C 8
ATOM 4783 O O . ALA A 1 34 ? 0.571 10.095 -1.483 1.00 0.00 34 ALA A O 8
ATOM 4790 N N . VAL A 1 35 ? -1.390 9.218 -2.094 1.00 0.00 35 VAL A N 8
ATOM 4791 C CA . VAL A 1 35 ? -1.228 8.056 -1.235 1.00 0.00 35 VAL A CA 8
ATOM 4792 C C . VAL A 1 35 ? -0.564 6.939 -2.023 1.00 0.00 35 VAL A C 8
ATOM 4793 O O . VAL A 1 35 ? -1.045 6.562 -3.091 1.00 0.00 35 VAL A O 8
ATOM 4806 N N . CYS A 1 36 ? 0.541 6.419 -1.511 1.00 0.00 36 CYS A N 8
ATOM 4807 C CA . CYS A 1 36 ? 1.250 5.353 -2.194 1.00 0.00 36 CYS A CA 8
ATOM 4808 C C . CYS A 1 36 ? 0.588 4.007 -1.907 1.00 0.00 36 CYS A C 8
ATOM 4809 O O . CYS A 1 36 ? 0.809 3.399 -0.859 1.00 0.00 36 CYS A O 8
ATOM 4816 N N . VAL A 1 37 ? -0.234 3.551 -2.838 1.00 0.00 37 VAL A N 8
ATOM 4817 C CA . VAL A 1 37 ? -0.925 2.283 -2.676 1.00 0.00 37 VAL A CA 8
ATOM 4818 C C . VAL A 1 37 ? 0.034 1.127 -2.934 1.00 0.00 37 VAL A C 8
ATOM 4819 O O . VAL A 1 37 ? 0.513 0.946 -4.057 1.00 0.00 37 VAL A O 8
ATOM 4832 N N . CYS A 1 38 ? 0.315 0.362 -1.887 1.00 0.00 38 CYS A N 8
ATOM 4833 C CA . CYS A 1 38 ? 1.221 -0.774 -1.979 1.00 0.00 38 CYS A CA 8
ATOM 4834 C C . CYS A 1 38 ? 0.712 -1.798 -2.977 1.00 0.00 38 CYS A C 8
ATOM 4835 O O . CYS A 1 38 ? -0.441 -2.227 -2.916 1.00 0.00 38 CYS A O 8
ATOM 4842 N N . ARG A 1 39 ? 1.584 -2.188 -3.893 1.00 0.00 39 ARG A N 8
ATOM 4843 C CA . ARG A 1 39 ? 1.237 -3.163 -4.903 1.00 0.00 39 ARG A CA 8
ATOM 4844 C C . ARG A 1 39 ? 2.490 -3.858 -5.394 1.00 0.00 39 ARG A C 8
ATOM 4845 O O . ARG A 1 39 ? 3.574 -3.274 -5.409 1.00 0.00 39 ARG A O 8
ATOM 4866 N N . ASN A 1 40 ? 2.334 -5.101 -5.785 1.00 0.00 40 ASN A N 8
ATOM 4867 C CA . ASN A 1 40 ? 3.446 -5.889 -6.292 1.00 0.00 40 ASN A CA 8
ATOM 4868 C C . ASN A 1 40 ? 3.597 -5.662 -7.789 1.00 0.00 40 ASN A C 8
ATOM 4869 O O . ASN A 1 40 ? 2.589 -5.289 -8.436 1.00 0.00 40 ASN A O 8
ATOM 4881 N N . ALA A 1 1 ? 3.641 8.558 -13.415 1.00 0.00 1 ALA A N 9
ATOM 4882 C CA . ALA A 1 1 ? 3.631 8.852 -11.967 1.00 0.00 1 ALA A CA 9
ATOM 4883 C C . ALA A 1 1 ? 2.924 10.161 -11.680 1.00 0.00 1 ALA A C 9
ATOM 4884 O O . ALA A 1 1 ? 3.223 11.192 -12.283 1.00 0.00 1 ALA A O 9
ATOM 4893 N N . THR A 1 2 ? 1.987 10.114 -10.748 1.00 0.00 2 THR A N 9
ATOM 4894 C CA . THR A 1 2 ? 1.243 11.291 -10.358 1.00 0.00 2 THR A CA 9
ATOM 4895 C C . THR A 1 2 ? 2.045 12.055 -9.296 1.00 0.00 2 THR A C 9
ATOM 4896 O O . THR A 1 2 ? 3.278 12.077 -9.359 1.00 0.00 2 THR A O 9
ATOM 4907 N N . CYS A 1 3 ? 1.368 12.669 -8.327 1.00 0.00 3 CYS A N 9
ATOM 4908 C CA . CYS A 1 3 ? 2.047 13.418 -7.271 1.00 0.00 3 CYS A CA 9
ATOM 4909 C C . CYS A 1 3 ? 2.985 14.468 -7.863 1.00 0.00 3 CYS A C 9
ATOM 4910 O O . CYS A 1 3 ? 4.132 14.607 -7.428 1.00 0.00 3 CYS A O 9
ATOM 4917 N N . ASP A 1 4 ? 2.475 15.198 -8.862 1.00 0.00 4 ASP A N 9
ATOM 4918 C CA . ASP A 1 4 ? 3.218 16.261 -9.557 1.00 0.00 4 ASP A CA 9
ATOM 4919 C C . ASP A 1 4 ? 4.299 15.709 -10.496 1.00 0.00 4 ASP A C 9
ATOM 4920 O O . ASP A 1 4 ? 4.796 16.433 -11.361 1.00 0.00 4 ASP A O 9
ATOM 4929 N N . LEU A 1 5 ? 4.653 14.430 -10.336 1.00 0.00 5 LEU A N 9
ATOM 4930 C CA . LEU A 1 5 ? 5.670 13.795 -11.170 1.00 0.00 5 LEU A CA 9
ATOM 4931 C C . LEU A 1 5 ? 6.992 14.570 -11.099 1.00 0.00 5 LEU A C 9
ATOM 4932 O O . LEU A 1 5 ? 7.722 14.682 -12.085 1.00 0.00 5 LEU A O 9
ATOM 4948 N N . ALA A 1 6 ? 7.297 15.094 -9.915 1.00 0.00 6 ALA A N 9
ATOM 4949 C CA . ALA A 1 6 ? 8.533 15.843 -9.705 1.00 0.00 6 ALA A CA 9
ATOM 4950 C C . ALA A 1 6 ? 9.727 14.925 -9.923 1.00 0.00 6 ALA A C 9
ATOM 4951 O O . ALA A 1 6 ? 10.775 15.336 -10.416 1.00 0.00 6 ALA A O 9
ATOM 4958 N N . SER A 1 7 ? 9.522 13.670 -9.569 1.00 0.00 7 SER A N 9
ATOM 4959 C CA . SER A 1 7 ? 10.515 12.622 -9.716 1.00 0.00 7 SER A CA 9
ATOM 4960 C C . SER A 1 7 ? 9.762 11.312 -9.863 1.00 0.00 7 SER A C 9
ATOM 4961 O O . SER A 1 7 ? 8.578 11.332 -10.212 1.00 0.00 7 SER A O 9
ATOM 4969 N N . LYS A 1 8 ? 10.402 10.191 -9.554 1.00 0.00 8 LYS A N 9
ATOM 4970 C CA . LYS A 1 8 ? 9.724 8.906 -9.619 1.00 0.00 8 LYS A CA 9
ATOM 4971 C C . LYS A 1 8 ? 8.633 8.887 -8.556 1.00 0.00 8 LYS A C 9
ATOM 4972 O O . LYS A 1 8 ? 8.903 8.606 -7.386 1.00 0.00 8 LYS A O 9
ATOM 4991 N N . TRP A 1 9 ? 7.406 9.242 -8.978 1.00 0.00 9 TRP A N 9
ATOM 4992 C CA . TRP A 1 9 ? 6.238 9.338 -8.090 1.00 0.00 9 TRP A CA 9
ATOM 4993 C C . TRP A 1 9 ? 6.597 10.282 -6.954 1.00 0.00 9 TRP A C 9
ATOM 4994 O O . TRP A 1 9 ? 6.182 10.114 -5.806 1.00 0.00 9 TRP A O 9
ATOM 5015 N N . ASN A 1 10 ? 7.425 11.251 -7.316 1.00 0.00 10 ASN A N 9
ATOM 5016 C CA . ASN A 1 10 ? 7.954 12.244 -6.401 1.00 0.00 10 ASN A CA 9
ATOM 5017 C C . ASN A 1 10 ? 8.812 11.569 -5.331 1.00 0.00 10 ASN A C 9
ATOM 5018 O O . ASN A 1 10 ? 9.904 11.090 -5.637 1.00 0.00 10 ASN A O 9
ATOM 5029 N N . TRP A 1 11 ? 8.342 11.519 -4.092 1.00 0.00 11 TRP A N 9
ATOM 5030 C CA . TRP A 1 11 ? 9.116 10.882 -3.043 1.00 0.00 11 TRP A CA 9
ATOM 5031 C C . TRP A 1 11 ? 8.984 9.362 -3.165 1.00 0.00 11 TRP A C 9
ATOM 5032 O O . TRP A 1 11 ? 9.984 8.655 -3.270 1.00 0.00 11 TRP A O 9
ATOM 5053 N N . ASN A 1 12 ? 7.743 8.882 -3.212 1.00 0.00 12 ASN A N 9
ATOM 5054 C CA . ASN A 1 12 ? 7.442 7.461 -3.379 1.00 0.00 12 ASN A CA 9
ATOM 5055 C C . ASN A 1 12 ? 8.310 6.564 -2.484 1.00 0.00 12 ASN A C 9
ATOM 5056 O O . ASN A 1 12 ? 8.082 6.468 -1.273 1.00 0.00 12 ASN A O 9
ATOM 5067 N N . HIS A 1 13 ? 9.302 5.919 -3.104 1.00 0.00 13 HIS A N 9
ATOM 5068 C CA . HIS A 1 13 ? 10.248 5.021 -2.444 1.00 0.00 13 HIS A CA 9
ATOM 5069 C C . HIS A 1 13 ? 10.944 5.692 -1.273 1.00 0.00 13 HIS A C 9
ATOM 5070 O O . HIS A 1 13 ? 11.523 5.017 -0.425 1.00 0.00 13 HIS A O 9
ATOM 5085 N N . THR A 1 14 ? 10.902 7.015 -1.243 1.00 0.00 14 THR A N 9
ATOM 5086 C CA . THR A 1 14 ? 11.540 7.764 -0.187 1.00 0.00 14 THR A CA 9
ATOM 5087 C C . THR A 1 14 ? 11.076 7.295 1.195 1.00 0.00 14 THR A C 9
ATOM 5088 O O . THR A 1 14 ? 11.891 7.122 2.103 1.00 0.00 14 THR A O 9
ATOM 5099 N N . LEU A 1 15 ? 9.771 7.072 1.347 1.00 0.00 15 LEU A N 9
ATOM 5100 C CA . LEU A 1 15 ? 9.229 6.622 2.628 1.00 0.00 15 LEU A CA 9
ATOM 5101 C C . LEU A 1 15 ? 8.011 5.719 2.455 1.00 0.00 15 LEU A C 9
ATOM 5102 O O . LEU A 1 15 ? 7.996 4.586 2.935 1.00 0.00 15 LEU A O 9
ATOM 5118 N N . CYS A 1 16 ? 6.977 6.244 1.812 1.00 0.00 16 CYS A N 9
ATOM 5119 C CA . CYS A 1 16 ? 5.728 5.511 1.629 1.00 0.00 16 CYS A CA 9
ATOM 5120 C C . CYS A 1 16 ? 5.905 4.216 0.838 1.00 0.00 16 CYS A C 9
ATOM 5121 O O . CYS A 1 16 ? 5.426 3.163 1.261 1.00 0.00 16 CYS A O 9
ATOM 5128 N N . ALA A 1 17 ? 6.587 4.273 -0.301 1.00 0.00 17 ALA A N 9
ATOM 5129 C CA . ALA A 1 17 ? 6.778 3.067 -1.098 1.00 0.00 17 ALA A CA 9
ATOM 5130 C C . ALA A 1 17 ? 7.733 2.113 -0.397 1.00 0.00 17 ALA A C 9
ATOM 5131 O O . ALA A 1 17 ? 7.596 0.896 -0.506 1.00 0.00 17 ALA A O 9
ATOM 5138 N N . ALA A 1 18 ? 8.691 2.679 0.339 1.00 0.00 18 ALA A N 9
ATOM 5139 C CA . ALA A 1 18 ? 9.666 1.886 1.083 1.00 0.00 18 ALA A CA 9
ATOM 5140 C C . ALA A 1 18 ? 8.949 0.973 2.065 1.00 0.00 18 ALA A C 9
ATOM 5141 O O . ALA A 1 18 ? 9.326 -0.188 2.247 1.00 0.00 18 ALA A O 9
ATOM 5148 N N . HIS A 1 19 ? 7.890 1.505 2.668 1.00 0.00 19 HIS A N 9
ATOM 5149 C CA . HIS A 1 19 ? 7.070 0.756 3.612 1.00 0.00 19 HIS A CA 9
ATOM 5150 C C . HIS A 1 19 ? 6.492 -0.477 2.921 1.00 0.00 19 HIS A C 9
ATOM 5151 O O . HIS A 1 19 ? 6.441 -1.565 3.493 1.00 0.00 19 HIS A O 9
ATOM 5166 N N . CYS A 1 20 ? 6.074 -0.291 1.677 1.00 0.00 20 CYS A N 9
ATOM 5167 C CA . CYS A 1 20 ? 5.512 -1.371 0.886 1.00 0.00 20 CYS A CA 9
ATOM 5168 C C . CYS A 1 20 ? 6.592 -2.381 0.521 1.00 0.00 20 CYS A C 9
ATOM 5169 O O . CYS A 1 20 ? 6.366 -3.587 0.584 1.00 0.00 20 CYS A O 9
ATOM 5176 N N . ILE A 1 21 ? 7.770 -1.879 0.157 1.00 0.00 21 ILE A N 9
ATOM 5177 C CA . ILE A 1 21 ? 8.897 -2.736 -0.202 1.00 0.00 21 ILE A CA 9
ATOM 5178 C C . ILE A 1 21 ? 9.222 -3.683 0.950 1.00 0.00 21 ILE A C 9
ATOM 5179 O O . ILE A 1 21 ? 9.481 -4.870 0.744 1.00 0.00 21 ILE A O 9
ATOM 5195 N N . ALA A 1 22 ? 9.175 -3.146 2.166 1.00 0.00 22 ALA A N 9
ATOM 5196 C CA . ALA A 1 22 ? 9.436 -3.928 3.367 1.00 0.00 22 ALA A CA 9
ATOM 5197 C C . ALA A 1 22 ? 8.374 -5.008 3.539 1.00 0.00 22 ALA A C 9
ATOM 5198 O O . ALA A 1 22 ? 8.664 -6.118 3.988 1.00 0.00 22 ALA A O 9
ATOM 5205 N N . ARG A 1 23 ? 7.141 -4.675 3.168 1.00 0.00 23 ARG A N 9
ATOM 5206 C CA . ARG A 1 23 ? 6.024 -5.611 3.265 1.00 0.00 23 ARG A CA 9
ATOM 5207 C C . ARG A 1 23 ? 5.998 -6.582 2.084 1.00 0.00 23 ARG A C 9
ATOM 5208 O O . ARG A 1 23 ? 4.977 -7.212 1.816 1.00 0.00 23 ARG A O 9
ATOM 5229 N N . ARG A 1 24 ? 7.130 -6.702 1.394 1.00 0.00 24 ARG A N 9
ATOM 5230 C CA . ARG A 1 24 ? 7.271 -7.598 0.243 1.00 0.00 24 ARG A CA 9
ATOM 5231 C C . ARG A 1 24 ? 6.385 -7.166 -0.930 1.00 0.00 24 ARG A C 9
ATOM 5232 O O . ARG A 1 24 ? 5.947 -7.994 -1.730 1.00 0.00 24 ARG A O 9
ATOM 5253 N N . TYR A 1 25 ? 6.148 -5.868 -1.045 1.00 0.00 25 TYR A N 9
ATOM 5254 C CA . TYR A 1 25 ? 5.347 -5.329 -2.136 1.00 0.00 25 TYR A CA 9
ATOM 5255 C C . TYR A 1 25 ? 6.248 -4.636 -3.145 1.00 0.00 25 TYR A C 9
ATOM 5256 O O . TYR A 1 25 ? 7.360 -4.227 -2.808 1.00 0.00 25 TYR A O 9
ATOM 5274 N N . ARG A 1 26 ? 5.759 -4.490 -4.372 1.00 0.00 26 ARG A N 9
ATOM 5275 C CA . ARG A 1 26 ? 6.513 -3.821 -5.425 1.00 0.00 26 ARG A CA 9
ATOM 5276 C C . ARG A 1 26 ? 6.761 -2.381 -5.012 1.00 0.00 26 ARG A C 9
ATOM 5277 O O . ARG A 1 26 ? 7.852 -1.839 -5.172 1.00 0.00 26 ARG A O 9
ATOM 5298 N N . GLY A 1 27 ? 5.721 -1.785 -4.477 1.00 0.00 27 GLY A N 9
ATOM 5299 C CA . GLY A 1 27 ? 5.771 -0.423 -4.026 1.00 0.00 27 GLY A CA 9
ATOM 5300 C C . GLY A 1 27 ? 4.374 0.101 -3.885 1.00 0.00 27 GLY A C 9
ATOM 5301 O O . GLY A 1 27 ? 3.516 -0.586 -3.335 1.00 0.00 27 GLY A O 9
ATOM 5305 N N . GLY A 1 28 ? 4.128 1.279 -4.404 1.00 0.00 28 GLY A N 9
ATOM 5306 C CA . GLY A 1 28 ? 2.804 1.841 -4.339 1.00 0.00 28 GLY A CA 9
ATOM 5307 C C . GLY A 1 28 ? 2.674 3.034 -5.245 1.00 0.00 28 GLY A C 9
ATOM 5308 O O . GLY A 1 28 ? 3.538 3.908 -5.248 1.00 0.00 28 GLY A O 9
ATOM 5312 N N . TYR A 1 29 ? 1.612 3.066 -6.030 1.00 0.00 29 TYR A N 9
ATOM 5313 C CA . TYR A 1 29 ? 1.397 4.163 -6.954 1.00 0.00 29 TYR A CA 9
ATOM 5314 C C . TYR A 1 29 ? 1.070 5.453 -6.204 1.00 0.00 29 TYR A C 9
ATOM 5315 O O . TYR A 1 29 ? 0.230 5.470 -5.309 1.00 0.00 29 TYR A O 9
ATOM 5333 N N . CYS A 1 30 ? 1.756 6.526 -6.55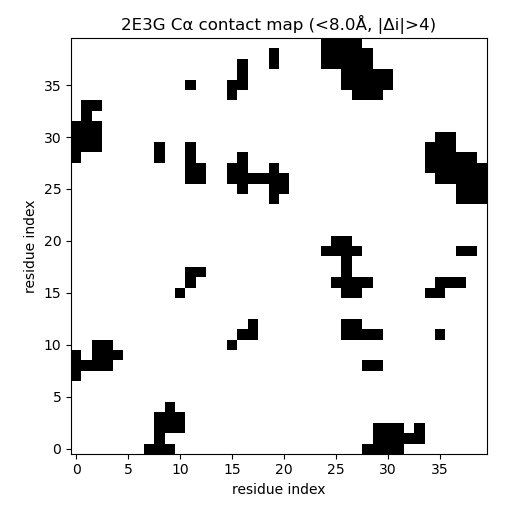8 1.00 0.00 30 CYS A N 9
ATOM 5334 C CA . CYS A 1 30 ? 1.547 7.809 -5.908 1.00 0.00 30 CYS A CA 9
ATOM 5335 C C . CYS A 1 30 ? 0.397 8.556 -6.565 1.00 0.00 30 CYS A C 9
ATOM 5336 O O . CYS A 1 30 ? 0.596 9.279 -7.539 1.00 0.00 30 CYS A O 9
ATOM 5343 N N . ASN A 1 31 ? -0.802 8.380 -6.032 1.00 0.00 31 ASN A N 9
ATOM 5344 C CA . ASN A 1 31 ? -1.985 9.051 -6.563 1.00 0.00 31 ASN A CA 9
ATOM 5345 C C . ASN A 1 31 ? -1.935 10.536 -6.231 1.00 0.00 31 ASN A C 9
ATOM 5346 O O . ASN A 1 31 ? -1.150 10.948 -5.383 1.00 0.00 31 ASN A O 9
ATOM 5357 N N . SER A 1 32 ? -2.758 11.331 -6.904 1.00 0.00 32 SER A N 9
ATOM 5358 C CA . SER A 1 32 ? -2.793 12.777 -6.690 1.00 0.00 32 SER A CA 9
ATOM 5359 C C . SER A 1 32 ? -2.858 13.145 -5.207 1.00 0.00 32 SER A C 9
ATOM 5360 O O . SER A 1 32 ? -2.153 14.050 -4.755 1.00 0.00 32 SER A O 9
ATOM 5368 N N . LYS A 1 33 ? -3.692 12.446 -4.451 1.00 0.00 33 LYS A N 9
ATOM 5369 C CA . LYS A 1 33 ? -3.828 12.719 -3.023 1.00 0.00 33 LYS A CA 9
ATOM 5370 C C . LYS A 1 33 ? -2.814 11.925 -2.196 1.00 0.00 33 LYS A C 9
ATOM 5371 O O . LYS A 1 33 ? -3.099 11.555 -1.055 1.00 0.00 33 LYS A O 9
ATOM 5390 N N . ALA A 1 34 ? -1.635 11.668 -2.776 1.00 0.00 34 ALA A N 9
ATOM 5391 C CA . ALA A 1 34 ? -0.568 10.924 -2.103 1.00 0.00 34 ALA A CA 9
ATOM 5392 C C . ALA A 1 34 ? -1.052 9.551 -1.647 1.00 0.00 34 ALA A C 9
ATOM 5393 O O . ALA A 1 34 ? -0.652 9.050 -0.594 1.00 0.00 34 ALA A O 9
ATOM 5400 N N . VAL A 1 35 ? -1.919 8.949 -2.445 1.00 0.00 35 VAL A N 9
ATOM 5401 C CA . VAL A 1 35 ? -2.472 7.642 -2.131 1.00 0.00 35 VAL A CA 9
ATOM 5402 C C . VAL A 1 35 ? -1.516 6.528 -2.569 1.00 0.00 35 VAL A C 9
ATOM 5403 O O . VAL A 1 35 ? -1.864 5.684 -3.393 1.00 0.00 35 VAL A O 9
ATOM 5416 N N . CYS A 1 36 ? -0.312 6.544 -2.001 1.00 0.00 36 CYS A N 9
ATOM 5417 C CA . CYS A 1 36 ? 0.724 5.550 -2.295 1.00 0.00 36 CYS A CA 9
ATOM 5418 C C . CYS A 1 36 ? 0.356 4.187 -1.702 1.00 0.00 36 CYS A C 9
ATOM 5419 O O . CYS A 1 36 ? 0.961 3.732 -0.729 1.00 0.00 36 CYS A O 9
ATOM 5426 N N . VAL A 1 37 ? -0.658 3.557 -2.283 1.00 0.00 37 VAL A N 9
ATOM 5427 C CA . VAL A 1 37 ? -1.134 2.261 -1.817 1.00 0.00 37 VAL A CA 9
ATOM 5428 C C . VAL A 1 37 ? -0.205 1.140 -2.255 1.00 0.00 37 VAL A C 9
ATOM 5429 O O . VAL A 1 37 ? 0.127 1.017 -3.437 1.00 0.00 37 VAL A O 9
ATOM 5442 N N . CYS A 1 38 ? 0.199 0.328 -1.291 1.00 0.00 38 CYS A N 9
ATOM 5443 C CA . CYS A 1 38 ? 1.085 -0.800 -1.536 1.00 0.00 38 CYS A CA 9
ATOM 5444 C C . CYS A 1 38 ? 0.492 -1.768 -2.543 1.00 0.00 38 CYS A C 9
ATOM 5445 O O . CYS A 1 38 ? -0.655 -2.201 -2.412 1.00 0.00 38 CYS A O 9
ATOM 5452 N N . ARG A 1 39 ? 1.289 -2.118 -3.542 1.00 0.00 39 ARG A N 9
ATOM 5453 C CA . ARG A 1 39 ? 0.859 -3.050 -4.562 1.00 0.00 39 ARG A CA 9
ATOM 5454 C C . ARG A 1 39 ? 2.058 -3.811 -5.093 1.00 0.00 39 ARG A C 9
ATOM 5455 O O . ARG A 1 39 ? 3.163 -3.270 -5.176 1.00 0.00 39 ARG A O 9
ATOM 5476 N N . ASN A 1 40 ? 1.835 -5.057 -5.441 1.00 0.00 40 ASN A N 9
ATOM 5477 C CA . ASN A 1 40 ? 2.879 -5.914 -5.977 1.00 0.00 40 ASN A CA 9
ATOM 5478 C C . ASN A 1 40 ? 2.436 -6.439 -7.336 1.00 0.00 40 ASN A C 9
ATOM 5479 O O . ASN A 1 40 ? 2.891 -5.894 -8.359 1.00 0.00 40 ASN A O 9
ATOM 5491 N N . ALA A 1 1 ? 0.208 8.860 -10.487 1.00 0.00 1 ALA A N 10
ATOM 5492 C CA . ALA A 1 1 ? 1.221 9.855 -10.915 1.00 0.00 1 ALA A CA 10
ATOM 5493 C C . ALA A 1 1 ? 0.737 11.275 -10.667 1.00 0.00 1 ALA A C 10
ATOM 5494 O O . ALA A 1 1 ? 1.037 12.193 -11.433 1.00 0.00 1 ALA A O 10
ATOM 5503 N N . THR A 1 2 ? 0.017 11.464 -9.575 1.00 0.00 2 THR A N 10
ATOM 5504 C CA . THR A 1 2 ? -0.467 12.780 -9.213 1.00 0.00 2 THR A CA 10
ATOM 5505 C C . THR A 1 2 ? 0.546 13.432 -8.276 1.00 0.00 2 THR A C 10
ATOM 5506 O O . THR A 1 2 ? 1.710 13.546 -8.650 1.00 0.00 2 THR A O 10
ATOM 5517 N N . CYS A 1 3 ? 0.137 13.850 -7.080 1.00 0.00 3 CYS A N 10
ATOM 5518 C CA . CYS A 1 3 ? 1.068 14.471 -6.150 1.00 0.00 3 CYS A CA 10
ATOM 5519 C C . CYS A 1 3 ? 1.775 15.643 -6.838 1.00 0.00 3 CYS A C 10
ATOM 5520 O O . CYS A 1 3 ? 1.111 16.598 -7.252 1.00 0.00 3 CYS A O 10
ATOM 5527 N N . ASP A 1 4 ? 3.100 15.556 -6.988 1.00 0.00 4 ASP A N 10
ATOM 5528 C CA . ASP A 1 4 ? 3.876 16.607 -7.653 1.00 0.00 4 ASP A CA 10
ATOM 5529 C C . ASP A 1 4 ? 5.380 16.331 -7.569 1.00 0.00 4 ASP A C 10
ATOM 5530 O O . ASP A 1 4 ? 6.094 17.005 -6.820 1.00 0.00 4 ASP A O 10
ATOM 5539 N N . LEU A 1 5 ? 5.879 15.360 -8.336 1.00 0.00 5 LEU A N 10
ATOM 5540 C CA . LEU A 1 5 ? 7.319 15.079 -8.306 1.00 0.00 5 LEU A CA 10
ATOM 5541 C C . LEU A 1 5 ? 7.906 14.942 -9.707 1.00 0.00 5 LEU A C 10
ATOM 5542 O O . LEU A 1 5 ? 8.648 15.817 -10.150 1.00 0.00 5 LEU A O 10
ATOM 5558 N N . ALA A 1 6 ? 7.569 13.851 -10.394 1.00 0.00 6 ALA A N 10
ATOM 5559 C CA . ALA A 1 6 ? 8.047 13.579 -11.758 1.00 0.00 6 ALA A CA 10
ATOM 5560 C C . ALA A 1 6 ? 9.554 13.282 -11.837 1.00 0.00 6 ALA A C 10
ATOM 5561 O O . ALA A 1 6 ? 9.976 12.542 -12.725 1.00 0.00 6 ALA A O 10
ATOM 5568 N N . SER A 1 7 ? 10.357 13.867 -10.937 1.00 0.00 7 SER A N 10
ATOM 5569 C CA . SER A 1 7 ? 11.814 13.667 -10.931 1.00 0.00 7 SER A CA 10
ATOM 5570 C C . SER A 1 7 ? 12.165 12.186 -11.059 1.00 0.00 7 SER A C 10
ATOM 5571 O O . SER A 1 7 ? 12.607 11.737 -12.118 1.00 0.00 7 SER A O 10
ATOM 5579 N N . LYS A 1 8 ? 11.919 11.419 -10.004 1.00 0.00 8 LYS A N 10
ATOM 5580 C CA . LYS A 1 8 ? 12.163 9.984 -10.050 1.00 0.00 8 LYS A CA 10
ATOM 5581 C C . LYS A 1 8 ? 11.116 9.392 -10.977 1.00 0.00 8 LYS A C 10
ATOM 5582 O O . LYS A 1 8 ? 11.407 8.595 -11.867 1.00 0.00 8 LYS A O 10
ATOM 5601 N N . TRP A 1 9 ? 9.900 9.875 -10.762 1.00 0.00 9 TRP A N 10
ATOM 5602 C CA . TRP A 1 9 ? 8.716 9.530 -11.537 1.00 0.00 9 TRP A CA 10
ATOM 5603 C C . TRP A 1 9 ? 7.532 10.187 -10.870 1.00 0.00 9 TRP A C 10
ATOM 5604 O O . TRP A 1 9 ? 6.649 10.727 -11.529 1.00 0.00 9 TRP A O 10
ATOM 5625 N N . ASN A 1 10 ? 7.568 10.172 -9.543 1.00 0.00 10 ASN A N 10
ATOM 5626 C CA . ASN A 1 10 ? 6.548 10.786 -8.714 1.00 0.00 10 ASN A CA 10
ATOM 5627 C C . ASN A 1 10 ? 6.832 10.448 -7.255 1.00 0.00 10 ASN A C 10
ATOM 5628 O O . ASN A 1 10 ? 7.806 9.751 -6.964 1.00 0.00 10 ASN A O 10
ATOM 5639 N N . TRP A 1 11 ? 5.979 10.937 -6.360 1.00 0.00 11 TRP A N 10
ATOM 5640 C CA . TRP A 1 11 ? 6.093 10.707 -4.918 1.00 0.00 11 TRP A CA 10
ATOM 5641 C C . TRP A 1 11 ? 6.190 9.210 -4.611 1.00 0.00 11 TRP A C 10
ATOM 5642 O O . TRP A 1 11 ? 6.741 8.805 -3.590 1.00 0.00 11 TRP A O 10
ATOM 5663 N N . ASN A 1 12 ? 5.664 8.423 -5.541 1.00 0.00 12 ASN A N 10
ATOM 5664 C CA . ASN A 1 12 ? 5.651 6.957 -5.506 1.00 0.00 12 ASN A CA 10
ATOM 5665 C C . ASN A 1 12 ? 6.769 6.343 -4.666 1.00 0.00 12 ASN A C 10
ATOM 5666 O O . ASN A 1 12 ? 6.579 6.019 -3.498 1.00 0.00 12 ASN A O 10
ATOM 5677 N N . HIS A 1 13 ? 7.940 6.162 -5.262 1.00 0.00 13 HIS A N 10
ATOM 5678 C CA . HIS A 1 13 ? 9.052 5.563 -4.530 1.00 0.00 13 HIS A CA 10
ATOM 5679 C C . HIS A 1 13 ? 9.930 6.611 -3.880 1.00 0.00 13 HIS A C 10
ATOM 5680 O O . HIS A 1 13 ? 11.154 6.512 -3.926 1.00 0.00 13 HIS A O 10
ATOM 5695 N N . THR A 1 14 ? 9.327 7.614 -3.268 1.00 0.00 14 THR A N 10
ATOM 5696 C CA . THR A 1 14 ? 10.124 8.630 -2.627 1.00 0.00 14 THR A CA 10
ATOM 5697 C C . THR A 1 14 ? 10.474 8.202 -1.201 1.00 0.00 14 THR A C 10
ATOM 5698 O O . THR A 1 14 ? 11.554 8.512 -0.694 1.00 0.00 14 THR A O 10
ATOM 5709 N N . LEU A 1 15 ? 9.553 7.475 -0.572 1.00 0.00 15 LEU A N 10
ATOM 5710 C CA . LEU A 1 15 ? 9.740 6.981 0.788 1.00 0.00 15 LEU A CA 10
ATOM 5711 C C . LEU A 1 15 ? 8.575 6.089 1.189 1.00 0.00 15 LEU A C 10
ATOM 5712 O O . LEU A 1 15 ? 8.742 5.139 1.952 1.00 0.00 15 LEU A O 10
ATOM 5728 N N . CYS A 1 16 ? 7.393 6.408 0.676 1.00 0.00 16 CYS A N 10
ATOM 5729 C CA . CYS A 1 16 ? 6.195 5.650 0.986 1.00 0.00 16 CYS A CA 10
ATOM 5730 C C . CYS A 1 16 ? 6.284 4.243 0.407 1.00 0.00 16 CYS A C 10
ATOM 5731 O O . CYS A 1 16 ? 5.919 3.267 1.064 1.00 0.00 16 CYS A O 10
ATOM 5738 N N . ALA A 1 17 ? 6.783 4.142 -0.822 1.00 0.00 17 ALA A N 10
ATOM 5739 C CA . ALA A 1 17 ? 6.927 2.857 -1.479 1.00 0.00 17 ALA A CA 10
ATOM 5740 C C . ALA A 1 17 ? 7.874 1.971 -0.703 1.00 0.00 17 ALA A C 10
ATOM 5741 O O . ALA A 1 17 ? 7.665 0.762 -0.617 1.00 0.00 17 ALA A O 10
ATOM 5748 N N . ALA A 1 18 ? 8.913 2.584 -0.130 1.00 0.00 18 ALA A N 10
ATOM 5749 C CA . ALA A 1 18 ? 9.888 1.843 0.659 1.00 0.00 18 ALA A CA 10
ATOM 5750 C C . ALA A 1 18 ? 9.172 1.034 1.742 1.00 0.00 18 ALA A C 10
ATOM 5751 O O . ALA A 1 18 ? 9.548 -0.102 2.043 1.00 0.00 18 ALA A O 10
ATOM 5758 N N . HIS A 1 19 ? 8.106 1.621 2.291 1.00 0.00 19 HIS A N 10
ATOM 5759 C CA . HIS A 1 19 ? 7.290 0.964 3.308 1.00 0.00 19 HIS A CA 10
ATOM 5760 C C . HIS A 1 19 ? 6.635 -0.287 2.727 1.00 0.00 19 HIS A C 10
ATOM 5761 O O . HIS A 1 19 ? 6.619 -1.344 3.355 1.00 0.00 19 HIS A O 10
ATOM 5776 N N . CYS A 1 20 ? 6.104 -0.156 1.516 1.00 0.00 20 CYS A N 10
ATOM 5777 C CA . CYS A 1 20 ? 5.457 -1.270 0.837 1.00 0.00 20 CYS A CA 10
ATOM 5778 C C . CYS A 1 20 ? 6.465 -2.378 0.545 1.00 0.00 20 CYS A C 10
ATOM 5779 O O . CYS A 1 20 ? 6.123 -3.555 0.576 1.00 0.00 20 CYS A O 10
ATOM 5786 N N . ILE A 1 21 ? 7.711 -1.995 0.277 1.00 0.00 21 ILE A N 10
ATOM 5787 C CA . ILE A 1 21 ? 8.768 -2.964 -0.001 1.00 0.00 21 ILE A CA 10
ATOM 5788 C C . ILE A 1 21 ? 8.977 -3.867 1.213 1.00 0.00 21 ILE A C 10
ATOM 5789 O O . ILE A 1 21 ? 9.085 -5.089 1.089 1.00 0.00 21 ILE A O 10
ATOM 5805 N N . ALA A 1 22 ? 8.988 -3.262 2.396 1.00 0.00 22 ALA A N 10
ATOM 5806 C CA . ALA A 1 22 ? 9.134 -4.013 3.635 1.00 0.00 22 ALA A CA 10
ATOM 5807 C C . ALA A 1 22 ? 7.889 -4.864 3.852 1.00 0.00 22 ALA A C 10
ATOM 5808 O O . ALA A 1 22 ? 7.947 -5.963 4.404 1.00 0.00 22 ALA A O 10
ATOM 5815 N N . ARG A 1 23 ? 6.765 -4.336 3.379 1.00 0.00 23 ARG A N 10
ATOM 5816 C CA . ARG A 1 23 ? 5.469 -5.002 3.466 1.00 0.00 23 ARG A CA 10
ATOM 5817 C C . ARG A 1 23 ? 5.384 -6.147 2.447 1.00 0.00 23 ARG A C 10
ATOM 5818 O O . ARG A 1 23 ? 4.380 -6.858 2.384 1.00 0.00 23 ARG A O 10
ATOM 5839 N N . ARG A 1 24 ? 6.455 -6.305 1.661 1.00 0.00 24 ARG A N 10
ATOM 5840 C CA . ARG A 1 24 ? 6.559 -7.344 0.630 1.00 0.00 24 ARG A CA 10
ATOM 5841 C C . ARG A 1 24 ? 5.711 -7.014 -0.592 1.00 0.00 24 ARG A C 10
ATOM 5842 O O . ARG A 1 24 ? 4.934 -7.834 -1.081 1.00 0.00 24 ARG A O 10
ATOM 5863 N N . TYR A 1 25 ? 5.901 -5.805 -1.092 1.00 0.00 25 TYR A N 10
ATOM 5864 C CA . TYR A 1 25 ? 5.205 -5.318 -2.273 1.00 0.00 25 TYR A CA 10
ATOM 5865 C C . TYR A 1 25 ? 6.202 -4.598 -3.168 1.00 0.00 25 TYR A C 10
ATOM 5866 O O . TYR A 1 25 ? 7.225 -4.118 -2.681 1.00 0.00 25 TYR A O 10
ATOM 5884 N N . ARG A 1 26 ? 5.886 -4.494 -4.459 1.00 0.00 26 ARG A N 10
ATOM 5885 C CA . ARG A 1 26 ? 6.742 -3.789 -5.417 1.00 0.00 26 ARG A CA 10
ATOM 5886 C C . ARG A 1 26 ? 7.049 -2.401 -4.887 1.00 0.00 26 ARG A C 10
ATOM 5887 O O . ARG A 1 26 ? 8.178 -1.916 -4.941 1.00 0.00 26 ARG A O 10
ATOM 5908 N N . GLY A 1 27 ? 6.014 -1.781 -4.366 1.00 0.00 27 GLY A N 10
ATOM 5909 C CA . GLY A 1 27 ? 6.129 -0.467 -3.812 1.00 0.00 27 GLY A CA 10
ATOM 5910 C C . GLY A 1 27 ? 4.783 0.192 -3.756 1.00 0.00 27 GLY A C 10
ATOM 5911 O O . GLY A 1 27 ? 3.775 -0.473 -3.513 1.00 0.00 27 GLY A O 10
ATOM 5915 N N . GLY A 1 28 ? 4.762 1.477 -4.008 1.00 0.00 28 GLY A N 10
ATOM 5916 C CA . GLY A 1 28 ? 3.531 2.212 -3.999 1.00 0.00 28 GLY A CA 10
ATOM 5917 C C . GLY A 1 28 ? 3.564 3.320 -5.012 1.00 0.00 28 GLY A C 10
ATOM 5918 O O . GLY A 1 28 ? 4.597 3.964 -5.205 1.00 0.00 28 GLY A O 10
ATOM 5922 N N . TYR A 1 29 ? 2.445 3.533 -5.663 1.00 0.00 29 TYR A N 10
ATOM 5923 C CA . TYR A 1 29 ? 2.330 4.570 -6.665 1.00 0.00 29 TYR A CA 10
ATOM 5924 C C . TYR A 1 29 ? 1.454 5.694 -6.097 1.00 0.00 29 TYR A C 10
ATOM 5925 O O . TYR A 1 29 ? 0.463 5.408 -5.420 1.00 0.00 29 TYR A O 10
ATOM 5943 N N . CYS A 1 30 ? 1.794 6.951 -6.360 1.00 0.00 30 CYS A N 10
ATOM 5944 C CA . CYS A 1 30 ? 0.986 8.061 -5.862 1.00 0.00 30 CYS A CA 10
ATOM 5945 C C . CYS A 1 30 ? -0.381 8.025 -6.538 1.00 0.00 30 CYS A C 10
ATOM 5946 O O . CYS A 1 30 ? -0.480 8.271 -7.745 1.00 0.00 30 CYS A O 10
ATOM 5953 N N . ASN A 1 31 ? -1.423 7.694 -5.774 1.00 0.00 31 ASN A N 10
ATOM 5954 C CA . ASN A 1 31 ? -2.775 7.607 -6.326 1.00 0.00 31 ASN A CA 10
ATOM 5955 C C . ASN A 1 31 ? -3.220 8.959 -6.865 1.00 0.00 31 ASN A C 10
ATOM 5956 O O . ASN A 1 31 ? -3.328 9.154 -8.075 1.00 0.00 31 ASN A O 10
ATOM 5967 N N . SER A 1 32 ? -3.468 9.882 -5.951 1.00 0.00 32 SER A N 10
ATOM 5968 C CA . SER A 1 32 ? -3.899 11.226 -6.290 1.00 0.00 32 SER A CA 10
ATOM 5969 C C . SER A 1 32 ? -4.003 12.039 -5.013 1.00 0.00 32 SER A C 10
ATOM 5970 O O . SER A 1 32 ? -3.505 13.161 -4.922 1.00 0.00 32 SER A O 10
ATOM 5978 N N . LYS A 1 33 ? -4.639 11.439 -4.017 1.00 0.00 33 LYS A N 10
ATOM 5979 C CA . LYS A 1 33 ? -4.821 12.060 -2.714 1.00 0.00 33 LYS A CA 10
ATOM 5980 C C . LYS A 1 33 ? -3.628 11.761 -1.816 1.00 0.00 33 LYS A C 10
ATOM 5981 O O . LYS A 1 33 ? -3.772 11.634 -0.600 1.00 0.00 33 LYS A O 10
ATOM 6000 N N . ALA A 1 34 ? -2.456 11.628 -2.437 1.00 0.00 34 ALA A N 10
ATOM 6001 C CA . ALA A 1 34 ? -1.220 11.322 -1.724 1.00 0.00 34 ALA A CA 10
ATOM 6002 C C . ALA A 1 34 ? -1.326 9.971 -1.023 1.00 0.00 34 ALA A C 10
ATOM 6003 O O . ALA A 1 34 ? -0.773 9.765 0.057 1.00 0.00 34 ALA A O 10
ATOM 6010 N N . VAL A 1 35 ? -2.036 9.048 -1.658 1.00 0.00 35 VAL A N 10
ATOM 6011 C CA . VAL A 1 35 ? -2.207 7.711 -1.117 1.00 0.00 35 VAL A CA 10
ATOM 6012 C C . VAL A 1 35 ? -1.195 6.772 -1.756 1.00 0.00 35 VAL A C 10
ATOM 6013 O O . VAL A 1 35 ? -1.160 6.631 -2.981 1.00 0.00 35 VAL A O 10
ATOM 6026 N N . CYS A 1 36 ? -0.371 6.145 -0.933 1.00 0.00 36 CYS A N 10
ATOM 6027 C CA . CYS A 1 36 ? 0.643 5.227 -1.429 1.00 0.00 36 CYS A CA 10
ATOM 6028 C C . CYS A 1 36 ? 0.105 3.809 -1.433 1.00 0.00 36 CYS A C 10
ATOM 6029 O O . CYS A 1 36 ? 0.345 3.036 -0.501 1.00 0.00 36 CYS A O 10
ATOM 6036 N N . VAL A 1 37 ? -0.637 3.477 -2.473 1.00 0.00 37 VAL A N 10
ATOM 6037 C CA . VAL A 1 37 ? -1.221 2.156 -2.593 1.00 0.00 37 VAL A CA 10
ATOM 6038 C C . VAL A 1 37 ? -0.141 1.124 -2.890 1.00 0.00 37 VAL A C 10
ATOM 6039 O O . VAL A 1 37 ? 0.486 1.158 -3.952 1.00 0.00 37 VAL A O 10
ATOM 6052 N N . CYS A 1 38 ? 0.064 0.206 -1.956 1.00 0.00 38 CYS A N 10
ATOM 6053 C CA . CYS A 1 38 ? 1.055 -0.840 -2.128 1.00 0.00 38 CYS A CA 10
ATOM 6054 C C . CYS A 1 38 ? 0.598 -1.796 -3.217 1.00 0.00 38 CYS A C 10
ATOM 6055 O O . CYS A 1 38 ? -0.553 -2.242 -3.227 1.00 0.00 38 CYS A O 10
ATOM 6062 N N . ARG A 1 39 ? 1.492 -2.093 -4.141 1.00 0.00 39 ARG A N 10
ATOM 6063 C CA . ARG A 1 39 ? 1.177 -2.982 -5.243 1.00 0.00 39 ARG A CA 10
ATOM 6064 C C . ARG A 1 39 ? 2.248 -4.042 -5.396 1.00 0.00 39 ARG A C 10
ATOM 6065 O O . ARG A 1 39 ? 3.433 -3.755 -5.277 1.00 0.00 39 ARG A O 10
ATOM 6086 N N . ASN A 1 40 ? 1.815 -5.256 -5.658 1.00 0.00 40 ASN A N 10
ATOM 6087 C CA . ASN A 1 40 ? 2.715 -6.386 -5.844 1.00 0.00 40 ASN A CA 10
ATOM 6088 C C . ASN A 1 40 ? 2.128 -7.320 -6.888 1.00 0.00 40 ASN A C 10
ATOM 6089 O O . ASN A 1 40 ? 0.894 -7.516 -6.871 1.00 0.00 40 ASN A O 10
#

Solvent-accessible surface area: 2932 Å² total; per-residue (Å²): 54,76,50,91,111,68,71,152,44,62,64,2,89,92,121,28,0,43,134,1,89,91,165,185,71,118,1,4,87,9,36,93,158,63,65,20,56,44,92,130

Nearest PDB structures (foldseek):
  2e3g-assembly1_A  TM=8.281E-01  e=3.592E-06  Anopheles gambiae
  2ny8-assembly1_X  TM=5.828E-01  e=4.089E-04  Anopheles gambiae
  2lld-assembly1_A  TM=5.060E-01  e=4.883E-03  Lucilia sericata
  6px8-assembly1_A  TM=6.560E-01  e=5.831E-02  Dolopus genitalis
  1myn-assembly1_A  TM=6.673E-01  e=1.270E+00  Drosophila melanogaster

Radius of gyration: 8.88 Å; Cα contacts (8 Å, |Δi|>4): 85; chains: 1; bounding box: 16×22×18 Å

Organism: Anopheles gambiae (NCBI:txid7165)

Sequence (40 aa):
ATCDLASKWNWNHTLCAAHCIARRYRGGYCNSKAVCVCRNATCDLASKWNWNHTLCAAHCIARRYRGGYCNSKAVCVCRNATCDLASKWNWNHTLCAAHCIARRYRGGYCNSKAVCVCRNATCDLASKWNWNHTLCAAHCIARRYRGGYCNSKAVCVCRNATCDLASKWNWNHTLCAAHCIARRYRGGYCNSKAVCVCRNATCDLASKWNWNHTLCAAHCIARRYRGGYCNSKAVCVCRNATCDLASKWNWNHTLCAAHCIARRYRGGYCNSKAVCVCRNATCDLASKWNWNHTLCAAHCIARRYRGGYCNSKAVCVCRNATCDLASKWNWNHTLCAAHCIARRYRGGYCNSKAVCVCRNATCDLASKWNWNHTLCAAHCIARRYRGGYCNSKAVCVCRN

CATH classification: 3.30.30.10

Secondary structure (DSSP, 8-state):
-TT--SSSSSSGGGTHHHHHHHHTS-EEEE-TTS-EEEE-